Protein AF-0000000086675818 (afdb_homodimer)

Secondary structure (DSSP, 8-state):
-B-SSEEEEEEEEEE-SEEEEHHHHHHHTHHHHHHHT---HIIIIIIS--SEEEE--TT--HHHHHHHHHHHHHHHHT--GGGEEEEEE--SS-S-SBS-HHHHHHHHHT--TTSEEEEEEBTBTHHHHHHHHHHHHHHTTS-SEEEEEEEE--HHHHHHHHHHHHSTT--HHHHHHHGGGGGB--EEEEEEEEETTT-TTPEEEEEEEEE--GGGTTSEEE-SS-EEE-HHHHHHHHHHHHHHHHHHHHHHHT-SSTT--EEEE----HHHHHHHHHHHT--GGGB---HHHH-B-GGGHHHHHHHHHHHHT---TT-EEEEEEE-SSS-EEEEEEE-/-B-SSEEEEEEEEEE-SEEEEHHHHHHHTHHHHHHHT---HIIIIIIS--SEEEE--TT--HHHHHHHHHHHHHHHH---GGGEEEEEE--SS-S-SBS-HHHHHHHHHT--TTSEEEEEEBTBTHHHHHHHHHHHHHHTTS-SEEEEEEEE--HHHHHHHHHHHHSTT--HHHHHHHGGGGGB--EEEEEEEEETTT-TTPEEEEEEEEEE-GGGTTSEEE-SS-EEE-HHHHHHHHHHHHHHHHHHHHHHHT--STT--EEEE--S-HHHHHHHHHHHT--GGGB---HHHH-B-GGGHHHHHHHHHHHHT---TT-EEEEEEEETTTEEEEEEEE-

Radius of gyration: 24.34 Å; Cα contacts (8 Å, |Δi|>4): 1779; chains: 2; bounding box: 61×65×49 Å

InterPro domains:
  IPR013747 Beta-ketoacyl-[acyl-carrier-protein] synthase III, C-terminal [PF08541] (254-335)
  IPR013751 Beta-ketoacyl-[acyl-carrier-protein] synthase III, N-terminal [PF08545] (118-196)
  IPR016039 Thiolase-like [G3DSA:3.40.47.10] (1-199)
  IPR016039 Thiolase-like [G3DSA:3.40.47.10] (200-339)
  IPR016039 Thiolase-like [SSF53901] (40-339)

Foldseek 3Di:
DFFDWKFWLFKFKFFADDKAFLVNLQVLLVLLCVVAVNPSSCCLCPPQVAGIAHAHDPPQFWLNQQLVQQVVQCVRSVDDQQQAQEEEEEEPDHPDPPDASFVVSCVVVVYDPNRHYHYAYDKLARQVVVVQVQRVCQRVPVGFKHKYKGWFHLVQQSVLLSVVSSDPPHHPLNCVFQVLSNLEHTIMMMIMMGTCVVSVVGWDWTHKDKDADLVQLPAWDDDRHGITHPVVVCLVVLLVRLQVRLVVVCVVPVPVDPQAQAEQEQRAGPVSVVSNCVSNVHDVVRYDDDSRRHGGHRNRRRSVSVNVCVVVVSADQQHKYKGWYARNSGMIMITIIGD/DFFDWKFWLFKFKFFADDKAFLVNLQVLLVLLCVVAVNNSSCCLCPPQVAGIAHAHDPPQFWLNQQLVQQVVQCVRSVDDLQQAQEEEEEEPDHPDPPDASFVVSCVVVVYDPNRHYHYAYFKLARQVVVVQVQRVCQRVPVGFKHKYKGWFHLVQQSVLLSVVSSDPPHHPLNCVFQSLSNLEHTIMMMIMMGTCVVSVVGWDWTHKDKDADLVQLPAWDDDNHGITHPVVVCLVVLLVRLQVRLVVVCVVPVPVDPQAQAEQEQRAGPVSVVSNCVSNVHDVVRYDDDSRRHGGHRNRRRSVSVNVCVVVVSADQQHKYKGWYAGRSGMIMITIIGD

Organism: NCBI:txid175570

Sequence (678 aa):
MLYRHVSIGAVAHVDAPVRLTSAEIARRLRPARERLGIRPDVVLTDVAGIRARRVWDGSTQVSEAATIAARKALAGSGVPSERIGVLINTSVCRDFLEPSTASVVHGALGLAGTCENFDVSNACLAFLTGMDIAARMIEHGDVEYALVVDGETSNGIIDGTIERLNSPGATADQFSRELASLTLGSGAAAMVLGHRTLLRDGHRFRGGVSLAATAFSHLCRGSMDRMVTDSATLLDEGLTLAARTFQVARDAFGWAGPELDEFAVHQVSKVHTEGLVDVLGIDPTRVLAVYPEYGNIGPASVPMVLSKLAETGRLRRGSRVALMGIGSGLNCSMAEVVWMLYRHVSIGAVAHVDAPVRLTSAEIARRLRPARERLGIRPDVVLTDVAGIRARRVWDGSTQVSEAATIAARKALAGSGVPSERIGVLINTSVCRDFLEPSTASVVHGALGLAGTCENFDVSNACLAFLTGMDIAARMIEHGDVEYALVVDGETSNGIIDGTIERLNSPGATADQFSRELASLTLGSGAAAMVLGHRTLLRDGHRFRGGVSLAATAFSHLCRGSMDRMVTDSATLLDEGLTLAARTFQVARDAFGWAGPELDEFAVHQVSKVHTEGLVDVLGIDPTRVLAVYPEYGNIGPASVPMVLSKLAETGRLRRGSRVALMGIGSGLNCSMAEVVW

pLDDT: mean 95.47, std 6.13, range [55.38, 99.0]

Nearest PDB structures (foldseek):
  3s20-assembly1_A  TM=9.846E-01  e=5.501E-59  Xanthomonas campestris pv. campestris
  4kti-assembly1_A  TM=9.842E-01  e=1.602E-58  Xanthomonas campestris pv. campestris str. ATCC 33913
  5vxd-assembly1_B  TM=9.840E-01  e=1.073E-58  Xanthomonas campestris pv. campestris str. ATCC 33913
  6b2r-assembly1_B  TM=9.791E-01  e=6.287E-59  Xanthomonas campestris pv. campestris str. ATCC 33913
  6b2s-assembly1_B  TM=9.826E-01  e=6.092E-58  Xanthomonas campestris pv. campestris str. ATCC 33913

Solvent-accessible surface area (backbone atoms only — not comparable to full-atom values): 31192 Å² total; per-residue (Å²): 90,78,43,92,35,27,15,38,44,23,60,19,54,37,78,29,80,41,82,47,40,34,62,57,53,33,61,69,33,40,66,29,25,65,73,62,68,44,75,54,61,45,44,45,37,68,50,32,37,22,51,22,16,17,26,58,64,98,75,68,44,27,40,55,40,14,39,54,10,35,54,51,8,40,63,66,42,66,56,61,61,72,57,34,35,32,37,33,22,10,36,62,47,62,80,38,59,22,18,20,53,16,20,47,29,38,30,75,70,62,48,40,41,68,26,45,55,28,25,31,32,28,23,34,27,6,39,63,53,39,48,50,56,47,38,52,35,25,56,72,65,74,29,57,25,29,37,38,28,17,10,35,65,30,59,55,28,38,53,39,43,46,54,51,45,49,35,89,84,49,46,68,66,54,46,63,26,34,45,68,42,69,37,43,11,16,29,14,10,12,32,28,35,25,28,36,88,78,32,76,87,30,20,39,37,42,32,40,45,59,37,40,45,25,84,50,25,79,35,33,39,27,50,74,49,46,43,45,38,44,61,66,63,43,50,53,54,47,48,52,48,44,46,56,42,47,53,53,40,26,71,74,71,62,58,84,60,92,61,58,61,32,40,22,50,43,38,63,26,41,56,55,41,51,48,46,31,57,72,65,67,50,65,66,91,34,43,77,81,54,26,40,57,30,18,18,30,48,25,30,23,30,53,29,40,45,30,50,42,51,72,72,60,78,57,46,82,66,36,30,30,37,38,35,32,65,11,42,20,37,34,29,40,40,30,39,34,37,65,89,77,45,92,35,27,14,38,43,24,59,19,55,38,77,29,80,41,80,46,40,33,62,57,53,31,60,69,33,41,65,29,23,66,73,64,71,44,74,56,58,48,43,43,36,68,52,32,38,21,51,23,15,17,26,57,63,98,76,68,46,27,40,55,42,15,37,54,9,35,52,51,7,40,62,65,42,64,56,60,63,72,56,33,34,33,35,35,22,12,35,62,47,61,80,40,60,22,19,21,52,16,26,48,29,40,30,74,70,63,46,39,40,67,27,45,56,28,24,31,32,27,24,32,27,5,39,62,52,39,49,50,56,46,39,52,35,26,55,72,65,75,30,57,24,28,37,37,28,18,11,34,66,30,60,57,30,37,53,38,43,47,53,52,46,49,35,90,83,51,47,67,66,54,47,63,27,34,46,68,42,70,38,44,11,16,30,14,10,12,32,28,35,24,27,35,88,78,31,76,88,32,23,41,36,43,33,39,45,61,38,40,49,22,84,50,23,79,35,33,39,26,48,74,50,47,42,45,37,45,62,67,64,44,51,54,54,48,47,53,49,44,47,56,42,48,53,54,41,25,70,75,70,61,58,83,59,94,63,58,61,35,41,24,50,44,39,63,24,43,57,56,42,52,49,47,32,59,72,64,68,51,66,66,91,34,44,79,82,54,28,40,57,30,19,18,30,48,24,31,24,29,54,29,41,45,29,50,40,51,72,71,60,79,56,43,81,66,35,31,30,37,36,35,32,64,10,45,15,34,34,32,40,40,31,39,34,36,61

Structure (mmCIF, N/CA/C/O backbone):
data_AF-0000000086675818-model_v1
#
loop_
_entity.id
_entity.type
_entity.pdbx_description
1 polymer '3-oxoacyl-ACP synthase III'
#
loop_
_atom_site.group_PDB
_atom_site.id
_atom_site.type_symbol
_atom_site.label_atom_id
_atom_site.label_alt_id
_atom_site.label_comp_id
_atom_site.label_asym_id
_atom_site.label_entity_id
_atom_site.label_seq_id
_atom_site.pdbx_PDB_ins_code
_atom_site.Cartn_x
_atom_site.Cartn_y
_atom_site.Cartn_z
_atom_site.occupancy
_atom_site.B_iso_or_equiv
_atom_site.auth_seq_id
_atom_site.auth_comp_id
_atom_site.auth_asym_id
_atom_site.auth_atom_id
_atom_site.pdbx_PDB_model_num
ATOM 1 N N . MET A 1 1 ? -14.477 -13.539 2.869 1 89 1 MET A N 1
ATOM 2 C CA . MET A 1 1 ? -15.789 -13 2.518 1 89 1 MET A CA 1
ATOM 3 C C . MET A 1 1 ? -16.312 -13.625 1.229 1 89 1 MET A C 1
ATOM 5 O O . MET A 1 1 ? -15.547 -13.852 0.29 1 89 1 MET A O 1
ATOM 9 N N . LEU A 1 2 ? -17.609 -13.945 1.197 1 95.69 2 LEU A N 1
ATOM 10 C CA . LEU A 1 2 ? -18.266 -14.445 -0.003 1 95.69 2 LEU A CA 1
ATOM 11 C C . LEU A 1 2 ? -19.047 -13.336 -0.699 1 95.69 2 LEU A C 1
ATOM 13 O O . LEU A 1 2 ? -19.672 -12.5 -0.039 1 95.69 2 LEU A O 1
ATOM 17 N N . TYR A 1 3 ? -18.922 -13.305 -1.993 1 97.94 3 TYR A N 1
ATOM 18 C CA . TYR A 1 3 ? -19.578 -12.25 -2.771 1 97.94 3 TYR A CA 1
ATOM 19 C C . TYR A 1 3 ? -20.703 -12.828 -3.635 1 97.94 3 TYR A C 1
ATOM 21 O O . TYR A 1 3 ? -20.578 -13.938 -4.156 1 97.94 3 TYR A O 1
ATOM 29 N N . ARG A 1 4 ? -21.859 -12.094 -3.85 1 96.94 4 ARG A N 1
ATOM 30 C CA . ARG A 1 4 ? -23 -12.477 -4.68 1 96.94 4 ARG A CA 1
ATOM 31 C C . ARG A 1 4 ? -23.031 -11.664 -5.969 1 96.94 4 ARG A C 1
ATOM 33 O O . ARG A 1 4 ? -23.578 -12.109 -6.977 1 96.94 4 ARG A O 1
ATOM 40 N N . HIS A 1 5 ? -22.266 -10.508 -5.934 1 97.94 5 HIS A N 1
ATOM 41 C CA . HIS A 1 5 ? -22.578 -9.562 -6.996 1 97.94 5 HIS A CA 1
ATOM 42 C C . HIS A 1 5 ? -21.312 -9.172 -7.773 1 97.94 5 HIS A C 1
ATOM 44 O O . HIS A 1 5 ? -21.359 -8.258 -8.602 1 97.94 5 HIS A O 1
ATOM 50 N N . VAL A 1 6 ? -20.234 -9.836 -7.547 1 98.75 6 VAL A N 1
ATOM 51 C CA . VAL A 1 6 ? -18.969 -9.398 -8.109 1 98.75 6 VAL A CA 1
ATOM 52 C C . VAL A 1 6 ? -18.562 -10.32 -9.266 1 98.75 6 VAL A C 1
ATOM 54 O O . VAL A 1 6 ? -18.609 -11.547 -9.133 1 98.75 6 VAL A O 1
ATOM 57 N N . SER A 1 7 ? -18.203 -9.734 -10.359 1 98.75 7 SER A N 1
ATOM 58 C CA . SER A 1 7 ? -17.703 -10.469 -11.516 1 98.75 7 SER A CA 1
ATOM 59 C C . SER A 1 7 ? -16.391 -9.898 -12.016 1 98.75 7 SER A C 1
ATOM 61 O O . SER A 1 7 ? -16.078 -8.727 -11.773 1 98.75 7 SER A O 1
ATOM 63 N N . ILE A 1 8 ? -15.641 -10.758 -12.633 1 98.88 8 ILE A N 1
ATOM 64 C CA . ILE A 1 8 ? -14.445 -10.359 -13.375 1 98.88 8 ILE A CA 1
ATOM 65 C C . ILE A 1 8 ? -14.797 -10.117 -14.836 1 98.88 8 ILE A C 1
ATOM 67 O O . ILE A 1 8 ? -15.273 -11.023 -15.531 1 98.88 8 ILE A O 1
ATOM 71 N N . GLY A 1 9 ? -14.531 -8.891 -15.266 1 98.75 9 GLY A N 1
ATOM 72 C CA . GLY A 1 9 ? -14.836 -8.555 -16.641 1 98.75 9 GLY A CA 1
ATOM 73 C C . GLY A 1 9 ? -13.711 -8.906 -17.594 1 98.75 9 GLY A C 1
ATOM 74 O O . GLY A 1 9 ? -13.953 -9.219 -18.766 1 98.75 9 GLY A O 1
ATOM 75 N N . ALA A 1 10 ? -12.492 -8.781 -17.141 1 98.62 10 ALA A N 1
ATOM 76 C CA . ALA A 1 10 ? -11.305 -9.133 -17.922 1 98.62 10 ALA A CA 1
ATOM 77 C C . ALA A 1 10 ? -10.094 -9.312 -17.016 1 98.62 10 ALA A C 1
ATOM 79 O O . ALA A 1 10 ? -9.984 -8.664 -15.977 1 98.62 10 ALA A O 1
ATOM 80 N N . VAL A 1 11 ? -9.25 -10.195 -17.359 1 98.81 11 VAL A N 1
ATOM 81 C CA . VAL A 1 11 ? -7.906 -10.336 -16.797 1 98.81 11 VAL A CA 1
ATOM 82 C C . VAL A 1 11 ? -6.879 -10.359 -17.922 1 98.81 11 VAL A C 1
ATOM 84 O O . VAL A 1 11 ? -7.078 -11.031 -18.938 1 98.81 11 VAL A O 1
ATOM 87 N N . ALA A 1 12 ? -5.871 -9.547 -17.75 1 98.81 12 ALA A N 1
ATOM 88 C CA . ALA A 1 12 ? -4.824 -9.445 -18.766 1 98.81 12 ALA A CA 1
ATOM 89 C C . ALA A 1 12 ? -3.438 -9.57 -18.141 1 98.81 12 ALA A C 1
ATOM 91 O O . ALA A 1 12 ? -3.242 -9.227 -16.984 1 98.81 12 ALA A O 1
ATOM 92 N N . HIS A 1 13 ? -2.529 -10.141 -18.906 1 98.88 13 HIS A N 1
ATOM 93 C CA . HIS A 1 13 ? -1.122 -10.156 -18.531 1 98.88 13 HIS A CA 1
ATOM 94 C C . HIS A 1 13 ? -0.241 -9.617 -19.641 1 98.88 13 HIS A C 1
ATOM 96 O O . HIS A 1 13 ? -0.665 -9.57 -20.797 1 98.88 13 HIS A O 1
ATOM 102 N N . VAL A 1 14 ? 0.897 -9.117 -19.266 1 98.75 14 VAL A N 1
ATOM 103 C CA . VAL A 1 14 ? 1.947 -8.695 -20.188 1 98.75 14 VAL A CA 1
ATOM 104 C C . VAL A 1 14 ? 3.27 -9.352 -19.797 1 98.75 14 VAL A C 1
ATOM 106 O O . VAL A 1 14 ? 3.756 -9.164 -18.672 1 98.75 14 VAL A O 1
ATOM 109 N N . ASP A 1 15 ? 3.799 -10.117 -20.719 1 98.5 15 ASP A N 1
ATOM 110 C CA . ASP A 1 15 ? 5.125 -10.688 -20.5 1 98.5 15 ASP A CA 1
ATOM 111 C C . ASP A 1 15 ? 6.215 -9.641 -20.734 1 98.5 15 ASP A C 1
ATOM 113 O O . ASP A 1 15 ? 6.188 -8.922 -21.734 1 98.5 15 ASP A O 1
ATOM 117 N N . ALA A 1 16 ? 7.125 -9.555 -19.719 1 98.44 16 ALA A N 1
ATOM 118 C CA . ALA A 1 16 ? 8.312 -8.766 -20.031 1 98.44 16 ALA A CA 1
ATOM 119 C C . ALA A 1 16 ? 9.039 -9.32 -21.25 1 98.44 16 ALA A C 1
ATOM 121 O O . ALA A 1 16 ? 9.125 -10.539 -21.438 1 98.44 16 ALA A O 1
ATOM 122 N N . PRO A 1 17 ? 9.633 -8.492 -22.062 1 97.69 17 PRO A N 1
ATOM 123 C CA . PRO A 1 17 ? 10 -8.914 -23.406 1 97.69 17 PRO A CA 1
ATOM 124 C C . PRO A 1 17 ? 11.32 -9.68 -23.453 1 97.69 17 PRO A C 1
ATOM 126 O O . PRO A 1 17 ? 11.578 -10.414 -24.406 1 97.69 17 PRO A O 1
ATOM 129 N N . VAL A 1 18 ? 12.188 -9.578 -22.562 1 98.06 18 VAL A N 1
ATOM 130 C CA . VAL A 1 18 ? 13.523 -10.156 -22.625 1 98.06 18 VAL A CA 1
ATOM 131 C C . VAL A 1 18 ? 13.555 -11.477 -21.875 1 98.06 18 VAL A C 1
ATOM 133 O O . VAL A 1 18 ? 13.141 -11.547 -20.703 1 98.06 18 VAL A O 1
ATOM 136 N N . ARG A 1 19 ? 14.008 -12.539 -22.516 1 98.19 19 ARG A N 1
ATOM 137 C CA . ARG A 1 19 ? 14.18 -13.844 -21.891 1 98.19 19 ARG A CA 1
ATOM 138 C C . ARG A 1 19 ? 15.57 -13.977 -21.281 1 98.19 19 ARG A C 1
ATOM 140 O O . ARG A 1 19 ? 16.578 -13.906 -22 1 98.19 19 ARG A O 1
ATOM 147 N N . LEU A 1 20 ? 15.664 -14.055 -19.953 1 97.25 20 LEU A N 1
ATOM 148 C CA . LEU A 1 20 ? 16.906 -14.258 -19.219 1 97.25 20 LEU A CA 1
ATOM 149 C C . LEU A 1 20 ? 17 -15.688 -18.688 1 97.25 20 LEU A C 1
ATOM 151 O O . LEU A 1 20 ? 16.234 -16.062 -17.797 1 97.25 20 LEU A O 1
ATOM 155 N N . THR A 1 21 ? 17.953 -16.422 -19.156 1 96.94 21 THR A N 1
ATOM 156 C CA . THR A 1 21 ? 18.031 -17.844 -18.797 1 96.94 21 THR A CA 1
ATOM 157 C C . THR A 1 21 ? 18.797 -18.016 -17.484 1 96.94 21 THR A C 1
ATOM 159 O O . THR A 1 21 ? 19.641 -17.172 -17.125 1 96.94 21 THR A O 1
ATOM 162 N N . SER A 1 22 ? 18.469 -19.125 -16.797 1 96.12 22 SER A N 1
ATOM 163 C CA . SER A 1 22 ? 19.25 -19.484 -15.609 1 96.12 22 SER A CA 1
ATOM 164 C C . SER A 1 22 ? 20.703 -19.75 -15.961 1 96.12 22 SER A C 1
ATOM 166 O O . SER A 1 22 ? 21.609 -19.469 -15.164 1 96.12 22 SER A O 1
ATOM 168 N N . ALA A 1 23 ? 20.906 -20.219 -17.125 1 94.19 23 ALA A N 1
ATOM 169 C CA . ALA A 1 23 ? 22.266 -20.453 -17.594 1 94.19 23 ALA A CA 1
ATOM 170 C C . ALA A 1 23 ? 23.062 -19.156 -17.672 1 94.19 23 ALA A C 1
ATOM 172 O O . ALA A 1 23 ? 24.25 -19.109 -17.344 1 94.19 23 ALA A O 1
ATOM 173 N N . GLU A 1 24 ? 22.406 -18.141 -18.188 1 95.38 24 GLU A N 1
ATOM 174 C CA . GLU A 1 24 ? 23.062 -16.844 -18.266 1 95.38 24 GLU A CA 1
ATOM 175 C C . GLU A 1 24 ? 23.391 -16.312 -16.875 1 95.38 24 GLU A C 1
ATOM 177 O O . GLU A 1 24 ? 24.469 -15.758 -16.656 1 95.38 24 GLU A O 1
ATOM 182 N N . ILE A 1 25 ? 22.5 -16.422 -15.93 1 95.56 25 ILE A N 1
ATOM 183 C CA . ILE A 1 25 ? 22.75 -16 -14.555 1 95.56 25 ILE A CA 1
ATOM 184 C C . ILE A 1 25 ? 23.906 -16.797 -13.969 1 95.56 25 ILE A C 1
ATOM 186 O O . ILE A 1 25 ? 24.781 -16.234 -13.305 1 95.56 25 ILE A O 1
ATOM 190 N N . ALA A 1 26 ? 23.922 -18.078 -14.227 1 92.44 26 ALA A N 1
ATOM 191 C CA . ALA A 1 26 ? 25 -18.938 -13.75 1 92.44 26 ALA A CA 1
ATOM 192 C C . ALA A 1 26 ? 26.344 -18.484 -14.305 1 92.44 26 ALA A C 1
ATOM 194 O O . ALA A 1 26 ? 27.359 -18.5 -13.602 1 92.44 26 ALA A O 1
ATOM 195 N N . ARG A 1 27 ? 26.344 -18.156 -15.555 1 93.69 27 ARG A N 1
ATOM 196 C CA . ARG A 1 27 ? 27.578 -17.656 -16.172 1 93.69 27 ARG A CA 1
ATOM 197 C C . ARG A 1 27 ? 28.047 -16.375 -15.492 1 93.69 27 ARG A C 1
ATOM 199 O O . ARG A 1 27 ? 29.234 -16.203 -15.234 1 93.69 27 ARG A O 1
ATOM 206 N N . ARG A 1 28 ? 27.125 -15.562 -15.172 1 94.75 28 ARG A N 1
ATOM 207 C CA . ARG A 1 28 ? 27.453 -14.289 -14.539 1 94.75 28 ARG A CA 1
ATOM 208 C C . ARG A 1 28 ? 27.953 -14.5 -13.117 1 94.75 28 ARG A C 1
ATOM 210 O O . ARG A 1 28 ? 28.688 -13.664 -12.57 1 94.75 28 ARG A O 1
ATOM 217 N N . LEU A 1 29 ? 27.594 -15.594 -12.555 1 93.56 29 LEU A N 1
ATOM 218 C CA . LEU A 1 29 ? 27.938 -15.891 -11.172 1 93.56 29 LEU A CA 1
ATOM 219 C C . LEU A 1 29 ? 29.203 -16.766 -11.109 1 93.56 29 LEU A C 1
ATOM 221 O O . LEU A 1 29 ? 29.562 -17.25 -10.039 1 93.56 29 LEU A O 1
ATOM 225 N N . ARG A 1 30 ? 29.844 -16.984 -12.172 1 92.75 30 ARG A N 1
ATOM 226 C CA . ARG A 1 30 ? 30.984 -17.891 -12.258 1 92.75 30 ARG A CA 1
ATOM 227 C C . ARG A 1 30 ? 32.062 -17.531 -11.227 1 92.75 30 ARG A C 1
ATOM 229 O O . ARG A 1 30 ? 32.594 -18.406 -10.539 1 92.75 30 ARG A O 1
ATOM 236 N N . PRO A 1 31 ? 32.344 -16.234 -11.047 1 93.69 31 PRO A N 1
ATOM 237 C CA . PRO A 1 31 ? 33.375 -15.922 -10.047 1 93.69 31 PRO A CA 1
ATOM 238 C C . PRO A 1 31 ? 33 -16.375 -8.641 1 93.69 31 PRO A C 1
ATOM 240 O O . PRO A 1 31 ? 33.812 -16.953 -7.926 1 93.69 31 PRO A O 1
ATOM 243 N N . ALA A 1 32 ? 31.859 -16.141 -8.297 1 92.19 32 ALA A N 1
ATOM 244 C CA . ALA A 1 32 ? 31.391 -16.547 -6.977 1 92.19 32 ALA A CA 1
ATOM 245 C C . ALA A 1 32 ? 31.359 -18.078 -6.863 1 92.19 32 ALA A C 1
ATOM 247 O O . ALA A 1 32 ? 31.75 -18.641 -5.832 1 92.19 32 ALA A O 1
ATOM 248 N N . ARG A 1 33 ? 30.875 -18.703 -7.883 1 89.44 33 ARG A N 1
ATOM 249 C CA . ARG A 1 33 ? 30.734 -20.156 -7.887 1 89.44 33 ARG A CA 1
ATOM 250 C C . ARG A 1 33 ? 32.094 -20.828 -7.754 1 89.44 33 ARG A C 1
ATOM 252 O O . ARG A 1 33 ? 32.25 -21.812 -7.012 1 89.44 33 ARG A O 1
ATOM 259 N N . GLU A 1 34 ? 32.969 -20.375 -8.438 1 90.69 34 GLU A N 1
ATOM 260 C CA . GLU A 1 34 ? 34.312 -20.938 -8.391 1 90.69 34 GLU A CA 1
ATOM 261 C C . GLU A 1 34 ? 34.969 -20.688 -7.035 1 90.69 34 GLU A C 1
ATOM 263 O O . GLU A 1 34 ? 35.594 -21.578 -6.477 1 90.69 34 GLU A O 1
ATOM 268 N N . ARG A 1 35 ? 34.75 -19.5 -6.566 1 92.94 35 ARG A N 1
ATOM 269 C CA . ARG A 1 35 ? 35.344 -19.141 -5.285 1 92.94 35 ARG A CA 1
ATOM 270 C C . ARG A 1 35 ? 34.719 -19.938 -4.145 1 92.94 35 ARG A C 1
ATOM 272 O O . ARG A 1 35 ? 35.438 -20.391 -3.238 1 92.94 35 ARG A O 1
ATOM 279 N N . LEU A 1 36 ? 33.469 -20.141 -4.203 1 90.88 36 LEU A N 1
ATOM 280 C CA . LEU A 1 36 ? 32.75 -20.734 -3.082 1 90.88 36 LEU A CA 1
ATOM 281 C C . LEU A 1 36 ? 32.562 -22.234 -3.299 1 90.88 36 LEU A C 1
ATOM 283 O O . LEU A 1 36 ? 32.125 -22.953 -2.393 1 90.88 36 LEU A O 1
ATOM 287 N N . GLY A 1 37 ? 32.844 -22.672 -4.422 1 86.75 37 GLY A N 1
ATOM 288 C CA . GLY A 1 37 ? 32.688 -24.094 -4.734 1 86.75 37 GLY A CA 1
ATOM 289 C C . GLY A 1 37 ? 31.234 -24.5 -4.832 1 86.75 37 GLY A C 1
ATOM 290 O O . GLY A 1 37 ? 30.844 -25.578 -4.355 1 86.75 37 GLY A O 1
ATOM 291 N N . ILE A 1 38 ? 30.516 -23.547 -5.234 1 78.94 38 ILE A N 1
ATOM 292 C CA . ILE A 1 38 ? 29.078 -23.812 -5.355 1 78.94 38 ILE A CA 1
ATOM 293 C C . ILE A 1 38 ? 28.734 -24.141 -6.809 1 78.94 38 ILE A C 1
ATOM 295 O O . ILE A 1 38 ? 29.266 -23.516 -7.734 1 78.94 38 ILE A O 1
ATOM 299 N N . ARG A 1 39 ? 28.156 -25.188 -7.016 1 63.16 39 ARG A N 1
ATOM 300 C CA . ARG A 1 39 ? 27.703 -25.5 -8.367 1 63.16 39 ARG A CA 1
ATOM 301 C C . ARG A 1 39 ? 26.312 -24.906 -8.633 1 63.16 39 ARG A C 1
ATOM 303 O O . ARG A 1 39 ? 25.297 -25.547 -8.344 1 63.16 39 ARG A O 1
ATOM 310 N N . PRO A 1 40 ? 26.141 -23.422 -8.961 1 55.38 40 PRO A N 1
ATOM 311 C CA . PRO A 1 40 ? 24.906 -22.656 -9.062 1 55.38 40 PRO A CA 1
ATOM 312 C C . PRO A 1 40 ? 23.953 -23.203 -10.117 1 55.38 40 PRO A C 1
ATOM 314 O O . PRO A 1 40 ? 22.734 -23.156 -9.938 1 55.38 40 PRO A O 1
ATOM 317 N N . ASP A 1 41 ? 24.547 -23.531 -11.469 1 56.72 41 ASP A N 1
ATOM 318 C CA . ASP A 1 41 ? 23.625 -23.922 -12.547 1 56.72 41 ASP A CA 1
ATOM 319 C C . ASP A 1 41 ? 22.641 -24.984 -12.078 1 56.72 41 ASP A C 1
ATOM 321 O O . ASP A 1 41 ? 21.453 -24.938 -12.422 1 56.72 41 ASP A O 1
ATOM 325 N N . VAL A 1 42 ? 22.969 -25.484 -11.07 1 68.94 42 VAL A N 1
ATOM 326 C CA . VAL A 1 42 ? 22.219 -26.641 -10.594 1 68.94 42 VAL A CA 1
ATOM 327 C C . VAL A 1 42 ? 21.094 -26.188 -9.672 1 68.94 42 VAL A C 1
ATOM 329 O O . VAL A 1 42 ? 19.984 -26.719 -9.742 1 68.94 42 VAL A O 1
ATOM 332 N N . VAL A 1 43 ? 21.266 -25 -9.102 1 79.5 43 VAL A N 1
ATOM 333 C CA . VAL A 1 43 ? 20.281 -24.703 -8.07 1 79.5 43 VAL A CA 1
ATOM 334 C C . VAL A 1 43 ? 19.062 -24.031 -8.688 1 79.5 43 VAL A C 1
ATOM 336 O O . VAL A 1 43 ? 17.922 -24.391 -8.375 1 79.5 43 VAL A O 1
ATOM 339 N N . LEU A 1 44 ? 19.312 -23.109 -9.641 1 89.62 44 LEU A N 1
ATOM 340 C CA . LEU A 1 44 ? 18.188 -22.391 -10.242 1 89.62 44 LEU A CA 1
ATOM 341 C C . LEU A 1 44 ? 17.375 -23.297 -11.148 1 89.62 44 LEU A C 1
ATOM 343 O O . LEU A 1 44 ? 16.141 -23.266 -11.133 1 89.62 44 LEU A O 1
ATOM 347 N N . THR A 1 45 ? 18.047 -24.156 -11.891 1 90.12 45 THR A N 1
ATOM 348 C CA . THR A 1 45 ? 17.328 -25.016 -12.828 1 90.12 45 THR A CA 1
ATOM 349 C C . THR A 1 45 ? 16.891 -26.312 -12.148 1 90.12 45 THR A C 1
ATOM 351 O O . THR A 1 45 ? 15.727 -26.719 -12.281 1 90.12 45 THR A O 1
ATOM 354 N N . ASP A 1 46 ? 17.719 -26.891 -11.391 1 87.75 46 ASP A N 1
ATOM 355 C CA . ASP A 1 46 ? 17.422 -28.234 -10.891 1 87.75 46 ASP A CA 1
ATOM 356 C C . ASP A 1 46 ? 16.578 -28.172 -9.609 1 87.75 46 ASP A C 1
ATOM 358 O O . ASP A 1 46 ? 15.727 -29.031 -9.383 1 87.75 46 ASP A O 1
ATOM 362 N N . VAL A 1 47 ? 16.875 -27.234 -8.836 1 85.44 47 VAL A N 1
ATOM 363 C CA . VAL A 1 47 ? 16.172 -27.156 -7.559 1 85.44 47 VAL A CA 1
ATOM 364 C C . VAL A 1 47 ? 14.953 -26.234 -7.695 1 85.44 47 VAL A C 1
ATOM 366 O O . VAL A 1 47 ? 13.828 -26.641 -7.41 1 85.44 47 VAL A O 1
ATOM 369 N N . ALA A 1 48 ? 15.188 -25.031 -8.172 1 92.94 48 ALA A N 1
ATOM 370 C CA . ALA A 1 48 ? 14.094 -24.062 -8.312 1 92.94 48 ALA A CA 1
ATOM 371 C C . ALA A 1 48 ? 13.227 -24.406 -9.523 1 92.94 48 ALA A C 1
ATOM 373 O O . ALA A 1 48 ? 12.078 -23.969 -9.609 1 92.94 48 ALA A O 1
ATOM 374 N N . GLY A 1 49 ? 13.758 -25.188 -10.445 1 95.88 49 GLY A N 1
ATOM 375 C CA . GLY A 1 49 ? 13.008 -25.578 -11.633 1 95.88 49 GLY A CA 1
ATOM 376 C C . GLY A 1 49 ? 12.789 -24.438 -12.602 1 95.88 49 GLY A C 1
ATOM 377 O O . GLY A 1 49 ? 11.836 -24.438 -13.383 1 95.88 49 GLY A O 1
ATOM 378 N N . ILE A 1 50 ? 13.594 -23.375 -12.531 1 97.44 50 ILE A N 1
ATOM 379 C CA . ILE A 1 50 ? 13.438 -22.203 -13.375 1 97.44 50 ILE A CA 1
ATOM 380 C C . ILE A 1 50 ? 14.508 -22.203 -14.461 1 97.44 50 ILE A C 1
ATOM 382 O O . ILE A 1 50 ? 15.695 -22.016 -14.172 1 97.44 50 ILE A O 1
ATOM 386 N N . ARG A 1 51 ? 14.102 -22.406 -15.648 1 97.12 51 ARG A N 1
ATOM 387 C CA . ARG A 1 51 ? 15.016 -22.422 -16.781 1 97.12 51 ARG A CA 1
ATOM 388 C C . ARG A 1 51 ? 15.305 -21.016 -17.281 1 97.12 51 ARG A C 1
ATOM 390 O O . ARG A 1 51 ? 16.406 -20.734 -17.766 1 97.12 51 ARG A O 1
ATOM 397 N N . ALA A 1 52 ? 14.344 -20.25 -17.234 1 97.44 52 ALA A N 1
ATOM 398 C CA . ALA A 1 52 ? 14.445 -18.844 -17.641 1 97.44 52 ALA A CA 1
ATOM 399 C C . ALA A 1 52 ? 13.414 -17.984 -16.906 1 97.44 52 ALA A C 1
ATOM 401 O O . ALA A 1 52 ? 12.547 -18.516 -16.219 1 97.44 52 ALA A O 1
ATOM 402 N N . ARG A 1 53 ? 13.578 -16.75 -16.969 1 98.19 53 ARG A N 1
ATOM 403 C CA . ARG A 1 53 ? 12.578 -15.766 -16.578 1 98.19 53 ARG A CA 1
ATOM 404 C C . ARG A 1 53 ? 12.484 -14.633 -17.594 1 98.19 53 ARG A C 1
ATOM 406 O O . ARG A 1 53 ? 13.32 -14.539 -18.5 1 98.19 53 ARG A O 1
ATOM 413 N N . ARG A 1 54 ? 11.453 -13.852 -17.453 1 98.44 54 ARG A N 1
ATOM 414 C CA . ARG A 1 54 ? 11.32 -12.664 -18.297 1 98.44 54 ARG A CA 1
ATOM 415 C C . ARG A 1 54 ? 11.711 -11.406 -17.516 1 98.44 54 ARG A C 1
ATOM 417 O O . ARG A 1 54 ? 11.43 -11.297 -16.328 1 98.44 54 ARG A O 1
ATOM 424 N N . VAL A 1 55 ? 12.383 -10.508 -18.172 1 98.06 55 VAL A N 1
ATOM 425 C CA . VAL A 1 55 ? 12.742 -9.227 -17.578 1 98.06 55 VAL A CA 1
ATOM 426 C C . VAL A 1 55 ? 12.445 -8.094 -18.562 1 98.06 55 VAL A C 1
ATOM 428 O O . VAL A 1 55 ? 12.336 -8.328 -19.766 1 98.06 55 VAL A O 1
ATOM 431 N N . TRP A 1 56 ? 12.195 -6.941 -17.984 1 97.56 56 TRP A N 1
ATOM 432 C CA . TRP A 1 56 ? 11.938 -5.773 -18.828 1 97.56 56 TRP A CA 1
ATOM 433 C C . TRP A 1 56 ? 13.234 -5.223 -19.406 1 97.56 56 TRP A C 1
ATOM 435 O O . TRP A 1 56 ? 14.32 -5.547 -18.922 1 97.56 56 TRP A O 1
ATOM 445 N N . ASP A 1 57 ? 13.008 -4.336 -20.453 1 91.06 57 ASP A N 1
ATOM 446 C CA . ASP A 1 57 ? 14.156 -3.561 -20.922 1 91.06 57 ASP A CA 1
ATOM 447 C C . ASP A 1 57 ? 14.617 -2.572 -19.859 1 91.06 57 ASP A C 1
ATOM 449 O O . ASP A 1 57 ? 13.844 -2.207 -18.969 1 91.06 57 ASP A O 1
ATOM 453 N N . GLY A 1 58 ? 15.828 -2.439 -19.594 1 78.12 58 GLY A N 1
ATOM 454 C CA . GLY A 1 58 ? 16.406 -1.696 -18.484 1 78.12 58 GLY A CA 1
ATOM 455 C C . GLY A 1 58 ? 15.742 -0.355 -18.25 1 78.12 58 GLY A C 1
ATOM 456 O O . GLY A 1 58 ? 15.938 0.264 -17.203 1 78.12 58 GLY A O 1
ATOM 457 N N . SER A 1 59 ? 14.766 0.018 -18.859 1 82 59 SER A N 1
ATOM 458 C CA . SER A 1 59 ? 14.227 1.362 -18.688 1 82 59 SER A CA 1
ATOM 459 C C . SER A 1 59 ? 12.742 1.321 -18.328 1 82 59 SER A C 1
ATOM 461 O O . SER A 1 59 ? 12.156 2.35 -17.984 1 82 59 SER A O 1
ATOM 463 N N . THR A 1 60 ? 12.172 0.179 -18.281 1 93.12 60 THR A N 1
ATOM 464 C CA . THR A 1 60 ? 10.727 0.127 -18.062 1 93.12 60 THR A CA 1
ATOM 465 C C . THR A 1 60 ? 10.391 0.311 -16.594 1 93.12 60 THR A C 1
ATOM 467 O O . THR A 1 60 ? 10.883 -0.429 -15.742 1 93.12 60 THR A O 1
ATOM 470 N N . GLN A 1 61 ? 9.586 1.31 -16.297 1 95.19 61 GLN A N 1
ATOM 471 C CA . GLN A 1 61 ? 9.148 1.577 -14.93 1 95.19 61 GLN A CA 1
ATOM 472 C C . GLN A 1 61 ? 8 0.659 -14.531 1 95.19 61 GLN A C 1
ATOM 474 O O . GLN A 1 61 ? 7.262 0.168 -15.391 1 95.19 61 GLN A O 1
ATOM 479 N N . VAL A 1 62 ? 7.906 0.45 -13.266 1 96.56 62 VAL A N 1
ATOM 480 C CA . VAL A 1 62 ? 6.848 -0.382 -12.703 1 96.56 62 VAL A CA 1
ATOM 481 C C . VAL A 1 62 ? 5.484 0.16 -13.133 1 96.56 62 VAL A C 1
ATOM 483 O O . VAL A 1 62 ? 4.613 -0.601 -13.562 1 96.56 62 VAL A O 1
ATOM 486 N N . SER A 1 63 ? 5.262 1.468 -13.023 1 98.25 63 SER A N 1
ATOM 487 C CA . SER A 1 63 ? 3.998 2.102 -13.375 1 98.25 63 SER A CA 1
ATOM 488 C C . SER A 1 63 ? 3.701 1.944 -14.867 1 98.25 63 SER A C 1
ATOM 490 O O . SER A 1 63 ? 2.541 1.807 -15.258 1 98.25 63 SER A O 1
ATOM 492 N N . GLU A 1 64 ? 4.734 1.973 -15.688 1 98.06 64 GLU A N 1
ATOM 493 C CA . GLU A 1 64 ? 4.555 1.766 -17.125 1 98.06 64 GLU A CA 1
ATOM 494 C C . GLU A 1 64 ? 4.062 0.35 -17.422 1 98.06 64 GLU A C 1
ATOM 496 O O . GLU A 1 64 ? 3.139 0.161 -18.203 1 98.06 64 GLU A O 1
ATOM 501 N N . ALA A 1 65 ? 4.719 -0.631 -16.828 1 98.56 65 ALA A N 1
ATOM 502 C CA . ALA A 1 65 ? 4.32 -2.025 -17 1 98.56 65 ALA A CA 1
ATOM 503 C C . ALA A 1 65 ? 2.871 -2.242 -16.578 1 98.56 65 ALA A C 1
ATOM 505 O O . ALA A 1 65 ? 2.088 -2.854 -17.312 1 98.56 65 ALA A O 1
ATOM 506 N N . ALA A 1 66 ? 2.535 -1.729 -15.398 1 98.88 66 ALA A N 1
ATOM 507 C CA . ALA A 1 66 ? 1.17 -1.853 -14.891 1 98.88 66 ALA A CA 1
ATOM 508 C C . ALA A 1 66 ? 0.176 -1.172 -15.828 1 98.88 66 ALA A C 1
ATOM 510 O O . ALA A 1 66 ? -0.933 -1.671 -16.031 1 98.88 66 ALA A O 1
ATOM 511 N N . THR A 1 67 ? 0.554 -0.017 -16.406 1 98.88 67 THR A N 1
ATOM 512 C CA . THR A 1 67 ? -0.318 0.738 -17.297 1 98.88 67 THR A CA 1
ATOM 513 C C . THR A 1 67 ? -0.602 -0.053 -18.562 1 98.88 67 THR A C 1
ATOM 515 O O . THR A 1 67 ? -1.732 -0.06 -19.062 1 98.88 67 THR A O 1
ATOM 518 N N . ILE A 1 68 ? 0.412 -0.713 -19.094 1 98.75 68 ILE A N 1
ATOM 519 C CA . ILE A 1 68 ? 0.247 -1.517 -20.297 1 98.75 68 ILE A CA 1
ATOM 520 C C . ILE A 1 68 ? -0.769 -2.629 -20.047 1 98.75 68 ILE A C 1
ATOM 522 O O . ILE A 1 68 ? -1.683 -2.838 -20.844 1 98.75 68 ILE A O 1
ATOM 526 N N . ALA A 1 69 ? -0.624 -3.32 -18.938 1 98.88 69 ALA A N 1
ATOM 527 C CA . ALA A 1 69 ? -1.564 -4.383 -18.594 1 98.88 69 ALA A CA 1
ATOM 528 C C . ALA A 1 69 ? -2.967 -3.822 -18.375 1 98.88 69 ALA A C 1
ATOM 530 O O . ALA A 1 69 ? -3.957 -4.441 -18.766 1 98.88 69 ALA A O 1
ATOM 531 N N . ALA A 1 70 ? -3.039 -2.668 -17.734 1 98.94 70 ALA A N 1
ATOM 532 C CA . ALA A 1 70 ? -4.32 -2.025 -17.453 1 98.94 70 ALA A CA 1
ATOM 533 C C . ALA A 1 70 ? -5.062 -1.705 -18.75 1 98.94 70 ALA A C 1
ATOM 535 O O . ALA A 1 70 ? -6.27 -1.942 -18.859 1 98.94 70 ALA A O 1
ATOM 536 N N . ARG A 1 71 ? -4.363 -1.112 -19.703 1 98.88 71 ARG A N 1
ATOM 537 C CA . ARG A 1 71 ? -4.973 -0.788 -20.984 1 98.88 71 ARG A CA 1
ATOM 538 C C . ARG A 1 71 ? -5.512 -2.041 -21.672 1 98.88 71 ARG A C 1
ATOM 540 O O . ARG A 1 71 ? -6.602 -2.021 -22.25 1 98.88 71 ARG A O 1
ATOM 547 N N . LYS A 1 72 ? -4.723 -3.109 -21.594 1 98.88 72 LYS A N 1
ATOM 548 C CA . LYS A 1 72 ? -5.141 -4.379 -22.188 1 98.88 72 LYS A CA 1
ATOM 549 C C . LYS A 1 72 ? -6.398 -4.91 -21.516 1 98.88 72 LYS A C 1
ATOM 551 O O . LYS A 1 72 ? -7.324 -5.371 -22.188 1 98.88 72 LYS A O 1
ATOM 556 N N . ALA A 1 73 ? -6.461 -4.871 -20.188 1 98.88 73 ALA A N 1
ATOM 557 C CA . ALA A 1 73 ? -7.625 -5.352 -19.453 1 98.88 73 ALA A CA 1
ATOM 558 C C . ALA A 1 73 ? -8.852 -4.496 -19.75 1 98.88 73 ALA A C 1
ATOM 560 O O . ALA A 1 73 ? -9.961 -5.02 -19.906 1 98.88 73 ALA A O 1
ATOM 561 N N . LEU A 1 74 ? -8.641 -3.158 -19.75 1 98.81 74 LEU A N 1
ATOM 562 C CA . LEU A 1 74 ? -9.742 -2.256 -20.047 1 98.81 74 LEU A CA 1
ATOM 563 C C . LEU A 1 74 ? -10.305 -2.525 -21.438 1 98.81 74 LEU A C 1
ATOM 565 O O . LEU A 1 74 ? -11.516 -2.6 -21.625 1 98.81 74 LEU A O 1
ATOM 569 N N . ALA A 1 75 ? -9.43 -2.693 -22.406 1 98.56 75 ALA A N 1
ATOM 570 C CA . ALA A 1 75 ? -9.859 -3.006 -23.766 1 98.56 75 ALA A CA 1
ATOM 571 C C . ALA A 1 75 ? -10.633 -4.32 -23.812 1 98.56 75 ALA A C 1
ATOM 573 O O . ALA A 1 75 ? -11.664 -4.418 -24.484 1 98.56 75 ALA A O 1
ATOM 574 N N . GLY A 1 76 ? -10.188 -5.309 -23.109 1 97.88 76 GLY A N 1
ATOM 575 C CA . GLY A 1 76 ? -10.812 -6.625 -23.109 1 97.88 76 GLY A CA 1
ATOM 576 C C . GLY A 1 76 ? -12.164 -6.637 -22.422 1 97.88 76 GLY A C 1
ATOM 577 O O . GLY A 1 76 ? -13.039 -7.434 -22.781 1 97.88 76 GLY A O 1
ATOM 578 N N . SER A 1 77 ? -12.352 -5.805 -21.422 1 97.81 77 SER A N 1
ATOM 579 C CA . SER A 1 77 ? -13.586 -5.781 -20.656 1 97.81 77 SER A CA 1
ATOM 580 C C . SER A 1 77 ? -14.672 -4.984 -21.375 1 97.81 77 SER A C 1
ATOM 582 O O . SER A 1 77 ? -15.859 -5.191 -21.141 1 97.81 77 SER A O 1
ATOM 584 N N . GLY A 1 78 ? -14.211 -3.982 -22.156 1 97.56 78 GLY A N 1
ATOM 585 C CA . GLY A 1 78 ? -15.156 -3.074 -22.797 1 97.56 78 GLY A CA 1
ATOM 586 C C . GLY A 1 78 ? -15.719 -2.037 -21.844 1 97.56 78 GLY A C 1
ATOM 587 O O . GLY A 1 78 ? -16.594 -1.258 -22.203 1 97.56 78 GLY A O 1
ATOM 588 N N . VAL A 1 79 ? -15.289 -2.039 -20.641 1 98.06 79 VAL A N 1
ATOM 589 C CA . VAL A 1 79 ? -15.766 -1.085 -19.656 1 98.06 79 VAL A CA 1
ATOM 590 C C . VAL A 1 79 ? -15.195 0.299 -19.938 1 98.06 79 VAL A C 1
ATOM 592 O O . VAL A 1 79 ? -13.977 0.451 -20.109 1 98.06 79 VAL A O 1
ATOM 595 N N . PRO A 1 80 ? -16.047 1.306 -20.016 1 97.44 80 PRO A N 1
ATOM 596 C CA . PRO A 1 80 ? -15.508 2.66 -20.188 1 97.44 80 PRO A CA 1
ATOM 597 C C . PRO A 1 80 ? -14.641 3.098 -19 1 97.44 80 PRO A C 1
ATOM 599 O O . PRO A 1 80 ? -15.047 2.941 -17.844 1 97.44 80 PRO A O 1
ATOM 602 N N . SER A 1 81 ? -13.508 3.654 -19.312 1 97.81 81 SER A N 1
ATOM 603 C CA . SER A 1 81 ? -12.555 4.016 -18.281 1 97.81 81 SER A CA 1
ATOM 604 C C . SER A 1 81 ? -13.156 5.02 -17.297 1 97.81 81 SER A C 1
ATOM 606 O O . SER A 1 81 ? -12.812 5.023 -16.109 1 97.81 81 SER A O 1
ATOM 608 N N . GLU A 1 82 ? -14.07 5.891 -17.719 1 97.69 82 GLU A N 1
ATOM 609 C CA . GLU A 1 82 ? -14.656 6.934 -16.875 1 97.69 82 GLU A CA 1
ATOM 610 C C . GLU A 1 82 ? -15.555 6.34 -15.797 1 97.69 82 GLU A C 1
ATOM 612 O O . GLU A 1 82 ? -15.922 7.027 -14.844 1 97.69 82 GLU A O 1
ATOM 617 N N . ARG A 1 83 ? -15.898 5.074 -15.953 1 98.44 83 ARG A N 1
ATOM 618 C CA . ARG A 1 83 ? -16.812 4.441 -15.008 1 98.44 83 ARG A CA 1
ATOM 619 C C . ARG A 1 83 ? -16.047 3.662 -13.945 1 98.44 83 ARG A C 1
ATOM 621 O O . ARG A 1 83 ? -16.625 3.145 -13 1 98.44 83 ARG A O 1
ATOM 628 N N . ILE A 1 84 ? -14.727 3.602 -14.094 1 98.88 84 ILE A N 1
ATOM 629 C CA . ILE A 1 84 ? -13.922 2.979 -13.047 1 98.88 84 ILE A CA 1
ATOM 630 C C . ILE A 1 84 ? -13.977 3.824 -11.781 1 98.88 84 ILE A C 1
ATOM 632 O O . ILE A 1 84 ? -13.633 5.008 -11.797 1 98.88 84 ILE A O 1
ATOM 636 N N . GLY A 1 85 ? -14.375 3.199 -10.703 1 98.81 85 GLY A N 1
ATOM 637 C CA . GLY A 1 85 ? -14.555 3.938 -9.461 1 98.81 85 GLY A CA 1
ATOM 638 C C . GLY A 1 85 ? -13.352 3.861 -8.539 1 98.81 85 GLY A C 1
ATOM 639 O O . GLY A 1 85 ? -13.195 4.688 -7.641 1 98.81 85 GLY A O 1
ATOM 640 N N . VAL A 1 86 ? -12.508 2.818 -8.766 1 98.94 86 VAL A N 1
ATOM 641 C CA . VAL A 1 86 ? -11.32 2.682 -7.934 1 98.94 86 VAL A CA 1
ATOM 642 C C . VAL A 1 86 ? -10.227 1.949 -8.711 1 98.94 86 VAL A C 1
ATOM 644 O O . VAL A 1 86 ? -10.508 1.007 -9.453 1 98.94 86 VAL A O 1
ATOM 647 N N . LEU A 1 87 ? -9.055 2.445 -8.664 1 98.94 87 LEU A N 1
ATOM 648 C CA . LEU A 1 87 ? -7.852 1.801 -9.172 1 98.94 87 LEU A CA 1
ATOM 649 C C . LEU A 1 87 ? -6.926 1.407 -8.023 1 98.94 87 LEU A C 1
ATOM 651 O O . LEU A 1 87 ? -6.52 2.256 -7.23 1 98.94 87 LEU A O 1
ATOM 655 N N . ILE A 1 88 ? -6.594 0.122 -7.934 1 99 88 ILE A N 1
ATOM 656 C CA . ILE A 1 88 ? -5.723 -0.381 -6.879 1 99 88 ILE A CA 1
ATOM 657 C C . ILE A 1 88 ? -4.469 -1.002 -7.488 1 99 88 ILE A C 1
ATOM 659 O O . ILE A 1 88 ? -4.555 -1.978 -8.242 1 99 88 ILE A O 1
ATOM 663 N N . ASN A 1 89 ? -3.375 -0.416 -7.23 1 98.94 89 ASN A N 1
ATOM 664 C CA . ASN A 1 89 ? -2.111 -1.044 -7.602 1 98.94 89 ASN A CA 1
ATOM 665 C C . ASN A 1 89 ? -1.622 -2.004 -6.52 1 98.94 89 ASN A C 1
ATOM 667 O O . ASN A 1 89 ? -1.723 -1.705 -5.328 1 98.94 89 ASN A O 1
ATOM 671 N N . THR A 1 90 ? -1.021 -3.09 -6.922 1 98.88 90 THR A N 1
ATOM 672 C CA . THR A 1 90 ? -0.692 -4.141 -5.965 1 98.88 90 THR A CA 1
ATOM 673 C C . THR A 1 90 ? 0.774 -4.547 -6.09 1 98.88 90 THR A C 1
ATOM 675 O O . THR A 1 90 ? 1.197 -5.551 -5.516 1 98.88 90 THR A O 1
ATOM 678 N N . SER A 1 91 ? 1.574 -3.811 -6.758 1 98.31 91 SER A N 1
ATOM 679 C CA . SER A 1 91 ? 2.965 -4.148 -7.043 1 98.31 91 SER A CA 1
ATOM 680 C C . SER A 1 91 ? 3.818 -4.09 -5.781 1 98.31 91 SER A C 1
ATOM 682 O O . SER A 1 91 ? 3.621 -3.223 -4.93 1 98.31 91 SER A O 1
ATOM 684 N N . VAL A 1 92 ? 4.727 -5.055 -5.688 1 96.88 92 VAL A N 1
ATOM 685 C CA . VAL A 1 92 ? 5.773 -4.938 -4.676 1 96.88 92 VAL A CA 1
ATOM 686 C C . VAL A 1 92 ? 6.801 -3.896 -5.117 1 96.88 92 VAL A C 1
ATOM 688 O O . VAL A 1 92 ? 7.188 -3.025 -4.336 1 96.88 92 VAL A O 1
ATOM 691 N N . CYS A 1 93 ? 7.199 -4.031 -6.379 1 94.81 93 CYS A N 1
ATOM 692 C CA . CYS A 1 93 ? 8.141 -3.064 -6.934 1 94.81 93 CYS A CA 1
ATOM 693 C C . CYS A 1 93 ? 7.484 -1.695 -7.09 1 94.81 93 CYS A C 1
ATOM 695 O O . CYS A 1 93 ? 6.262 -1.595 -7.188 1 94.81 93 CYS A O 1
ATOM 697 N N . ARG A 1 94 ? 8.258 -0.708 -7 1 93.81 94 ARG A N 1
ATOM 698 C CA . ARG A 1 94 ? 7.758 0.659 -7.113 1 93.81 94 ARG A CA 1
ATOM 699 C C . ARG A 1 94 ? 8.773 1.56 -7.809 1 93.81 94 ARG A C 1
ATOM 701 O O . ARG A 1 94 ? 9.984 1.347 -7.691 1 93.81 94 ARG A O 1
ATOM 708 N N . ASP A 1 95 ? 8.203 2.566 -8.523 1 93.31 95 ASP A N 1
ATOM 709 C CA . ASP A 1 95 ? 9.086 3.594 -9.07 1 93.31 95 ASP A CA 1
ATOM 710 C C . ASP A 1 95 ? 9.688 4.445 -7.957 1 93.31 95 ASP A C 1
ATOM 712 O O . ASP A 1 95 ? 10.867 4.809 -8.016 1 93.31 95 ASP A O 1
ATOM 716 N N . PHE A 1 96 ? 8.812 4.785 -7.027 1 91.88 96 PHE A N 1
ATOM 717 C CA . PHE A 1 96 ? 9.094 5.629 -5.871 1 91.88 96 PHE A CA 1
ATOM 718 C C . PHE A 1 96 ? 8.312 5.16 -4.652 1 91.88 96 PHE A C 1
ATOM 720 O O . PHE A 1 96 ? 7.312 4.449 -4.789 1 91.88 96 PHE A O 1
ATOM 727 N N . LEU A 1 97 ? 8.82 5.547 -3.469 1 91.12 97 LEU A N 1
ATOM 728 C CA . LEU A 1 97 ? 7.988 5.352 -2.285 1 91.12 97 LEU A CA 1
ATOM 729 C C . LEU A 1 97 ? 6.723 6.195 -2.365 1 91.12 97 LEU A C 1
ATOM 731 O O . LEU A 1 97 ? 5.652 5.766 -1.925 1 91.12 97 LEU A O 1
ATOM 735 N N . GLU A 1 98 ? 6.891 7.41 -2.799 1 93.94 98 GLU A N 1
ATOM 736 C CA . GLU A 1 98 ? 5.766 8.281 -3.123 1 93.94 98 GLU A CA 1
ATOM 737 C C . GLU A 1 98 ? 6.031 9.078 -4.398 1 93.94 98 GLU A C 1
ATOM 739 O O . GLU A 1 98 ? 7.18 9.422 -4.695 1 93.94 98 GLU A O 1
ATOM 744 N N . PRO A 1 99 ? 5 9.398 -5.262 1 97.31 99 PRO A N 1
ATOM 745 C CA . PRO A 1 99 ? 3.592 9.039 -5.059 1 97.31 99 PRO A CA 1
ATOM 746 C C . PRO A 1 99 ? 3.322 7.551 -5.262 1 97.31 99 PRO A C 1
ATOM 748 O O . PRO A 1 99 ? 4.223 6.805 -5.656 1 97.31 99 PRO A O 1
ATOM 751 N N . SER A 1 100 ? 2.084 7.145 -4.914 1 97.62 100 SER A N 1
ATOM 752 C CA . SER A 1 100 ? 1.693 5.762 -5.176 1 97.62 100 SER A CA 1
ATOM 753 C C . SER A 1 100 ? 1.796 5.43 -6.66 1 97.62 100 SER A C 1
ATOM 755 O O . SER A 1 100 ? 1.591 6.297 -7.512 1 97.62 100 SER A O 1
ATOM 757 N N . THR A 1 101 ? 2.178 4.156 -6.977 1 98.25 101 THR A N 1
ATOM 758 C CA . THR A 1 101 ? 2.141 3.684 -8.359 1 98.25 101 THR A CA 1
ATOM 759 C C . THR A 1 101 ? 0.75 3.865 -8.953 1 98.25 101 THR A C 1
ATOM 761 O O . THR A 1 101 ? 0.614 4.188 -10.141 1 98.25 101 THR A O 1
ATOM 764 N N . ALA A 1 102 ? -0.245 3.686 -8.125 1 98.88 102 ALA A N 1
ATOM 765 C CA . ALA A 1 102 ? -1.635 3.838 -8.547 1 98.88 102 ALA A CA 1
ATOM 766 C C . ALA A 1 102 ? -1.888 5.234 -9.102 1 98.88 102 ALA A C 1
ATOM 768 O O . ALA A 1 102 ? -2.621 5.395 -10.086 1 98.88 102 ALA A O 1
ATOM 769 N N . SER A 1 103 ? -1.33 6.285 -8.453 1 98.69 103 SER A N 1
ATOM 770 C CA . SER A 1 103 ? -1.529 7.652 -8.93 1 98.69 103 SER A CA 1
ATOM 771 C C . SER A 1 103 ? -0.936 7.848 -10.32 1 98.69 103 SER A C 1
ATOM 773 O O . SER A 1 103 ? -1.531 8.516 -11.164 1 98.69 103 SER A O 1
ATOM 775 N N . VAL A 1 104 ? 0.237 7.266 -10.531 1 98.56 104 VAL A N 1
ATOM 776 C CA . VAL A 1 104 ? 0.903 7.387 -11.828 1 98.56 104 VAL A CA 1
ATOM 777 C C . VAL A 1 104 ? 0.092 6.66 -12.898 1 98.56 104 VAL A C 1
ATOM 779 O O . VAL A 1 104 ? -0.141 7.199 -13.984 1 98.56 104 VAL A O 1
ATOM 782 N N . VAL A 1 105 ? -0.366 5.438 -12.594 1 98.88 105 VAL A N 1
ATOM 783 C CA . VAL A 1 105 ? -1.158 4.652 -13.531 1 98.88 105 VAL A CA 1
ATOM 784 C C . VAL A 1 105 ? -2.482 5.359 -13.812 1 98.88 105 VAL A C 1
ATOM 786 O O . VAL A 1 105 ? -2.928 5.422 -14.961 1 98.88 105 VAL A O 1
ATOM 789 N N . HIS A 1 106 ? -3.141 5.848 -12.773 1 98.88 106 HIS A N 1
ATOM 790 C CA . HIS A 1 106 ? -4.379 6.609 -12.898 1 98.88 106 HIS A CA 1
ATOM 791 C C . HIS A 1 106 ? -4.223 7.766 -13.875 1 98.88 106 HIS A C 1
ATOM 793 O O . HIS A 1 106 ? -5.047 7.941 -14.773 1 98.88 106 HIS A O 1
ATOM 799 N N . GLY A 1 107 ? -3.195 8.539 -13.695 1 98.62 107 GLY A N 1
ATOM 800 C CA . GLY A 1 107 ? -2.922 9.656 -14.594 1 98.62 107 GLY A CA 1
ATOM 801 C C . GLY A 1 107 ? -2.646 9.219 -16.016 1 98.62 107 GLY A C 1
ATOM 802 O O . GLY A 1 107 ? -3.131 9.836 -16.969 1 98.62 107 GLY A O 1
ATOM 803 N N . ALA A 1 108 ? -1.834 8.18 -16.172 1 98.44 108 ALA A N 1
ATOM 804 C CA . ALA A 1 108 ? -1.462 7.672 -17.5 1 98.44 108 ALA A CA 1
ATOM 805 C C . ALA A 1 108 ? -2.689 7.191 -18.266 1 98.44 108 ALA A C 1
ATOM 807 O O . ALA A 1 108 ? -2.748 7.309 -19.484 1 98.44 108 ALA A O 1
ATOM 808 N N . LEU A 1 109 ? -3.654 6.637 -17.531 1 98.69 109 LEU A N 1
ATOM 809 C CA . LEU A 1 109 ? -4.859 6.098 -18.156 1 98.69 109 LEU A CA 1
ATOM 810 C C . LEU A 1 109 ? -5.891 7.199 -18.375 1 98.69 109 LEU A C 1
ATOM 812 O O . LEU A 1 109 ? -6.855 7.008 -19.125 1 98.69 109 LEU A O 1
ATOM 816 N N . GLY A 1 110 ? -5.688 8.375 -17.734 1 98.19 110 GLY A N 1
ATOM 817 C CA . GLY A 1 110 ? -6.656 9.453 -17.844 1 98.19 110 GLY A CA 1
ATOM 818 C C . GLY A 1 110 ? -7.973 9.141 -17.156 1 98.19 110 GLY A C 1
ATOM 819 O O . GLY A 1 110 ? -9.039 9.453 -17.688 1 98.19 110 GLY A O 1
ATOM 820 N N . LEU A 1 111 ? -7.949 8.469 -16.047 1 98.69 111 LEU A N 1
ATOM 821 C CA . LEU A 1 111 ? -9.18 8.125 -15.344 1 98.69 111 LEU A CA 1
ATOM 822 C C . LEU A 1 111 ? -9.82 9.359 -14.727 1 98.69 111 LEU A C 1
ATOM 824 O O . LEU A 1 111 ? -9.156 10.391 -14.555 1 98.69 111 LEU A O 1
ATOM 828 N N . ALA A 1 112 ? -11.094 9.242 -14.398 1 98.44 112 ALA A N 1
ATOM 829 C CA . ALA A 1 112 ? -11.859 10.359 -13.852 1 98.44 112 ALA A CA 1
ATOM 830 C C . ALA A 1 112 ? -11.32 10.781 -12.492 1 98.44 112 ALA A C 1
ATOM 832 O O . ALA A 1 112 ? -10.836 9.953 -11.719 1 98.44 112 ALA A O 1
ATOM 833 N N . GLY A 1 113 ? -11.453 12.062 -12.211 1 98.44 113 GLY A N 1
ATOM 834 C CA . GLY A 1 113 ? -11.023 12.594 -10.93 1 98.44 113 GLY A CA 1
ATOM 835 C C . GLY A 1 113 ? -11.75 11.977 -9.75 1 98.44 113 GLY A C 1
ATOM 836 O O . GLY A 1 113 ? -11.273 12.031 -8.617 1 98.44 113 GLY A O 1
ATOM 837 N N . THR A 1 114 ? -12.859 11.391 -9.992 1 98.25 114 THR A N 1
ATOM 838 C CA . THR A 1 114 ? -13.656 10.773 -8.93 1 98.25 114 THR A CA 1
ATOM 839 C C . THR A 1 114 ? -13.219 9.328 -8.703 1 98.25 114 THR A C 1
ATOM 841 O O . THR A 1 114 ? -13.672 8.688 -7.746 1 98.25 114 THR A O 1
ATOM 844 N N . CYS A 1 115 ? -12.336 8.812 -9.57 1 98.69 115 CYS A N 1
ATOM 845 C CA . CYS A 1 115 ? -11.812 7.461 -9.383 1 98.69 115 CYS A CA 1
ATOM 846 C C . CYS A 1 115 ? -10.773 7.43 -8.273 1 98.69 115 CYS A C 1
ATOM 848 O O . CYS A 1 115 ? -9.688 7.996 -8.414 1 98.69 115 CYS A O 1
ATOM 850 N N . GLU A 1 116 ? -11.109 6.801 -7.18 1 98.56 116 GLU A N 1
ATOM 851 C CA . GLU A 1 116 ? -10.133 6.637 -6.105 1 98.56 116 GLU A CA 1
ATOM 852 C C . G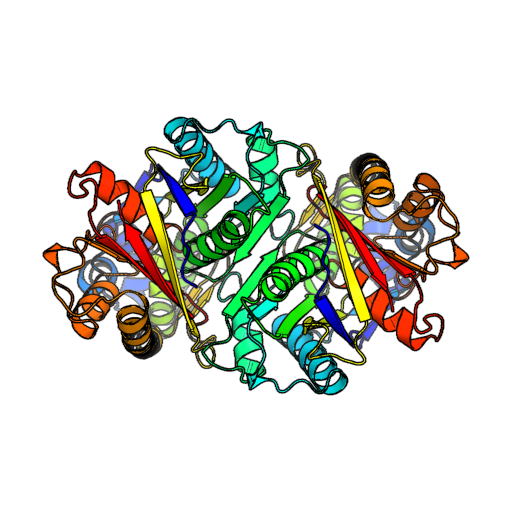LU A 1 116 ? -8.938 5.812 -6.57 1 98.56 116 GLU A C 1
ATOM 854 O O . GLU A 1 116 ? -9.07 4.945 -7.438 1 98.56 116 GLU A O 1
ATOM 859 N N . ASN A 1 117 ? -7.762 6.094 -6.047 1 98.88 117 ASN A N 1
ATOM 860 C CA . ASN A 1 117 ? -6.578 5.324 -6.418 1 98.88 117 ASN A CA 1
ATOM 861 C C . ASN A 1 117 ? -5.578 5.246 -5.27 1 98.88 117 ASN A C 1
ATOM 863 O O . ASN A 1 117 ? -5.328 6.242 -4.59 1 98.88 117 ASN A O 1
ATOM 867 N N . PHE A 1 118 ? -5.055 4.086 -4.98 1 98.88 118 PHE A N 1
ATOM 868 C CA . PHE A 1 118 ? -4.066 3.852 -3.932 1 98.88 118 PHE A CA 1
ATOM 869 C C . PHE A 1 118 ? -3.342 2.531 -4.156 1 98.88 118 PHE A C 1
ATOM 871 O O . PHE A 1 118 ? -3.748 1.728 -4.996 1 98.88 118 PHE A O 1
ATOM 878 N N . ASP A 1 119 ? -2.25 2.328 -3.5 1 98.75 119 ASP A N 1
ATOM 879 C CA . ASP A 1 119 ? -1.512 1.068 -3.539 1 98.75 119 ASP A CA 1
ATOM 880 C C . ASP A 1 119 ? -1.888 0.175 -2.359 1 98.75 119 ASP A C 1
ATOM 882 O O . ASP A 1 119 ? -2.146 0.667 -1.26 1 98.75 119 ASP A O 1
ATOM 886 N N . VAL A 1 120 ? -1.893 -1.118 -2.629 1 98.75 120 VAL A N 1
ATOM 887 C CA . VAL A 1 120 ? -2.025 -2.143 -1.598 1 98.75 120 VAL A CA 1
ATOM 888 C C . VAL A 1 120 ? -0.814 -3.072 -1.634 1 98.75 120 VAL A C 1
ATOM 890 O O . VAL A 1 120 ? -0.405 -3.525 -2.705 1 98.75 120 VAL A O 1
ATOM 893 N N . SER A 1 121 ? -0.238 -3.254 -0.464 1 97.81 121 SER A N 1
ATOM 894 C CA . SER A 1 121 ? 0.916 -4.145 -0.386 1 97.81 121 SER A CA 1
ATOM 895 C C . SER A 1 121 ? 0.677 -5.273 0.608 1 97.81 121 SER A C 1
ATOM 897 O O . SER A 1 121 ? 0.255 -5.031 1.741 1 97.81 121 SER A O 1
ATOM 899 N N . ASN A 1 122 ? 0.932 -6.426 0.235 1 98.31 122 ASN A N 1
ATOM 900 C CA . ASN A 1 122 ? 0.894 -7.672 0.99 1 98.31 122 ASN A CA 1
ATOM 901 C C . ASN A 1 122 ? 1.795 -8.734 0.364 1 98.31 122 ASN A C 1
ATOM 903 O O . ASN A 1 122 ? 1.356 -9.859 0.115 1 98.31 122 ASN A O 1
ATOM 907 N N . ALA A 1 123 ? 2.99 -8.273 0.045 1 97.19 123 ALA A N 1
ATOM 908 C CA . ALA A 1 123 ? 3.975 -9.102 -0.648 1 97.19 123 ALA A CA 1
ATOM 909 C C . ALA A 1 123 ? 3.357 -9.781 -1.866 1 97.19 123 ALA A C 1
ATOM 911 O O . ALA A 1 123 ? 2.689 -9.141 -2.676 1 97.19 123 ALA A O 1
ATOM 912 N N . CYS A 1 124 ? 3.611 -11.062 -2.09 1 97.56 124 CYS A N 1
ATOM 913 C CA . CYS A 1 124 ? 3.174 -11.773 -3.285 1 97.56 124 CYS A CA 1
ATOM 914 C C . CYS A 1 124 ? 1.663 -11.969 -3.279 1 97.56 124 CYS A C 1
ATOM 916 O O . CYS A 1 124 ? 1.082 -12.375 -4.289 1 97.56 124 CYS A O 1
ATOM 918 N N . LEU A 1 125 ? 1.013 -11.57 -2.232 1 98.19 125 LEU A N 1
ATOM 919 C CA . LEU A 1 125 ? -0.421 -11.797 -2.078 1 98.19 125 LEU A CA 1
ATOM 920 C C . LEU A 1 125 ? -1.209 -10.547 -2.453 1 98.19 125 LEU A C 1
ATOM 922 O O . LEU A 1 125 ? -2.441 -10.555 -2.428 1 98.19 125 LEU A O 1
ATOM 926 N N . ALA A 1 126 ? -0.551 -9.562 -2.828 1 98.75 126 ALA A N 1
ATOM 927 C CA . ALA A 1 126 ? -1.158 -8.234 -2.879 1 98.75 126 ALA A CA 1
ATOM 928 C C . ALA A 1 126 ? -2.27 -8.18 -3.924 1 98.75 126 ALA A C 1
ATOM 930 O O . ALA A 1 126 ? -3.264 -7.477 -3.744 1 98.75 126 ALA A O 1
ATOM 931 N N . PHE A 1 127 ? -2.115 -8.906 -5.047 1 98.94 127 PHE A N 1
ATOM 932 C CA . PHE A 1 127 ? -3.154 -8.844 -6.066 1 98.94 127 PHE A CA 1
ATOM 933 C C . PHE A 1 127 ? -4.469 -9.406 -5.535 1 98.94 127 PHE A C 1
ATOM 935 O O . PHE A 1 127 ? -5.531 -8.812 -5.746 1 98.94 127 PHE A O 1
ATOM 942 N N . LEU A 1 128 ? -4.441 -10.516 -4.801 1 98.88 128 LEU A N 1
ATOM 943 C CA . LEU A 1 128 ? -5.637 -11.094 -4.195 1 98.88 128 LEU A CA 1
ATOM 944 C C . LEU A 1 128 ? -6.227 -10.148 -3.152 1 98.88 128 LEU A C 1
ATOM 946 O O . LEU A 1 128 ? -7.449 -10.039 -3.027 1 98.88 128 LEU A O 1
ATOM 950 N N . THR A 1 129 ? -5.328 -9.516 -2.4 1 98.75 129 THR A N 1
ATOM 951 C CA . THR A 1 129 ? -5.789 -8.523 -1.433 1 98.75 129 THR A CA 1
ATOM 952 C C . THR A 1 129 ? -6.512 -7.375 -2.137 1 98.75 129 THR A C 1
ATOM 954 O O . THR A 1 129 ? -7.566 -6.93 -1.686 1 98.75 129 THR A O 1
ATOM 957 N N . GLY A 1 130 ? -5.891 -6.898 -3.242 1 98.88 130 GLY A N 1
ATOM 958 C CA . GLY A 1 130 ? -6.523 -5.855 -4.035 1 98.88 130 GLY A CA 1
ATOM 959 C C . GLY A 1 130 ? -7.871 -6.27 -4.598 1 98.88 130 GLY A C 1
ATOM 960 O O . GLY A 1 130 ? -8.82 -5.484 -4.59 1 98.88 130 GLY A O 1
ATOM 961 N N . MET A 1 131 ? -7.992 -7.52 -5.074 1 98.88 131 MET A N 1
ATOM 962 C CA . MET A 1 131 ? -9.266 -8.055 -5.547 1 98.88 131 MET A CA 1
ATOM 963 C C . MET A 1 131 ? -10.312 -8.008 -4.441 1 98.88 131 MET A C 1
ATOM 965 O O . MET A 1 131 ? -11.461 -7.625 -4.684 1 98.88 131 MET A O 1
ATOM 969 N N . ASP A 1 132 ? -9.938 -8.422 -3.285 1 98.75 132 ASP A N 1
ATOM 970 C CA . ASP A 1 132 ? -10.859 -8.484 -2.16 1 98.75 132 ASP A CA 1
ATOM 971 C C . ASP A 1 132 ? -11.375 -7.094 -1.79 1 98.75 132 ASP A C 1
ATOM 973 O O . ASP A 1 132 ? -12.578 -6.91 -1.566 1 98.75 132 ASP A O 1
ATOM 977 N N . ILE A 1 133 ? -10.445 -6.117 -1.699 1 98.81 133 ILE A N 1
ATOM 978 C CA . ILE A 1 133 ? -10.836 -4.75 -1.37 1 98.81 133 ILE A CA 1
ATOM 979 C C . ILE A 1 133 ? -11.805 -4.219 -2.426 1 98.81 133 ILE A C 1
ATOM 981 O O . ILE A 1 133 ? -12.859 -3.688 -2.092 1 98.81 133 ILE A O 1
ATOM 985 N N . ALA A 1 134 ? -11.453 -4.395 -3.693 1 98.88 134 ALA A N 1
ATOM 986 C CA . ALA A 1 134 ? -12.297 -3.947 -4.801 1 98.88 134 ALA A CA 1
ATOM 987 C C . ALA A 1 134 ? -13.648 -4.648 -4.773 1 98.88 134 ALA A C 1
ATOM 989 O O . ALA A 1 134 ? -14.688 -4.016 -4.973 1 98.88 134 ALA A O 1
ATOM 990 N N . ALA A 1 135 ? -13.633 -5.93 -4.527 1 98.81 135 ALA A N 1
ATOM 991 C CA . ALA A 1 135 ? -14.852 -6.734 -4.531 1 98.81 135 ALA A CA 1
ATOM 992 C C . ALA A 1 135 ? -15.812 -6.289 -3.432 1 98.81 135 ALA A C 1
ATOM 994 O O . ALA A 1 135 ? -17.031 -6.25 -3.635 1 98.81 135 ALA A O 1
ATOM 995 N N . ARG A 1 136 ? -15.281 -5.992 -2.264 1 98.38 136 ARG A N 1
ATOM 996 C CA . ARG A 1 136 ? -16.125 -5.492 -1.186 1 98.38 136 ARG A CA 1
ATOM 997 C C . ARG A 1 136 ? -16.828 -4.199 -1.594 1 98.38 136 ARG A C 1
ATOM 999 O O . ARG A 1 136 ? -18.016 -4.02 -1.32 1 98.38 136 ARG A O 1
ATOM 1006 N N . MET A 1 137 ? -16.094 -3.291 -2.219 1 98.31 137 MET A N 1
ATOM 1007 C CA . MET A 1 137 ? -16.672 -2.02 -2.65 1 98.31 137 MET A CA 1
ATOM 1008 C C . MET A 1 137 ? -17.781 -2.244 -3.672 1 98.31 137 MET A C 1
ATOM 1010 O O . MET A 1 137 ? -18.797 -1.556 -3.645 1 98.31 137 MET A O 1
ATOM 1014 N N . ILE A 1 138 ? -17.562 -3.195 -4.57 1 98.69 138 ILE A N 1
ATOM 1015 C CA . ILE A 1 138 ? -18.547 -3.51 -5.598 1 98.69 138 ILE A CA 1
ATOM 1016 C C . ILE A 1 138 ? -19.75 -4.199 -4.965 1 98.69 138 ILE A C 1
ATOM 1018 O O . ILE A 1 138 ? -20.891 -3.828 -5.23 1 98.69 138 ILE A O 1
ATOM 1022 N N . GLU A 1 139 ? -19.5 -5.199 -4.125 1 98.5 139 GLU A N 1
ATOM 1023 C CA . GLU A 1 139 ? -20.547 -5.984 -3.477 1 98.5 139 GLU A CA 1
ATOM 1024 C C . GLU A 1 139 ? -21.531 -5.082 -2.73 1 98.5 139 GLU A C 1
ATOM 1026 O O . GLU A 1 139 ? -22.734 -5.332 -2.734 1 98.5 139 GLU A O 1
ATOM 1031 N N . HIS A 1 140 ? -21.016 -4.012 -2.174 1 96.94 140 HIS A N 1
ATOM 1032 C CA . HIS A 1 140 ? -21.844 -3.168 -1.306 1 96.94 140 HIS A CA 1
ATOM 1033 C C . HIS A 1 140 ? -22.312 -1.921 -2.041 1 96.94 140 HIS A C 1
ATOM 1035 O O . HIS A 1 140 ? -22.922 -1.03 -1.435 1 96.94 140 HIS A O 1
ATOM 1041 N N . GLY A 1 141 ? -22.016 -1.792 -3.295 1 96.56 141 GLY A N 1
ATOM 1042 C CA . GLY A 1 141 ? -22.547 -0.746 -4.152 1 96.56 141 GLY A CA 1
ATOM 1043 C C . GLY A 1 141 ? -21.766 0.556 -4.055 1 96.56 141 GLY A C 1
ATOM 1044 O O . GLY A 1 141 ? -22.266 1.608 -4.469 1 96.56 141 GLY A O 1
ATOM 1045 N N . ASP A 1 142 ? -20.578 0.517 -3.471 1 96.69 142 ASP A N 1
ATOM 1046 C CA . ASP A 1 142 ? -19.766 1.724 -3.346 1 96.69 142 ASP A CA 1
ATOM 1047 C C . ASP A 1 142 ? -19.188 2.143 -4.695 1 96.69 142 ASP A C 1
ATOM 1049 O O . ASP A 1 142 ? -18.938 3.328 -4.93 1 96.69 142 ASP A O 1
ATOM 1053 N N . VAL A 1 143 ? -18.844 1.173 -5.57 1 97.88 143 VAL A N 1
ATOM 1054 C CA . VAL A 1 143 ? -18.391 1.429 -6.93 1 97.88 143 VAL A CA 1
ATOM 1055 C C . VAL A 1 143 ? -19.016 0.425 -7.891 1 97.88 143 VAL A C 1
ATOM 1057 O O . VAL A 1 143 ? -19.406 -0.671 -7.484 1 97.88 143 VAL A O 1
ATOM 1060 N N . GLU A 1 144 ? -19.094 0.818 -9.172 1 98.5 144 GLU A N 1
ATOM 1061 C CA . GLU A 1 144 ? -19.625 -0.071 -10.203 1 98.5 144 GLU A CA 1
ATOM 1062 C C . GLU A 1 144 ? -18.531 -0.994 -10.742 1 98.5 144 GLU A C 1
ATOM 1064 O O . GLU A 1 144 ? -18.75 -2.195 -10.906 1 98.5 144 GLU A O 1
ATOM 1069 N N . TYR A 1 145 ? -17.391 -0.368 -11.078 1 98.88 145 TYR A N 1
ATOM 1070 C CA . TYR A 1 145 ? -16.234 -1.078 -11.633 1 98.88 145 TYR A CA 1
ATOM 1071 C C . TYR A 1 145 ? -14.961 -0.742 -10.875 1 98.88 145 TYR A C 1
ATOM 1073 O O . TYR A 1 145 ? -14.852 0.333 -10.281 1 98.88 145 TYR A O 1
ATOM 1081 N N . ALA A 1 146 ? -14.086 -1.68 -10.844 1 98.94 146 ALA A N 1
ATOM 1082 C CA . ALA A 1 146 ? -12.766 -1.507 -10.25 1 98.94 146 ALA A CA 1
ATOM 1083 C C . ALA A 1 146 ? -11.672 -2.029 -11.172 1 98.94 146 ALA A C 1
ATOM 1085 O O . ALA A 1 146 ? -11.914 -2.92 -11.992 1 98.94 146 ALA A O 1
ATOM 1086 N N . LEU A 1 147 ? -10.57 -1.414 -11.117 1 99 147 LEU A N 1
ATOM 1087 C CA . LEU A 1 147 ? -9.375 -1.822 -11.844 1 99 147 LEU A CA 1
ATOM 1088 C C . LEU A 1 147 ? -8.242 -2.156 -10.883 1 99 147 LEU A C 1
ATOM 1090 O O . LEU A 1 147 ? -7.812 -1.305 -10.094 1 99 147 LEU A O 1
ATOM 1094 N N . VAL A 1 148 ? -7.805 -3.422 -10.836 1 99 148 VAL A N 1
ATOM 1095 C CA . VAL A 1 148 ? -6.656 -3.867 -10.062 1 99 148 VAL A CA 1
ATOM 1096 C C . VAL A 1 148 ? -5.461 -4.094 -10.984 1 99 148 VAL A C 1
ATOM 1098 O O . VAL A 1 148 ? -5.582 -4.766 -12.008 1 99 148 VAL A O 1
ATOM 1101 N N . VAL A 1 149 ? -4.277 -3.525 -10.617 1 99 149 VAL A N 1
ATOM 1102 C CA . VAL A 1 149 ? -3.146 -3.586 -11.539 1 99 149 VAL A CA 1
ATOM 1103 C C . VAL A 1 149 ? -1.889 -4.004 -10.781 1 99 149 VAL A C 1
ATOM 1105 O O . VAL A 1 149 ? -1.826 -3.885 -9.555 1 99 149 VAL A O 1
ATOM 1108 N N . ASP A 1 150 ? -0.917 -4.477 -11.523 1 98.94 150 ASP A N 1
ATOM 1109 C CA . ASP A 1 150 ? 0.378 -4.887 -10.984 1 98.94 150 ASP A CA 1
ATOM 1110 C C . ASP A 1 150 ? 1.454 -4.848 -12.07 1 98.94 150 ASP A C 1
ATOM 1112 O O . ASP A 1 150 ? 1.227 -5.293 -13.195 1 98.94 150 ASP A O 1
ATOM 1116 N N . GLY A 1 151 ? 2.553 -4.25 -11.781 1 98.69 151 GLY A N 1
ATOM 1117 C CA . GLY A 1 151 ? 3.777 -4.324 -12.57 1 98.69 151 GLY A CA 1
ATOM 1118 C C . GLY A 1 151 ? 4.996 -4.688 -11.734 1 98.69 151 GLY A C 1
ATOM 1119 O O . GLY A 1 151 ? 5.258 -4.066 -10.703 1 98.69 151 GLY A O 1
ATOM 1120 N N . GLU A 1 152 ? 5.746 -5.742 -12.18 1 98.06 152 GLU A N 1
ATOM 1121 C CA . GLU A 1 152 ? 6.914 -6.191 -11.43 1 98.06 152 GLU A CA 1
ATOM 1122 C C . GLU A 1 152 ? 8.172 -6.16 -12.297 1 98.06 152 GLU A C 1
ATOM 1124 O O . GLU A 1 152 ? 8.141 -6.566 -13.461 1 98.06 152 GLU A O 1
ATOM 1129 N N . THR A 1 153 ? 9.188 -5.676 -11.742 1 96.38 153 THR A N 1
ATOM 1130 C CA . THR A 1 153 ? 10.508 -5.68 -12.367 1 96.38 153 THR A CA 1
ATOM 1131 C C . THR A 1 153 ? 11.539 -6.332 -11.453 1 96.38 153 THR A C 1
ATOM 1133 O O . THR A 1 153 ? 11.578 -6.055 -10.258 1 96.38 153 THR A O 1
ATOM 1136 N N . SER A 1 154 ? 12.32 -7.199 -11.953 1 95.06 154 SER A N 1
ATOM 1137 C CA . SER A 1 154 ? 13.312 -7.91 -11.156 1 95.06 154 SER A CA 1
ATOM 1138 C C . SER A 1 154 ? 14.727 -7.539 -11.586 1 95.06 154 SER A C 1
ATOM 1140 O O . SER A 1 154 ? 15.703 -8.031 -11.016 1 95.06 154 SER A O 1
ATOM 1142 N N . ASN A 1 155 ? 14.852 -6.637 -12.562 1 93.88 155 ASN A N 1
ATOM 1143 C CA . ASN A 1 155 ? 16.156 -6.293 -13.117 1 93.88 155 ASN A CA 1
ATOM 1144 C C . ASN A 1 155 ? 17.141 -5.879 -12.031 1 93.88 155 ASN A C 1
ATOM 1146 O O . ASN A 1 155 ? 18.234 -6.441 -11.922 1 93.88 155 ASN A O 1
ATOM 1150 N N . GLY A 1 156 ? 16.75 -4.926 -11.281 1 91.81 156 GLY A N 1
ATOM 1151 C CA . GLY A 1 156 ? 17.641 -4.383 -10.266 1 91.81 156 GLY A CA 1
ATOM 1152 C C . GLY A 1 156 ? 18.031 -5.398 -9.203 1 91.81 156 GLY A C 1
ATOM 1153 O O . GLY A 1 156 ? 19.172 -5.438 -8.766 1 91.81 156 GLY A O 1
ATOM 1154 N N . ILE A 1 157 ? 17.156 -6.195 -8.742 1 94.06 157 ILE A N 1
ATOM 1155 C CA . ILE A 1 157 ? 17.406 -7.188 -7.703 1 94.06 157 ILE A CA 1
ATOM 1156 C C . ILE A 1 157 ? 18.359 -8.258 -8.219 1 94.06 157 ILE A C 1
ATOM 1158 O O . ILE A 1 157 ? 19.297 -8.648 -7.523 1 94.06 157 ILE A O 1
ATOM 1162 N N . ILE A 1 158 ? 18.094 -8.727 -9.438 1 95.25 158 ILE A N 1
ATOM 1163 C CA . ILE A 1 158 ? 18.938 -9.773 -10.016 1 95.25 158 ILE A CA 1
ATOM 1164 C C . ILE A 1 158 ? 20.359 -9.25 -10.203 1 95.25 158 ILE A C 1
ATOM 1166 O O . ILE A 1 158 ? 21.312 -9.875 -9.75 1 95.25 158 ILE A O 1
ATOM 1170 N N . ASP A 1 159 ? 20.484 -8.086 -10.805 1 95 159 ASP A N 1
ATOM 1171 C CA . ASP A 1 159 ? 21.797 -7.508 -11.055 1 95 159 ASP A CA 1
ATOM 1172 C C . ASP A 1 159 ? 22.531 -7.203 -9.742 1 95 159 ASP A C 1
ATOM 1174 O O . ASP A 1 159 ? 23.719 -7.492 -9.602 1 95 159 ASP A O 1
ATOM 1178 N N . GLY A 1 160 ? 21.766 -6.645 -8.844 1 94.75 160 GLY A N 1
ATOM 1179 C CA . GLY A 1 160 ? 22.359 -6.352 -7.551 1 94.75 160 GLY A CA 1
ATOM 1180 C C . GLY A 1 160 ? 22.828 -7.594 -6.812 1 94.75 160 GLY A C 1
ATOM 1181 O O . GLY A 1 160 ? 23.875 -7.582 -6.168 1 94.75 160 GLY A O 1
ATOM 1182 N N . THR A 1 161 ? 22.078 -8.602 -6.844 1 95.56 161 THR A N 1
ATOM 1183 C CA . THR A 1 161 ? 22.438 -9.859 -6.191 1 95.56 161 THR A CA 1
ATOM 1184 C C . THR A 1 161 ? 23.688 -10.453 -6.809 1 95.56 161 THR A C 1
ATOM 1186 O O . THR A 1 161 ? 24.594 -10.891 -6.094 1 95.56 161 THR A O 1
ATOM 1189 N N . ILE A 1 162 ? 23.734 -10.461 -8.102 1 95.69 162 ILE A N 1
ATOM 1190 C CA . ILE A 1 162 ? 24.891 -11.016 -8.797 1 95.69 162 ILE A CA 1
ATOM 1191 C C . ILE A 1 162 ? 26.156 -10.227 -8.422 1 95.69 162 ILE A C 1
ATOM 1193 O O . ILE A 1 162 ? 27.188 -10.82 -8.125 1 95.69 162 ILE A O 1
ATOM 1197 N N . GLU A 1 163 ? 25.984 -8.945 -8.422 1 96.5 163 GLU A N 1
ATOM 1198 C CA . GLU A 1 163 ? 27.125 -8.094 -8.047 1 96.5 163 GLU A CA 1
ATOM 1199 C C . GLU A 1 163 ? 27.578 -8.391 -6.621 1 96.5 163 GLU A C 1
ATOM 1201 O O . GLU A 1 163 ? 28.781 -8.555 -6.375 1 96.5 163 GLU A O 1
ATOM 1206 N N . ARG A 1 164 ? 26.703 -8.492 -5.699 1 95.56 164 ARG A N 1
ATOM 1207 C CA . ARG A 1 164 ? 27.031 -8.719 -4.297 1 95.56 164 ARG A CA 1
ATOM 1208 C C . ARG A 1 164 ? 27.656 -10.094 -4.098 1 95.56 164 ARG A C 1
ATOM 1210 O O . ARG A 1 164 ? 28.641 -10.242 -3.361 1 95.56 164 ARG A O 1
ATOM 1217 N N . LEU A 1 165 ? 27.109 -11.102 -4.727 1 94.25 165 LEU A N 1
ATOM 1218 C CA . LEU A 1 165 ? 27.594 -12.461 -4.547 1 94.25 165 LEU A CA 1
ATOM 1219 C C . LEU A 1 165 ? 28.969 -12.641 -5.18 1 94.25 165 LEU A C 1
ATOM 1221 O O . LEU A 1 165 ? 29.75 -13.477 -4.73 1 94.25 165 LEU A O 1
ATOM 1225 N N . ASN A 1 166 ? 29.281 -11.828 -6.184 1 96 166 ASN A N 1
ATOM 1226 C CA . ASN A 1 166 ? 30.578 -11.906 -6.84 1 96 166 ASN A CA 1
ATOM 1227 C C . ASN A 1 166 ? 31.641 -11.133 -6.059 1 96 166 ASN A C 1
ATOM 1229 O O . ASN A 1 166 ? 32.844 -11.242 -6.359 1 96 166 ASN A O 1
ATOM 1233 N N . SER A 1 167 ? 31.188 -10.398 -5.156 1 95.94 167 SER A N 1
ATOM 1234 C CA . SER A 1 167 ? 32.156 -9.656 -4.348 1 95.94 167 SER A CA 1
ATOM 1235 C C . SER A 1 167 ? 33.062 -10.602 -3.568 1 95.94 167 SER A C 1
ATOM 1237 O O . SER A 1 167 ? 32.594 -11.656 -3.098 1 95.94 167 SER A O 1
ATOM 1239 N N . PRO A 1 168 ? 34.375 -10.219 -3.318 1 93.69 168 PRO A N 1
ATOM 1240 C CA . PRO A 1 168 ? 35.344 -11.109 -2.678 1 93.69 168 PRO A CA 1
ATOM 1241 C C . PRO A 1 168 ? 34.906 -11.516 -1.264 1 93.69 168 PRO A C 1
ATOM 1243 O O . PRO A 1 168 ? 35.281 -12.594 -0.793 1 93.69 168 PRO A O 1
ATOM 1246 N N . GLY A 1 169 ? 34.219 -10.797 -0.62 1 93.94 169 GLY A N 1
ATOM 1247 C CA . GLY A 1 169 ? 33.875 -11.062 0.766 1 93.94 169 GLY A CA 1
ATOM 1248 C C . GLY A 1 169 ? 32.594 -11.852 0.912 1 93.94 169 GLY A C 1
ATOM 1249 O O . GLY A 1 169 ? 32.188 -12.227 2.023 1 93.94 169 GLY A O 1
ATOM 1250 N N . ALA A 1 170 ? 31.984 -12.25 -0.229 1 94.56 170 ALA A N 1
ATOM 1251 C CA . ALA A 1 170 ? 30.719 -12.984 -0.162 1 94.56 170 ALA A CA 1
ATOM 1252 C C . ALA A 1 170 ? 30.953 -14.414 0.317 1 94.56 170 ALA A C 1
ATOM 1254 O O . ALA A 1 170 ? 31.906 -15.07 -0.092 1 94.56 170 ALA A O 1
ATOM 1255 N N . THR A 1 171 ? 30.031 -14.945 1.222 1 95.12 171 THR A N 1
ATOM 1256 C CA . THR A 1 171 ? 30.156 -16.266 1.815 1 95.12 171 THR A CA 1
ATOM 1257 C C . THR A 1 171 ? 29.141 -17.234 1.206 1 95.12 171 THR A C 1
ATOM 1259 O O . THR A 1 171 ? 28.203 -16.812 0.514 1 95.12 171 THR A O 1
ATOM 1262 N N . ALA A 1 172 ? 29.328 -18.453 1.546 1 91.56 172 ALA A N 1
ATOM 1263 C CA . ALA A 1 172 ? 28.391 -19.484 1.118 1 91.56 172 ALA A CA 1
ATOM 1264 C C . ALA A 1 172 ? 27.016 -19.281 1.771 1 91.56 172 ALA A C 1
ATOM 1266 O O . ALA A 1 172 ? 25.984 -19.547 1.157 1 91.56 172 ALA A O 1
ATOM 1267 N N . ASP A 1 173 ? 27.125 -18.859 2.967 1 93.06 173 ASP A N 1
ATOM 1268 C CA . ASP A 1 173 ? 25.891 -18.562 3.68 1 93.06 173 ASP A CA 1
ATOM 1269 C C . ASP A 1 173 ? 25.109 -17.438 3.004 1 93.06 173 ASP A C 1
ATOM 1271 O O . ASP A 1 173 ? 23.891 -17.516 2.846 1 93.06 173 ASP A O 1
ATOM 1275 N N . GLN A 1 174 ? 25.828 -16.406 2.662 1 92.44 174 GLN A N 1
ATOM 1276 C CA . GLN A 1 174 ? 25.203 -15.305 1.939 1 92.44 174 GLN A CA 1
ATOM 1277 C C . GLN A 1 174 ? 24.609 -15.781 0.617 1 92.44 174 GLN A C 1
ATOM 1279 O O . GLN A 1 174 ? 23.5 -15.367 0.242 1 92.44 174 GLN A O 1
ATOM 1284 N N . PHE A 1 175 ? 25.344 -16.578 -0.064 1 90.25 175 PHE A N 1
ATOM 1285 C CA . PHE A 1 175 ? 24.875 -17.141 -1.325 1 90.25 175 PHE A CA 1
ATOM 1286 C C . PHE A 1 175 ? 23.562 -17.875 -1.132 1 90.25 175 PHE A C 1
ATOM 1288 O O . PHE A 1 175 ? 22.594 -17.656 -1.879 1 90.25 175 PHE A O 1
ATOM 1295 N N . SER A 1 176 ? 23.5 -18.672 -0.158 1 89.31 176 SER A N 1
ATOM 1296 C CA . SER A 1 176 ? 22.297 -19.453 0.126 1 89.31 176 SER A CA 1
ATOM 1297 C C . SER A 1 176 ? 21.125 -18.547 0.486 1 89.31 176 SER A C 1
ATOM 1299 O O . SER A 1 176 ? 19.984 -18.781 0.062 1 89.31 176 SER A O 1
ATOM 1301 N N . ARG A 1 177 ? 21.375 -17.5 1.22 1 92.06 177 ARG A N 1
ATOM 1302 C CA . ARG A 1 177 ? 20.328 -16.609 1.722 1 92.06 177 ARG A CA 1
ATOM 1303 C C . ARG A 1 177 ? 19.812 -15.695 0.62 1 92.06 177 ARG A C 1
ATOM 1305 O O . ARG A 1 177 ? 18.688 -15.188 0.704 1 92.06 177 ARG A O 1
ATOM 1312 N N . GLU A 1 178 ? 20.594 -15.547 -0.399 1 92.88 178 GLU A N 1
ATOM 1313 C CA . GLU A 1 178 ? 20.188 -14.602 -1.432 1 92.88 178 GLU A CA 1
ATOM 1314 C C . GLU A 1 178 ? 19.797 -15.32 -2.721 1 92.88 178 GLU A C 1
ATOM 1316 O O . GLU A 1 178 ? 19.438 -14.688 -3.709 1 92.88 178 GLU A O 1
ATOM 1321 N N . LEU A 1 179 ? 19.766 -16.562 -2.719 1 88.94 179 LEU A N 1
ATOM 1322 C CA . LEU A 1 179 ? 19.453 -17.375 -3.895 1 88.94 179 LEU A CA 1
ATOM 1323 C C . LEU A 1 179 ? 18.047 -17.094 -4.387 1 88.94 179 LEU A C 1
ATOM 1325 O O . LEU A 1 179 ? 17.797 -17.094 -5.594 1 88.94 179 LEU A O 1
ATOM 1329 N N . ALA A 1 180 ? 17.141 -16.875 -3.482 1 91.38 180 ALA A N 1
ATOM 1330 C CA . ALA A 1 180 ? 15.742 -16.641 -3.83 1 91.38 180 ALA A CA 1
ATOM 1331 C C . ALA A 1 180 ? 15.602 -15.453 -4.77 1 91.38 180 ALA A C 1
ATOM 1333 O O . ALA A 1 180 ? 14.727 -15.438 -5.641 1 91.38 180 ALA A O 1
ATOM 1334 N N . SER A 1 181 ? 16.484 -14.469 -4.629 1 94.25 181 SER A N 1
ATOM 1335 C CA . SER A 1 181 ? 16.453 -13.273 -5.469 1 94.25 181 SER A CA 1
ATOM 1336 C C . SER A 1 181 ? 16.688 -13.625 -6.934 1 94.25 181 SER A C 1
ATOM 1338 O O . SER A 1 181 ? 16.219 -12.922 -7.832 1 94.25 181 SER A O 1
ATOM 1340 N N . LEU A 1 182 ? 17.359 -14.695 -7.164 1 94.81 182 LEU A N 1
ATOM 1341 C CA . LEU A 1 182 ? 17.734 -15.078 -8.523 1 94.81 182 LEU A CA 1
ATOM 1342 C C . LEU A 1 182 ? 16.656 -15.938 -9.172 1 94.81 182 LEU 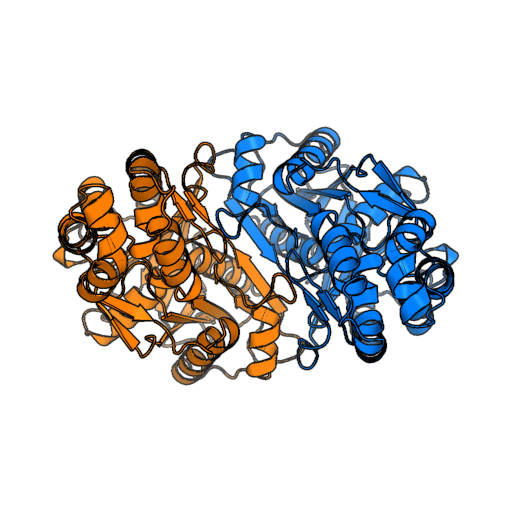A C 1
ATOM 1344 O O . LEU A 1 182 ? 16.781 -16.312 -10.344 1 94.81 182 LEU A O 1
ATOM 1348 N N . THR A 1 183 ? 15.586 -16.203 -8.438 1 95.56 183 THR A N 1
ATOM 1349 C CA . THR A 1 183 ? 14.438 -16.922 -8.977 1 95.56 183 THR A CA 1
ATOM 1350 C C . THR A 1 183 ? 13.398 -15.945 -9.523 1 95.56 183 THR A C 1
ATOM 1352 O O . THR A 1 183 ? 12.445 -16.359 -10.195 1 95.56 183 THR A O 1
ATOM 1355 N N . LEU A 1 184 ? 13.594 -14.672 -9.328 1 97.06 184 LEU A N 1
ATOM 1356 C CA . LEU A 1 184 ? 12.578 -13.672 -9.625 1 97.06 184 LEU A CA 1
ATOM 1357 C C . LEU A 1 184 ? 12.477 -13.422 -11.125 1 97.06 184 LEU A C 1
ATOM 1359 O O . LEU A 1 184 ? 13.484 -13.469 -11.836 1 97.06 184 LEU A O 1
ATOM 1363 N N . GLY A 1 185 ? 11.289 -13.203 -11.594 1 97.94 185 GLY A N 1
ATOM 1364 C CA . GLY A 1 185 ? 10.992 -12.703 -12.93 1 97.94 185 GLY A CA 1
ATOM 1365 C C . GLY A 1 185 ? 10.195 -11.414 -12.922 1 97.94 185 GLY A C 1
ATOM 1366 O O . GLY A 1 185 ? 10 -10.805 -11.867 1 97.94 185 GLY A O 1
ATOM 1367 N N . SER A 1 186 ? 9.844 -10.977 -14.156 1 98.31 186 SER A N 1
ATOM 1368 C CA . SER A 1 186 ? 9.102 -9.734 -14.32 1 98.31 186 SER A CA 1
ATOM 1369 C C . SER A 1 186 ? 7.852 -9.945 -15.172 1 98.31 186 SER A C 1
ATOM 1371 O O . SER A 1 186 ? 7.777 -10.906 -15.938 1 98.31 186 SER A O 1
ATOM 1373 N N . GLY A 1 187 ? 6.941 -9.047 -15.047 1 98.62 187 GLY A N 1
ATOM 1374 C CA . GLY A 1 187 ? 5.688 -9.047 -15.781 1 98.62 187 GLY A CA 1
ATOM 1375 C C . GLY A 1 187 ? 4.668 -8.07 -15.219 1 98.62 187 GLY A C 1
ATOM 1376 O O . GLY A 1 187 ? 4.977 -7.301 -14.312 1 98.62 187 GLY A O 1
ATOM 1377 N N . ALA A 1 188 ? 3.543 -8.031 -15.844 1 98.88 188 ALA A N 1
ATOM 1378 C CA . ALA A 1 188 ? 2.457 -7.168 -15.391 1 98.88 188 ALA A CA 1
ATOM 1379 C C . ALA A 1 188 ? 1.103 -7.844 -15.57 1 98.88 188 ALA A C 1
ATOM 1381 O O . ALA A 1 188 ? 0.954 -8.727 -16.422 1 98.88 188 ALA A O 1
ATOM 1382 N N . ALA A 1 189 ? 0.175 -7.543 -14.789 1 98.94 189 ALA A N 1
ATOM 1383 C CA . ALA A 1 189 ? -1.19 -8.055 -14.867 1 98.94 189 ALA A CA 1
ATOM 1384 C C . ALA A 1 189 ? -2.201 -6.988 -14.453 1 98.94 189 ALA A C 1
ATOM 1386 O O . ALA A 1 189 ? -1.854 -6.027 -13.758 1 98.94 189 ALA A O 1
ATOM 1387 N N . ALA A 1 190 ? -3.379 -7.09 -14.93 1 98.94 190 ALA A N 1
ATOM 1388 C CA . ALA A 1 190 ? -4.484 -6.211 -14.555 1 98.94 190 ALA A CA 1
ATOM 1389 C C . ALA A 1 190 ? -5.82 -6.938 -14.656 1 98.94 190 ALA A C 1
ATOM 1391 O O . ALA A 1 190 ? -5.953 -7.906 -15.406 1 98.94 190 ALA A O 1
ATOM 1392 N N . MET A 1 191 ? -6.742 -6.523 -13.906 1 98.94 191 MET A N 1
ATOM 1393 C CA . MET A 1 191 ? -8.078 -7.121 -13.867 1 98.94 191 MET A CA 1
ATOM 1394 C C . MET A 1 191 ? -9.148 -6.047 -13.711 1 98.94 191 MET A C 1
ATOM 1396 O O . MET A 1 191 ? -8.984 -5.113 -12.922 1 98.94 191 MET A O 1
ATOM 1400 N N . VAL A 1 192 ? -10.148 -6.102 -14.508 1 98.94 192 VAL A N 1
ATOM 1401 C CA . VAL A 1 192 ? -11.344 -5.281 -14.328 1 98.94 192 VAL A CA 1
ATOM 1402 C C . VAL A 1 192 ? -12.43 -6.098 -13.625 1 98.94 192 VAL A C 1
ATOM 1404 O O . VAL A 1 192 ? -12.789 -7.188 -14.078 1 98.94 192 VAL A O 1
ATOM 1407 N N . LEU A 1 193 ? -12.906 -5.629 -12.5 1 98.94 193 LEU A N 1
ATOM 1408 C CA . LEU A 1 193 ? -14.031 -6.207 -11.781 1 98.94 193 LEU A CA 1
ATOM 1409 C C . LEU A 1 193 ? -15.25 -5.285 -11.844 1 98.94 193 LEU A C 1
ATOM 1411 O O . LEU A 1 193 ? -15.109 -4.082 -12.078 1 98.94 193 LEU A O 1
ATOM 1415 N N . GLY A 1 194 ? -16.375 -5.82 -11.648 1 98.88 194 GLY A N 1
ATOM 1416 C CA . GLY A 1 194 ? -17.594 -5.023 -11.625 1 98.88 194 GLY A CA 1
ATOM 1417 C C . GLY A 1 194 ? -18.797 -5.793 -11.133 1 98.88 194 GLY A C 1
ATOM 1418 O O . GLY A 1 194 ? -18.688 -6.977 -10.797 1 98.88 194 GLY A O 1
ATOM 1419 N N . HIS A 1 195 ? -19.859 -5.102 -11.016 1 98.44 195 HIS A N 1
ATOM 1420 C CA . HIS A 1 195 ? -21.109 -5.738 -10.633 1 98.44 195 HIS A CA 1
ATOM 1421 C C . HIS A 1 195 ? -21.594 -6.711 -11.703 1 98.44 195 HIS A C 1
ATOM 1423 O O . HIS A 1 195 ? -21.5 -6.414 -12.898 1 98.44 195 HIS A O 1
ATOM 1429 N N . ARG A 1 196 ? -22.094 -7.77 -11.289 1 97.25 196 ARG A N 1
ATOM 1430 C CA . ARG A 1 196 ? -22.438 -8.859 -12.203 1 97.25 196 ARG A CA 1
ATOM 1431 C C . ARG A 1 196 ? -23.516 -8.43 -13.188 1 97.25 196 ARG A C 1
ATOM 1433 O O . ARG A 1 196 ? -23.547 -8.906 -14.328 1 97.25 196 ARG A O 1
ATOM 1440 N N . THR A 1 197 ? -24.391 -7.469 -12.789 1 97.75 197 THR A N 1
ATOM 1441 C CA . THR A 1 197 ? -25.453 -7.027 -13.68 1 97.75 197 THR A CA 1
ATOM 1442 C C . THR A 1 197 ? -24.906 -6.121 -14.781 1 97.75 197 THR A C 1
ATOM 1444 O O . THR A 1 197 ? -25.531 -5.949 -15.828 1 97.75 197 THR A O 1
ATOM 1447 N N . LEU A 1 198 ? -23.766 -5.551 -14.531 1 97.88 198 LEU A N 1
ATOM 1448 C CA . LEU A 1 198 ? -23.141 -4.668 -15.508 1 97.88 198 LEU A CA 1
ATOM 1449 C C . LEU A 1 198 ? -22.188 -5.445 -16.406 1 97.88 198 LEU A C 1
ATOM 1451 O O . LEU A 1 198 ? -21.938 -5.055 -17.547 1 97.88 198 LEU A O 1
ATOM 1455 N N . LEU A 1 199 ? -21.625 -6.496 -15.828 1 97.62 199 LEU A N 1
ATOM 1456 C CA . LEU A 1 199 ? -20.734 -7.383 -16.562 1 97.62 199 LEU A CA 1
ATOM 1457 C C . LEU A 1 199 ? -21.422 -8.703 -16.891 1 97.62 199 LEU A C 1
ATOM 1459 O O . LEU A 1 199 ? -21.062 -9.75 -16.328 1 97.62 199 LEU A O 1
ATOM 1463 N N . ARG A 1 200 ? -22.312 -8.703 -17.828 1 93.25 200 ARG A N 1
ATOM 1464 C CA . ARG A 1 200 ? -23.188 -9.836 -18.109 1 93.25 200 ARG A CA 1
ATOM 1465 C C . ARG A 1 200 ? -22.391 -11.047 -18.578 1 93.25 200 ARG A C 1
ATOM 1467 O O . ARG A 1 200 ? -22.75 -12.188 -18.312 1 93.25 200 ARG A O 1
ATOM 1474 N N . ASP A 1 201 ? -21.297 -10.812 -19.234 1 94.94 201 ASP A N 1
ATOM 1475 C CA . ASP A 1 201 ? -20.484 -11.914 -19.734 1 94.94 201 ASP A CA 1
ATOM 1476 C C . ASP A 1 201 ? -19.281 -12.164 -18.828 1 94.94 201 ASP A C 1
ATOM 1478 O O . ASP A 1 201 ? -18.359 -12.891 -19.203 1 94.94 201 ASP A O 1
ATOM 1482 N N . GLY A 1 202 ? -19.266 -11.5 -17.641 1 97.75 202 GLY A N 1
ATOM 1483 C CA . GLY A 1 202 ? -18.141 -11.633 -16.719 1 97.75 202 GLY A CA 1
ATOM 1484 C C . GLY A 1 202 ? -18.109 -12.969 -16.016 1 97.75 202 GLY A C 1
ATOM 1485 O O . GLY A 1 202 ? -19.016 -13.789 -16.188 1 97.75 202 GLY A O 1
ATOM 1486 N N . HIS A 1 203 ? -17.062 -13.266 -15.32 1 98.62 203 HIS A N 1
ATOM 1487 C CA . HIS A 1 203 ? -16.875 -14.469 -14.516 1 98.62 203 HIS A CA 1
ATOM 1488 C C . HIS A 1 203 ? -17.062 -14.172 -13.031 1 98.62 203 HIS A C 1
ATOM 1490 O O . HIS A 1 203 ? -16.531 -13.195 -12.508 1 98.62 203 HIS A O 1
ATOM 1496 N N . ARG A 1 204 ? -17.766 -15.023 -12.344 1 98.38 204 ARG A N 1
ATOM 1497 C CA . ARG A 1 204 ? -18.141 -14.75 -10.961 1 98.38 204 ARG A CA 1
ATOM 1498 C C . ARG A 1 204 ? -16.938 -14.844 -10.031 1 98.38 204 ARG A C 1
ATOM 1500 O O . ARG A 1 204 ? -16.219 -15.844 -10.039 1 98.38 204 ARG A O 1
ATOM 1507 N N . PHE A 1 205 ? -16.672 -13.82 -9.336 1 98.75 205 PHE A N 1
ATOM 1508 C CA . PHE A 1 205 ? -15.75 -13.867 -8.219 1 98.75 205 PHE A CA 1
ATOM 1509 C C . PHE A 1 205 ? -16.484 -14.188 -6.922 1 98.75 205 PHE A C 1
ATOM 1511 O O . PHE A 1 205 ? -17.156 -13.32 -6.352 1 98.75 205 PHE A O 1
ATOM 1518 N N . ARG A 1 206 ? -16.328 -15.352 -6.371 1 98.25 206 ARG A N 1
ATOM 1519 C CA . ARG A 1 206 ? -17.172 -15.867 -5.305 1 98.25 206 ARG A CA 1
ATOM 1520 C C . ARG A 1 206 ? -16.703 -15.367 -3.941 1 98.25 206 ARG A C 1
ATOM 1522 O O . ARG A 1 206 ? -17.484 -15.344 -2.984 1 98.25 206 ARG A O 1
ATOM 1529 N N . GLY A 1 207 ? -15.453 -15.078 -3.865 1 97.94 207 GLY A N 1
ATOM 1530 C CA . GLY A 1 207 ? -14.961 -14.602 -2.582 1 97.94 207 GLY A CA 1
ATOM 1531 C C . GLY A 1 207 ? -13.594 -15.156 -2.229 1 97.94 207 GLY A C 1
ATOM 1532 O O . GLY A 1 207 ? -12.922 -15.742 -3.078 1 97.94 207 GLY A O 1
ATOM 1533 N N . GLY A 1 208 ? -13.125 -14.836 -1.022 1 97.81 208 GLY A N 1
ATOM 1534 C CA . GLY A 1 208 ? -11.828 -15.297 -0.554 1 97.81 208 GLY A CA 1
ATOM 1535 C C . GLY A 1 208 ? -11.766 -15.477 0.952 1 97.81 208 GLY A C 1
ATOM 1536 O O . GLY A 1 208 ? -12.633 -14.977 1.676 1 97.81 208 GLY A O 1
ATOM 1537 N N . VAL A 1 209 ? -10.836 -16.297 1.343 1 98.25 209 VAL A N 1
ATOM 1538 C CA . VAL A 1 209 ? -10.469 -16.469 2.746 1 98.25 209 VAL A CA 1
ATOM 1539 C C . VAL A 1 209 ? -8.984 -16.188 2.936 1 98.25 209 VAL A C 1
ATOM 1541 O O . VAL A 1 209 ? -8.195 -16.328 1.998 1 98.25 209 VAL A O 1
ATOM 1544 N N . SER A 1 210 ? -8.633 -15.711 4.113 1 98.31 210 SER A N 1
ATOM 1545 C CA . SER A 1 210 ? -7.234 -15.406 4.41 1 98.31 210 SER A CA 1
ATOM 1546 C C . SER A 1 210 ? -6.883 -15.766 5.848 1 98.31 210 SER A C 1
ATOM 1548 O O . SER A 1 210 ? -7.707 -15.609 6.75 1 98.31 210 SER A O 1
ATOM 1550 N N . LEU A 1 211 ? -5.723 -16.266 6.043 1 98.75 211 LEU A N 1
ATOM 1551 C CA . LEU A 1 211 ? -5.141 -16.484 7.359 1 98.75 211 LEU A CA 1
ATOM 1552 C C . LEU A 1 211 ? -3.734 -15.891 7.434 1 98.75 211 LEU A C 1
ATOM 1554 O O . LEU A 1 211 ? -3.008 -15.875 6.438 1 98.75 211 LEU A O 1
ATOM 1558 N N . ALA A 1 212 ? -3.395 -15.461 8.641 1 98.62 212 ALA A N 1
ATOM 1559 C CA . ALA A 1 212 ? -2.084 -14.852 8.875 1 98.62 212 ALA A CA 1
ATOM 1560 C C . ALA A 1 212 ? -1.238 -15.727 9.797 1 98.62 212 ALA A C 1
ATOM 1562 O O . ALA A 1 212 ? -1.756 -16.328 10.75 1 98.62 212 ALA A O 1
ATOM 1563 N N . ALA A 1 213 ? -0.012 -15.867 9.5 1 98.5 213 ALA A N 1
ATOM 1564 C CA . ALA A 1 213 ? 1.028 -16.422 10.367 1 98.5 213 ALA A CA 1
ATOM 1565 C C . ALA A 1 213 ? 2.219 -15.469 10.461 1 98.5 213 ALA A C 1
ATOM 1567 O O . ALA A 1 213 ? 3.355 -15.852 10.18 1 98.5 213 ALA A O 1
ATOM 1568 N N . THR A 1 214 ? 1.998 -14.305 11.008 1 98.19 214 THR A N 1
ATOM 1569 C CA . THR A 1 214 ? 2.926 -13.188 10.906 1 98.19 214 THR A CA 1
ATOM 1570 C C . THR A 1 214 ? 4.035 -13.305 11.945 1 98.19 214 THR A C 1
ATOM 1572 O O . THR A 1 214 ? 4.965 -12.492 11.961 1 98.19 214 THR A O 1
ATOM 1575 N N . ALA A 1 215 ? 3.951 -14.305 12.836 1 97.06 215 ALA A N 1
ATOM 1576 C CA . ALA A 1 215 ? 5.102 -14.609 13.688 1 97.06 215 ALA A CA 1
ATOM 1577 C C . ALA A 1 215 ? 6.336 -14.914 12.844 1 97.06 215 ALA A C 1
ATOM 1579 O O . ALA A 1 215 ? 7.465 -14.781 13.32 1 97.06 215 ALA A O 1
ATOM 1580 N N . PHE A 1 216 ? 6.117 -15.227 11.57 1 97.06 216 PHE A N 1
ATOM 1581 C CA . PHE A 1 216 ? 7.199 -15.617 10.672 1 97.06 216 PHE A CA 1
ATOM 1582 C C . PHE A 1 216 ? 7.504 -14.516 9.672 1 97.06 216 PHE A C 1
ATOM 1584 O O . PHE A 1 216 ? 8.07 -14.773 8.609 1 97.06 216 PHE A O 1
ATOM 1591 N N . SER A 1 217 ? 7.141 -13.273 9.992 1 96.88 217 SER A N 1
ATOM 1592 C CA . SER A 1 217 ? 7.293 -12.156 9.062 1 96.88 217 SER A CA 1
ATOM 1593 C C . SER A 1 217 ? 8.766 -11.82 8.852 1 96.88 217 SER A C 1
ATOM 1595 O O . SER A 1 217 ? 9.102 -11.047 7.945 1 96.88 217 SER A O 1
ATOM 1597 N N . HIS A 1 218 ? 9.688 -12.406 9.562 1 95.81 218 HIS A N 1
ATOM 1598 C CA . HIS A 1 218 ? 11.109 -12.086 9.484 1 95.81 218 HIS A CA 1
ATOM 1599 C C . HIS A 1 218 ? 11.828 -12.992 8.484 1 95.81 218 HIS A C 1
ATOM 1601 O O . HIS A 1 218 ? 13 -12.773 8.172 1 95.81 218 HIS A O 1
ATOM 1607 N N . LEU A 1 219 ? 11.203 -13.977 7.918 1 95.5 219 LEU A N 1
ATOM 1608 C CA . LEU A 1 219 ? 11.867 -15.055 7.199 1 95.5 219 LEU A CA 1
ATOM 1609 C C . LEU A 1 219 ? 12.219 -14.633 5.781 1 95.5 219 LEU A C 1
ATOM 1611 O O . LEU A 1 219 ? 13.094 -15.234 5.145 1 95.5 219 LEU A O 1
ATOM 1615 N N . CYS A 1 220 ? 11.547 -13.734 5.234 1 94.06 220 CYS A N 1
ATOM 1616 C CA . CYS A 1 220 ? 11.797 -13.234 3.887 1 94.06 220 CYS A CA 1
ATOM 1617 C C . CYS A 1 220 ? 11.641 -11.719 3.832 1 94.06 220 CYS A C 1
ATOM 1619 O O . CYS A 1 220 ? 10.523 -11.203 3.896 1 94.06 220 CYS A O 1
ATOM 1621 N N . ARG A 1 221 ? 12.742 -11.055 3.65 1 93.69 221 ARG A N 1
ATOM 1622 C CA . ARG A 1 221 ? 12.773 -9.602 3.635 1 93.69 221 ARG A CA 1
ATOM 1623 C C . ARG A 1 221 ? 13.477 -9.078 2.389 1 93.69 221 ARG A C 1
ATOM 1625 O O . ARG A 1 221 ? 14.57 -9.539 2.047 1 93.69 221 ARG A O 1
ATOM 1632 N N . GLY A 1 222 ? 12.703 -8.18 1.731 1 92 222 GLY A N 1
ATOM 1633 C CA . GLY A 1 222 ? 13.25 -7.699 0.472 1 92 222 GLY A CA 1
ATOM 1634 C C . GLY A 1 222 ? 13.094 -6.203 0.291 1 92 222 GLY A C 1
ATOM 1635 O O . GLY A 1 222 ? 12.117 -5.613 0.763 1 92 222 GLY A O 1
ATOM 1636 N N . SER A 1 223 ? 14.117 -5.613 -0.344 1 88.31 223 SER A N 1
ATOM 1637 C CA . SER A 1 223 ? 14.102 -4.25 -0.867 1 88.31 223 SER A CA 1
ATOM 1638 C C . SER A 1 223 ? 14.406 -4.23 -2.361 1 88.31 223 SER A C 1
ATOM 1640 O O . SER A 1 223 ? 14.336 -5.262 -3.029 1 88.31 223 SER A O 1
ATOM 1642 N N . MET A 1 224 ? 14.609 -3.059 -2.951 1 76.12 224 MET A N 1
ATOM 1643 C CA . MET A 1 224 ? 14.766 -2.947 -4.398 1 76.12 224 MET A CA 1
ATOM 1644 C C . MET A 1 224 ? 16.078 -3.557 -4.859 1 76.12 224 MET A C 1
ATOM 1646 O O . MET A 1 224 ? 16.219 -3.93 -6.023 1 76.12 224 MET A O 1
ATOM 1650 N N . ASP A 1 225 ? 16.969 -3.705 -3.93 1 77.62 225 ASP A N 1
ATOM 1651 C CA . ASP A 1 225 ? 18.281 -4.133 -4.402 1 77.62 225 ASP A CA 1
ATOM 1652 C C . ASP A 1 225 ? 18.719 -5.414 -3.701 1 77.62 225 ASP A C 1
ATOM 1654 O O . ASP A 1 225 ? 19.75 -6.004 -4.062 1 77.62 225 ASP A O 1
ATOM 1658 N N . ARG A 1 226 ? 17.984 -5.875 -2.73 1 85.69 226 ARG A N 1
ATOM 1659 C CA . ARG A 1 226 ? 18.422 -7.023 -1.953 1 85.69 226 ARG A CA 1
ATOM 1660 C C . ARG A 1 226 ? 17.25 -7.758 -1.326 1 85.69 226 ARG A C 1
ATOM 1662 O O . ARG A 1 226 ? 16.297 -7.129 -0.851 1 85.69 226 ARG A O 1
ATOM 1669 N N . MET A 1 227 ? 17.281 -9.07 -1.386 1 89.25 227 MET A N 1
ATOM 1670 C CA . MET A 1 227 ? 16.328 -9.93 -0.681 1 89.25 227 MET A CA 1
ATOM 1671 C C . MET A 1 227 ? 17.062 -11.016 0.097 1 89.25 227 MET A C 1
ATOM 1673 O O . MET A 1 227 ? 18.016 -11.625 -0.415 1 89.25 227 MET A O 1
ATOM 1677 N N . VAL A 1 228 ? 16.75 -11.211 1.345 1 92.44 228 VAL A N 1
ATOM 1678 C CA . VAL A 1 228 ? 17.328 -12.219 2.221 1 92.44 228 VAL A CA 1
ATOM 1679 C C . VAL A 1 228 ? 16.234 -13.141 2.744 1 92.44 228 VAL A C 1
ATOM 1681 O O . VAL A 1 228 ? 15.234 -12.672 3.289 1 92.44 228 VAL A O 1
ATOM 1684 N N . THR A 1 229 ? 16.453 -14.438 2.609 1 94 229 THR A N 1
ATOM 1685 C CA . THR A 1 229 ? 15.391 -15.398 2.893 1 94 229 THR A CA 1
ATOM 1686 C C . THR A 1 229 ? 15.93 -16.594 3.682 1 94 229 THR A C 1
ATOM 1688 O O . THR A 1 229 ? 17.031 -17.078 3.406 1 94 229 THR A O 1
ATOM 1691 N N . ASP A 1 230 ? 15.258 -16.953 4.738 1 95.19 230 ASP A N 1
ATOM 1692 C CA . ASP A 1 230 ? 15.359 -18.328 5.254 1 95.19 230 ASP A CA 1
ATOM 1693 C C . ASP A 1 230 ? 14.414 -19.266 4.508 1 95.19 230 ASP A C 1
ATOM 1695 O O . ASP A 1 230 ? 13.336 -19.594 5.008 1 95.19 230 ASP A O 1
ATOM 1699 N N . SER A 1 231 ? 14.906 -19.797 3.463 1 92.31 231 SER A N 1
ATOM 1700 C CA . SER A 1 231 ? 14.078 -20.469 2.475 1 92.31 231 SER A CA 1
ATOM 1701 C C . SER A 1 231 ? 13.461 -21.75 3.047 1 92.31 231 SER A C 1
ATOM 1703 O O . SER A 1 231 ? 12.289 -22.031 2.803 1 92.31 231 SER A O 1
ATOM 1705 N N . ALA A 1 232 ? 14.188 -22.484 3.787 1 94.25 232 ALA A N 1
ATOM 1706 C CA . ALA A 1 232 ? 13.703 -23.766 4.312 1 94.25 232 ALA A CA 1
ATOM 1707 C C . ALA A 1 232 ? 12.562 -23.547 5.301 1 94.25 232 ALA A C 1
ATOM 1709 O O . ALA A 1 232 ? 11.5 -24.156 5.172 1 94.25 232 ALA A O 1
ATOM 1710 N N . THR A 1 233 ? 12.789 -22.688 6.301 1 96.56 233 THR A N 1
ATOM 1711 C CA . THR A 1 233 ? 11.758 -22.406 7.297 1 96.56 233 THR A CA 1
ATOM 1712 C C . THR A 1 233 ? 10.539 -21.75 6.656 1 96.56 233 THR A C 1
ATOM 1714 O O . THR A 1 233 ? 9.398 -22.031 7.035 1 96.56 233 THR A O 1
ATOM 1717 N N . LEU A 1 234 ? 10.828 -20.906 5.691 1 95.75 234 LEU A N 1
ATOM 1718 C CA . LEU A 1 234 ? 9.75 -20.234 4.969 1 95.75 234 LEU A CA 1
ATOM 1719 C C . LEU A 1 234 ? 8.867 -21.25 4.254 1 95.75 234 LEU A C 1
ATOM 1721 O O . LEU A 1 234 ? 7.637 -21.141 4.281 1 95.75 234 LEU A O 1
ATOM 1725 N N . LEU A 1 235 ? 9.5 -22.188 3.596 1 95 235 LEU A N 1
ATOM 1726 C CA . LEU A 1 235 ? 8.75 -23.234 2.896 1 95 235 LEU A CA 1
ATOM 1727 C C . LEU A 1 235 ? 7.891 -24.031 3.871 1 95 235 LEU A C 1
ATOM 1729 O O . LEU A 1 235 ? 6.691 -24.219 3.646 1 95 235 LEU A O 1
ATOM 1733 N N . ASP A 1 236 ? 8.438 -24.422 4.941 1 97.62 236 ASP A N 1
ATOM 1734 C CA . ASP A 1 236 ? 7.746 -25.25 5.918 1 97.62 236 ASP A CA 1
ATOM 1735 C C . ASP A 1 236 ? 6.551 -24.516 6.52 1 97.62 236 ASP A C 1
ATOM 1737 O O . ASP A 1 236 ? 5.434 -25.031 6.523 1 97.62 236 ASP A O 1
ATOM 1741 N N . GLU A 1 237 ? 6.77 -23.344 6.988 1 98.06 237 GLU A N 1
ATOM 1742 C CA . GLU A 1 237 ? 5.707 -22.578 7.637 1 98.06 237 GLU A CA 1
ATOM 1743 C C . GLU A 1 237 ? 4.656 -22.125 6.629 1 98.06 237 GLU A C 1
ATOM 1745 O O . GLU A 1 237 ? 3.475 -22.031 6.957 1 98.06 237 GLU A O 1
ATOM 1750 N N . GLY A 1 238 ? 5.156 -21.797 5.422 1 97.69 238 GLY A N 1
ATOM 1751 C CA . GLY A 1 238 ? 4.227 -21.453 4.359 1 97.69 238 GLY A CA 1
ATOM 1752 C C . GLY A 1 238 ? 3.275 -22.594 4.012 1 97.69 238 GLY A C 1
ATOM 1753 O O . GLY A 1 238 ? 2.072 -22.375 3.85 1 97.69 238 GLY A O 1
ATOM 1754 N N . LEU A 1 239 ? 3.775 -23.797 3.9 1 97.94 239 LEU A N 1
ATOM 1755 C CA . LEU A 1 239 ? 2.951 -24.953 3.568 1 97.94 239 LEU A CA 1
ATOM 1756 C C . LEU A 1 239 ? 1.99 -25.281 4.707 1 97.94 239 LEU A C 1
ATOM 1758 O O . LEU A 1 239 ? 0.848 -25.688 4.465 1 97.94 239 LEU A O 1
ATOM 1762 N N . THR A 1 240 ? 2.441 -25.109 5.891 1 98.5 240 THR A N 1
ATOM 1763 C CA . THR A 1 240 ? 1.579 -25.297 7.051 1 98.5 240 THR A CA 1
ATOM 1764 C C . THR A 1 240 ? 0.411 -24.312 7.023 1 98.5 240 THR A C 1
ATOM 1766 O O . THR A 1 240 ? -0.739 -24.703 7.238 1 98.5 240 THR A O 1
ATOM 1769 N N . LEU A 1 241 ? 0.693 -23.109 6.809 1 98.62 241 LEU A N 1
ATOM 1770 C CA . LEU A 1 241 ? -0.337 -22.094 6.719 1 98.62 241 LEU A CA 1
ATOM 1771 C C . LEU A 1 241 ? -1.291 -22.375 5.562 1 98.62 241 LEU A C 1
ATOM 1773 O O . LEU A 1 241 ? -2.502 -22.188 5.691 1 98.62 241 LEU A O 1
ATOM 1777 N N . ALA A 1 242 ? -0.736 -22.812 4.461 1 98.06 242 ALA A N 1
ATOM 1778 C CA . ALA A 1 242 ? -1.556 -23.125 3.291 1 98.06 242 ALA A CA 1
ATOM 1779 C C . ALA A 1 242 ? -2.551 -24.234 3.602 1 98.06 242 ALA A C 1
ATOM 1781 O O . ALA A 1 242 ? -3.715 -24.172 3.203 1 98.06 242 ALA A O 1
ATOM 1782 N N . ALA A 1 243 ? -2.117 -25.234 4.258 1 97.94 243 ALA A N 1
ATOM 1783 C CA . ALA A 1 243 ? -2.996 -26.344 4.605 1 97.94 243 ALA A CA 1
ATOM 1784 C C . ALA A 1 243 ? -4.145 -25.875 5.496 1 97.94 243 ALA A C 1
ATOM 1786 O O . ALA A 1 243 ? -5.297 -26.266 5.293 1 97.94 243 ALA A O 1
ATOM 1787 N N . ARG A 1 244 ? -3.846 -25.031 6.453 1 98.31 244 ARG A N 1
ATOM 1788 C CA . ARG A 1 244 ? -4.875 -24.484 7.332 1 98.31 244 ARG A CA 1
ATOM 1789 C C . ARG A 1 244 ? -5.859 -23.625 6.551 1 98.31 244 ARG A C 1
ATOM 1791 O O . ARG A 1 244 ? -7.074 -23.719 6.75 1 98.31 244 ARG A O 1
ATOM 1798 N N . THR A 1 245 ? -5.309 -22.797 5.719 1 98.25 245 THR A N 1
ATOM 1799 C CA . THR A 1 245 ? -6.152 -21.906 4.926 1 98.25 245 THR A CA 1
ATOM 1800 C C . THR A 1 245 ? -7.047 -22.703 3.984 1 98.25 245 THR A C 1
ATOM 1802 O O . THR A 1 245 ? -8.195 -22.328 3.74 1 98.25 245 THR A O 1
ATOM 1805 N N . PHE A 1 246 ? -6.5 -23.828 3.441 1 97.38 246 PHE A N 1
ATOM 1806 C CA . PHE A 1 246 ? -7.262 -24.672 2.527 1 97.38 246 PHE A CA 1
ATOM 1807 C C . PHE A 1 246 ? -8.469 -25.281 3.23 1 97.38 246 PHE A C 1
ATOM 1809 O O . PHE A 1 246 ? -9.539 -25.406 2.641 1 97.38 246 PHE A O 1
ATOM 18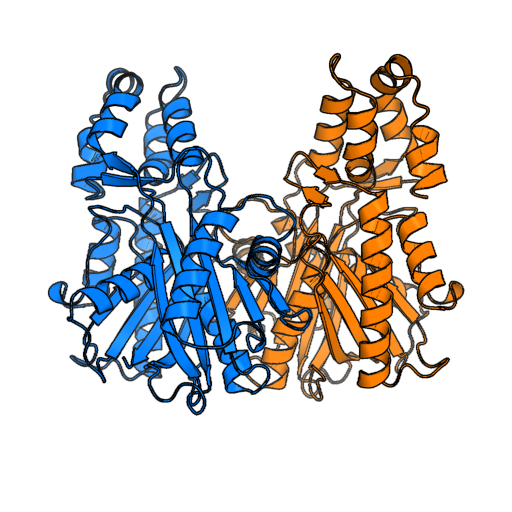16 N N . GLN A 1 247 ? -8.312 -25.625 4.438 1 96.75 247 GLN A N 1
ATOM 1817 C CA . GLN A 1 247 ? -9.438 -26.141 5.215 1 96.75 247 GLN A CA 1
ATOM 1818 C C . GLN A 1 247 ? -10.516 -25.078 5.395 1 96.75 247 GLN A C 1
ATOM 1820 O O . GLN A 1 247 ? -11.711 -25.375 5.27 1 96.75 247 GLN A O 1
ATOM 1825 N N . VAL A 1 248 ? -10.094 -23.875 5.648 1 97.25 248 VAL A N 1
ATOM 1826 C CA . VAL A 1 248 ? -11.047 -22.781 5.77 1 97.25 248 VAL A CA 1
ATOM 1827 C C . VAL A 1 248 ? -11.766 -22.562 4.438 1 97.25 248 VAL A C 1
ATOM 1829 O O . VAL A 1 248 ? -12.977 -22.359 4.406 1 97.25 248 VAL A O 1
ATOM 1832 N N . ALA A 1 249 ? -11 -22.578 3.361 1 96.81 249 ALA A N 1
ATOM 1833 C CA . ALA A 1 249 ? -11.57 -22.406 2.029 1 96.81 249 ALA A CA 1
ATOM 1834 C C . ALA A 1 249 ? -12.547 -23.516 1.692 1 96.81 249 ALA A C 1
ATOM 1836 O O . ALA A 1 249 ? -13.602 -23.281 1.097 1 96.81 249 ALA A O 1
ATOM 1837 N N . ARG A 1 250 ? -12.188 -24.734 1.996 1 95.56 250 ARG A N 1
ATOM 1838 C CA . ARG A 1 250 ? -13.07 -25.875 1.77 1 95.56 250 ARG A CA 1
ATOM 1839 C C . ARG A 1 250 ? -14.422 -25.672 2.447 1 95.56 250 ARG A C 1
ATOM 1841 O O . ARG A 1 250 ? -15.469 -25.922 1.849 1 95.56 250 ARG A O 1
ATOM 1848 N N . ASP A 1 251 ? -14.367 -25.203 3.643 1 95.06 251 ASP A N 1
ATOM 1849 C CA . ASP A 1 251 ? -15.594 -24.969 4.395 1 95.06 251 ASP A CA 1
ATOM 1850 C C . ASP A 1 251 ? -16.406 -23.812 3.779 1 95.06 251 ASP A C 1
ATOM 1852 O O . ASP A 1 251 ? -17.625 -23.891 3.707 1 95.06 251 ASP A O 1
ATOM 1856 N N . ALA A 1 252 ? -15.711 -22.828 3.316 1 95.44 252 ALA A N 1
ATOM 1857 C CA . ALA A 1 252 ? -16.375 -21.625 2.818 1 95.44 252 ALA A CA 1
ATOM 1858 C C . ALA A 1 252 ? -16.953 -21.859 1.426 1 95.44 252 ALA A C 1
ATOM 1860 O O . ALA A 1 252 ? -18.031 -21.359 1.109 1 95.44 252 ALA A O 1
ATOM 1861 N N . PHE A 1 253 ? -16.203 -22.609 0.582 1 95.56 253 PHE A N 1
ATOM 1862 C CA . PHE A 1 253 ? -16.547 -22.672 -0.833 1 95.56 253 PHE A CA 1
ATOM 1863 C C . PHE A 1 253 ? -17.047 -24.047 -1.212 1 95.56 253 PHE A C 1
ATOM 1865 O O . PHE A 1 253 ? -17.516 -24.266 -2.336 1 95.56 253 PHE A O 1
ATOM 1872 N N . GLY A 1 254 ? -16.969 -25.016 -0.322 1 93.5 254 GLY A N 1
ATOM 1873 C CA . GLY A 1 254 ? -17.375 -26.375 -0.622 1 93.5 254 GLY A CA 1
ATOM 1874 C C . GLY A 1 254 ? -16.391 -27.109 -1.519 1 93.5 254 GLY A C 1
ATOM 1875 O O . GLY A 1 254 ? -16.797 -27.828 -2.432 1 93.5 254 GLY A O 1
ATOM 1876 N N . TRP A 1 255 ? -15.117 -26.906 -1.244 1 90.62 255 TRP A N 1
ATOM 1877 C CA . TRP A 1 255 ? -14.086 -27.562 -2.039 1 90.62 255 TRP A CA 1
ATOM 1878 C C . TRP A 1 255 ? -13.969 -29.031 -1.668 1 90.62 255 TRP A C 1
ATOM 1880 O O . TRP A 1 255 ? -13.172 -29.406 -0.8 1 90.62 255 TRP A O 1
ATOM 1890 N N . ALA A 1 256 ? -15.047 -29.922 -1.221 1 72.81 256 ALA A N 1
ATOM 1891 C CA . ALA A 1 256 ? -15.055 -31.281 -0.691 1 72.81 256 ALA A CA 1
ATOM 1892 C C . ALA A 1 256 ? -14.641 -32.281 -1.76 1 72.81 256 ALA A C 1
ATOM 1894 O O . ALA A 1 256 ? -14.391 -33.438 -1.457 1 72.81 256 ALA A O 1
ATOM 1895 N N . GLY A 1 257 ? -14.203 -31.984 -2.918 1 58.88 257 GLY A N 1
ATOM 1896 C CA . GLY A 1 257 ? -13.867 -33.031 -3.875 1 58.88 257 GLY A CA 1
ATOM 1897 C C . GLY A 1 257 ? -13.32 -32.469 -5.184 1 58.88 257 GLY A C 1
ATOM 1898 O O . GLY A 1 257 ? -12.695 -31.422 -5.211 1 58.88 257 GLY A O 1
ATOM 1899 N N . PRO A 1 258 ? -13.523 -33.344 -6.312 1 62.53 258 PRO A N 1
ATOM 1900 C CA . PRO A 1 258 ? -13.086 -33.062 -7.68 1 62.53 258 PRO A CA 1
ATOM 1901 C C . PRO A 1 258 ? -13.719 -31.781 -8.242 1 62.53 258 PRO A C 1
ATOM 1903 O O . PRO A 1 258 ? -13.789 -31.609 -9.461 1 62.53 258 PRO A O 1
ATOM 1906 N N . GLU A 1 259 ? -13.922 -30.859 -7.32 1 75.62 259 GLU A N 1
ATOM 1907 C CA . GLU A 1 259 ? -14.828 -29.844 -7.824 1 75.62 259 GLU A CA 1
ATOM 1908 C C . GLU A 1 259 ? -14.07 -28.672 -8.445 1 75.62 259 GLU A C 1
ATOM 1910 O O . GLU A 1 259 ? -14.602 -27.953 -9.289 1 75.62 259 GLU A O 1
ATOM 1915 N N . LEU A 1 260 ? -12.852 -28.531 -8.109 1 93.38 260 LEU A N 1
ATOM 1916 C CA . LEU A 1 260 ? -12.141 -27.438 -8.766 1 93.38 260 LEU A CA 1
ATOM 1917 C C . LEU A 1 260 ? -11.531 -27.906 -10.086 1 93.38 260 LEU A C 1
ATOM 1919 O O . LEU A 1 260 ? -10.914 -28.969 -10.148 1 93.38 260 LEU A O 1
ATOM 1923 N N . ASP A 1 261 ? -11.773 -27.203 -11.062 1 96.12 261 ASP A N 1
ATOM 1924 C CA . ASP A 1 261 ? -11.305 -27.562 -12.406 1 96.12 261 ASP A CA 1
ATOM 1925 C C . ASP A 1 261 ? -9.852 -27.141 -12.602 1 96.12 261 ASP A C 1
ATOM 1927 O O . ASP A 1 261 ? -9.094 -27.812 -13.305 1 96.12 261 ASP A O 1
ATOM 1931 N N . GLU A 1 262 ? -9.508 -26.047 -12.07 1 97.44 262 GLU A N 1
ATOM 1932 C CA . GLU A 1 262 ? -8.164 -25.5 -12.219 1 97.44 262 GLU A CA 1
ATOM 1933 C C . GLU A 1 262 ? -7.723 -24.766 -10.961 1 97.44 262 GLU A C 1
ATOM 1935 O O . GLU A 1 262 ? -8.555 -24.344 -10.156 1 97.44 262 GLU A O 1
ATOM 1940 N N . PHE A 1 263 ? -6.395 -24.656 -10.805 1 97.12 263 PHE A N 1
ATOM 1941 C CA . PHE A 1 263 ? -5.77 -23.906 -9.719 1 97.12 263 PHE A CA 1
ATOM 1942 C C . PHE A 1 263 ? -4.785 -22.875 -10.273 1 97.12 263 PHE A C 1
ATOM 1944 O O . PHE A 1 263 ? -3.832 -23.234 -10.969 1 97.12 263 PHE A O 1
ATOM 1951 N N . ALA A 1 264 ? -5.062 -21.625 -10.078 1 98.25 264 ALA A N 1
ATOM 1952 C CA . ALA A 1 264 ? -4.078 -20.578 -10.312 1 98.25 264 ALA A CA 1
ATOM 1953 C C . ALA A 1 264 ? -3.334 -20.234 -9.023 1 98.25 264 ALA A C 1
ATOM 1955 O O . ALA A 1 264 ? -3.844 -19.484 -8.188 1 98.25 264 ALA A O 1
ATOM 1956 N N . VAL A 1 265 ? -2.129 -20.688 -8.906 1 97.81 265 VAL A N 1
ATOM 1957 C CA . VAL A 1 265 ? -1.367 -20.562 -7.668 1 97.81 265 VAL A CA 1
ATOM 1958 C C . VAL A 1 265 ? -0.191 -19.609 -7.879 1 97.81 265 VAL A C 1
ATOM 1960 O O . VAL A 1 265 ? 0.363 -19.531 -8.977 1 97.81 265 VAL A O 1
ATOM 1963 N N . HIS A 1 266 ? 0.057 -18.828 -6.84 1 98.06 266 HIS A N 1
ATOM 1964 C CA . HIS A 1 266 ? 1.324 -18.094 -6.824 1 98.06 266 HIS A CA 1
ATOM 1965 C C . HIS A 1 266 ? 2.506 -19.062 -6.922 1 98.06 266 HIS A C 1
ATOM 1967 O O . HIS A 1 266 ? 2.582 -20.031 -6.172 1 98.06 266 HIS A O 1
ATOM 1973 N N . GLN A 1 267 ? 3.434 -18.812 -7.785 1 97.12 267 GLN A N 1
ATOM 1974 C CA . GLN A 1 267 ? 4.52 -19.75 -8.047 1 97.12 267 GLN A CA 1
ATOM 1975 C C . GLN A 1 267 ? 5.875 -19.109 -7.77 1 97.12 267 GLN A C 1
ATOM 1977 O O . GLN A 1 267 ? 6.262 -18.141 -8.43 1 97.12 267 GLN A O 1
ATOM 1982 N N . VAL A 1 268 ? 6.574 -19.688 -6.789 1 95.5 268 VAL A N 1
ATOM 1983 C CA . VAL A 1 268 ? 7.906 -19.234 -6.402 1 95.5 268 VAL A CA 1
ATOM 1984 C C . VAL A 1 268 ? 8.969 -20.062 -7.117 1 95.5 268 VAL A C 1
ATOM 1986 O O . VAL A 1 268 ? 9.984 -19.531 -7.562 1 95.5 268 VAL A O 1
ATOM 1989 N N . SER A 1 269 ? 8.812 -21.344 -7.094 1 95.25 269 SER A N 1
ATOM 1990 C CA . SER A 1 269 ? 9.727 -22.344 -7.645 1 95.25 269 SER A CA 1
ATOM 1991 C C . SER A 1 269 ? 9.07 -23.703 -7.738 1 95.25 269 SER A C 1
ATOM 1993 O O . SER A 1 269 ? 7.922 -23.875 -7.316 1 95.25 269 SER A O 1
ATOM 1995 N N . LYS A 1 270 ? 9.836 -24.578 -8.328 1 96 270 LYS A N 1
ATOM 1996 C CA . LYS A 1 270 ? 9.375 -25.953 -8.422 1 96 270 LYS A CA 1
ATOM 1997 C C . LYS A 1 270 ? 9.109 -26.547 -7.039 1 96 270 LYS A C 1
ATOM 1999 O O . LYS A 1 270 ? 8.055 -27.125 -6.801 1 96 270 LYS A O 1
ATOM 2004 N N . VAL A 1 271 ? 9.984 -26.359 -6.137 1 94.5 271 VAL A N 1
ATOM 2005 C CA . VAL A 1 271 ? 9.898 -26.953 -4.801 1 94.5 271 VAL A CA 1
ATOM 2006 C C . VAL A 1 271 ? 8.672 -26.406 -4.074 1 94.5 271 VAL A C 1
ATOM 2008 O O . VAL A 1 271 ? 7.934 -27.156 -3.438 1 94.5 271 VAL A O 1
ATOM 2011 N N . HIS A 1 272 ? 8.477 -25.156 -4.188 1 94.81 272 HIS A N 1
ATOM 2012 C CA . HIS A 1 272 ? 7.344 -24.531 -3.521 1 94.81 272 HIS A CA 1
ATOM 2013 C C . HIS A 1 272 ? 6.023 -24.953 -4.148 1 94.81 272 HIS A C 1
ATOM 2015 O O . HIS A 1 272 ? 5.07 -25.281 -3.439 1 94.81 272 HIS A O 1
ATOM 2021 N N . THR A 1 273 ? 5.957 -24.922 -5.449 1 96.44 273 THR A N 1
ATOM 2022 C CA . THR A 1 273 ? 4.727 -25.266 -6.16 1 96.44 273 THR A CA 1
ATOM 2023 C C . THR A 1 273 ? 4.355 -26.719 -5.938 1 96.44 273 THR A C 1
ATOM 2025 O O . THR A 1 273 ? 3.203 -27.031 -5.629 1 96.44 273 THR A O 1
ATOM 2028 N N . GLU A 1 274 ? 5.312 -27.594 -6.074 1 96.25 274 GLU A N 1
ATOM 2029 C CA . GLU A 1 274 ? 5.062 -29.016 -5.867 1 96.25 274 GLU A CA 1
ATOM 2030 C C . GLU A 1 274 ? 4.742 -29.312 -4.406 1 96.25 274 GLU A C 1
ATOM 2032 O O . GLU A 1 274 ? 3.91 -30.172 -4.109 1 96.25 274 GLU A O 1
ATOM 2037 N N . GLY A 1 275 ? 5.453 -28.641 -3.504 1 96.69 275 GLY A N 1
ATOM 2038 C CA . GLY A 1 275 ? 5.121 -28.781 -2.096 1 96.69 275 GLY A CA 1
ATOM 2039 C C . GLY A 1 275 ? 3.684 -28.406 -1.782 1 96.69 275 GLY A C 1
ATOM 2040 O O . GLY A 1 275 ? 3.012 -29.109 -1.022 1 96.69 275 GLY A O 1
ATOM 2041 N N . LEU A 1 276 ? 3.221 -27.328 -2.342 1 96.88 276 LEU A N 1
ATOM 2042 C CA . LEU A 1 276 ? 1.847 -26.875 -2.145 1 96.88 276 LEU A CA 1
ATOM 2043 C C . LEU A 1 276 ? 0.858 -27.891 -2.701 1 96.88 276 LEU A C 1
ATOM 2045 O O . LEU A 1 276 ? -0.13 -28.234 -2.045 1 96.88 276 LEU A O 1
ATOM 2049 N N . VAL A 1 277 ? 1.08 -28.344 -3.932 1 95.88 277 VAL A N 1
ATOM 2050 C CA . VAL A 1 277 ? 0.231 -29.328 -4.598 1 95.88 277 VAL A CA 1
ATOM 2051 C C . VAL A 1 277 ? 0.139 -30.594 -3.744 1 95.88 277 VAL A C 1
ATOM 2053 O O . VAL A 1 277 ? -0.95 -31.141 -3.543 1 95.88 277 VAL A O 1
ATOM 2056 N N . ASP A 1 278 ? 1.237 -30.953 -3.246 1 96.81 278 ASP A N 1
ATOM 2057 C CA . ASP A 1 278 ? 1.314 -32.188 -2.453 1 96.81 278 ASP A CA 1
ATOM 2058 C C . ASP A 1 278 ? 0.558 -32.031 -1.136 1 96.81 278 ASP A C 1
ATOM 2060 O O . ASP A 1 278 ? -0.294 -32.844 -0.804 1 96.81 278 ASP A O 1
ATOM 2064 N N . VAL A 1 279 ? 0.834 -30.984 -0.434 1 96.56 279 VAL A N 1
ATOM 2065 C CA . VAL A 1 279 ? 0.277 -30.812 0.904 1 96.56 279 VAL A CA 1
ATOM 2066 C C . VAL A 1 279 ? -1.235 -30.625 0.813 1 96.56 279 VAL A C 1
ATOM 2068 O O . VAL A 1 279 ? -1.976 -31.047 1.703 1 96.56 279 VAL A O 1
ATOM 2071 N N . LEU A 1 280 ? -1.697 -30.062 -0.269 1 95.38 280 LEU A N 1
ATOM 2072 C CA . LEU A 1 280 ? -3.123 -29.781 -0.401 1 95.38 280 LEU A CA 1
ATOM 2073 C C . LEU A 1 280 ? -3.84 -30.938 -1.099 1 95.38 280 LEU A C 1
ATOM 2075 O O . LEU A 1 280 ? -5.07 -30.953 -1.179 1 95.38 280 LEU A O 1
ATOM 2079 N N . GLY A 1 281 ? -3.119 -31.844 -1.613 1 93.81 281 GLY A N 1
ATOM 2080 C CA . GLY A 1 281 ? -3.701 -32.969 -2.314 1 93.81 281 GLY A CA 1
ATOM 2081 C C . GLY A 1 281 ? -4.344 -32.594 -3.635 1 93.81 281 GLY A C 1
ATOM 2082 O O . GLY A 1 281 ? -5.391 -33.125 -4 1 93.81 281 GLY A O 1
ATOM 2083 N N . ILE A 1 282 ? -3.758 -31.688 -4.348 1 93.81 282 ILE A N 1
ATOM 2084 C CA . ILE A 1 282 ? -4.262 -31.203 -5.629 1 93.81 282 ILE A CA 1
ATOM 2085 C C . ILE A 1 282 ? -3.705 -32.062 -6.762 1 93.81 282 ILE A C 1
ATOM 2087 O O . ILE A 1 282 ? -2.559 -32.5 -6.699 1 93.81 282 ILE A O 1
ATOM 2091 N N . ASP A 1 283 ? -4.531 -32.312 -7.754 1 94.56 283 ASP A N 1
ATOM 2092 C CA . ASP A 1 283 ? -4.059 -32.938 -8.992 1 94.56 283 ASP A CA 1
ATOM 2093 C C . ASP A 1 283 ? -3.107 -32.031 -9.742 1 94.56 283 ASP A C 1
ATOM 2095 O O . ASP A 1 283 ? -3.508 -30.938 -10.195 1 94.56 283 ASP A O 1
ATOM 2099 N N . PRO A 1 284 ? -1.877 -32.406 -9.914 1 95.56 284 PRO A N 1
ATOM 2100 C CA . PRO A 1 284 ? -0.894 -31.516 -10.539 1 95.56 284 PRO A CA 1
ATOM 2101 C C . PRO A 1 284 ? -1.271 -31.125 -11.961 1 95.56 284 PRO A C 1
ATOM 2103 O O . PRO A 1 284 ? -0.848 -30.078 -12.453 1 95.56 284 PRO A O 1
ATOM 2106 N N . THR A 1 285 ? -2.068 -31.953 -12.672 1 95.69 285 THR A N 1
ATOM 2107 C CA . THR A 1 285 ? -2.443 -31.641 -14.047 1 95.69 285 THR A CA 1
ATOM 2108 C C . THR A 1 285 ? -3.4 -30.453 -14.102 1 95.69 285 THR A C 1
ATOM 2110 O O . THR A 1 285 ? -3.633 -29.891 -15.172 1 95.69 285 THR A O 1
ATOM 2113 N N . ARG A 1 286 ? -3.916 -30.016 -12.969 1 95.81 286 ARG A N 1
ATOM 2114 C CA . ARG A 1 286 ? -4.848 -28.891 -12.891 1 95.81 286 ARG A CA 1
ATOM 2115 C C . ARG A 1 286 ? -4.129 -27.609 -12.492 1 95.81 286 ARG A C 1
ATOM 2117 O O . ARG A 1 286 ? -4.766 -26.578 -12.266 1 95.81 286 ARG A O 1
ATOM 2124 N N . VAL A 1 287 ? -2.85 -27.688 -12.383 1 97.12 287 VAL A N 1
ATOM 2125 C CA . VAL A 1 287 ? -2.016 -26.531 -12.062 1 97.12 287 VAL A CA 1
ATOM 2126 C C . VAL A 1 287 ? -1.153 -26.172 -13.266 1 97.12 287 VAL A C 1
ATOM 2128 O O . VAL A 1 287 ? -0.289 -26.953 -13.68 1 97.12 287 VAL A O 1
ATOM 2131 N N . LEU A 1 288 ? -1.431 -25.047 -13.859 1 97.5 288 LEU A N 1
ATOM 2132 C CA . LEU A 1 288 ? -0.575 -24.562 -14.945 1 97.5 288 LEU A CA 1
ATOM 2133 C C . LEU A 1 288 ? 0.738 -24.016 -14.391 1 97.5 288 LEU A C 1
ATOM 2135 O O . LEU A 1 288 ? 0.756 -22.969 -13.742 1 97.5 288 LEU A O 1
ATOM 2139 N N . ALA A 1 289 ? 1.786 -24.656 -14.633 1 97.56 289 ALA A N 1
ATOM 2140 C CA . ALA A 1 289 ? 3.105 -24.203 -14.203 1 97.56 289 ALA A CA 1
ATOM 2141 C C . ALA A 1 289 ? 3.684 -23.188 -15.18 1 97.56 289 ALA A C 1
ATOM 2143 O O . ALA A 1 289 ? 3.893 -23.5 -16.359 1 97.56 289 ALA A O 1
ATOM 2144 N N . VAL A 1 290 ? 3.967 -22 -14.68 1 97.81 290 VAL A N 1
ATOM 2145 C CA . VAL A 1 290 ? 4.566 -21 -15.555 1 97.81 290 VAL A CA 1
ATOM 2146 C C . VAL A 1 290 ? 5.977 -20.672 -15.07 1 97.81 290 VAL A C 1
ATOM 2148 O O . VAL A 1 290 ? 6.805 -20.172 -15.836 1 97.81 290 VAL A O 1
ATOM 2151 N N . TYR A 1 291 ? 6.355 -21.047 -13.852 1 97.88 291 TYR A N 1
ATOM 2152 C CA . TYR A 1 291 ? 7.609 -20.656 -13.219 1 97.88 291 TYR A CA 1
ATOM 2153 C C . TYR A 1 291 ? 8.805 -21.141 -14.031 1 97.88 291 TYR A C 1
ATOM 2155 O O . TYR A 1 291 ? 9.867 -20.5 -14.023 1 97.88 291 TYR A O 1
ATOM 2163 N N . PRO A 1 292 ? 8.727 -22.25 -14.773 1 98.06 292 PRO A N 1
ATOM 2164 C CA . PRO A 1 292 ? 9.922 -22.688 -15.492 1 98.06 292 PRO A CA 1
ATOM 2165 C C . PRO A 1 292 ? 10.422 -21.656 -16.5 1 98.06 292 PRO A C 1
ATOM 2167 O O . PRO A 1 292 ? 11.617 -21.594 -16.781 1 98.06 292 PRO A O 1
ATOM 2170 N N . GLU A 1 293 ? 9.461 -20.812 -16.984 1 98.31 293 GLU A N 1
ATOM 2171 C CA . GLU A 1 293 ? 9.852 -19.875 -18.047 1 98.31 293 GLU A CA 1
ATOM 2172 C C . GLU A 1 293 ? 9.688 -18.438 -17.578 1 98.31 293 GLU A C 1
ATOM 2174 O O . GLU A 1 293 ? 10.148 -17.516 -18.25 1 98.31 293 GLU A O 1
ATOM 2179 N N . TYR A 1 294 ? 9.07 -18.234 -16.422 1 98.5 294 TYR A N 1
ATOM 2180 C CA . TYR A 1 294 ? 8.75 -16.875 -16.031 1 98.5 294 TYR A CA 1
ATOM 2181 C C . TYR A 1 294 ? 9.297 -16.547 -14.656 1 98.5 294 TYR A C 1
ATOM 2183 O O . TYR A 1 294 ? 9.375 -15.383 -14.273 1 98.5 294 TYR A O 1
ATOM 2191 N N . GLY A 1 295 ? 9.75 -17.578 -13.906 1 98.06 295 GLY A N 1
ATOM 2192 C CA . GLY A 1 295 ? 10.227 -17.359 -12.555 1 98.06 295 GLY A CA 1
ATOM 2193 C C . GLY A 1 295 ? 9.125 -16.922 -11.602 1 98.06 295 GLY A C 1
ATOM 2194 O O . GLY A 1 295 ? 7.953 -17.25 -11.812 1 98.06 295 GLY A O 1
ATOM 2195 N N . ASN A 1 296 ? 9.547 -16.391 -10.469 1 97.62 296 ASN A N 1
ATOM 2196 C CA . ASN A 1 296 ? 8.648 -15.812 -9.477 1 97.62 296 ASN A CA 1
ATOM 2197 C C . ASN A 1 296 ? 8.305 -14.359 -9.805 1 97.62 296 ASN A C 1
ATOM 2199 O O . ASN A 1 296 ? 9.125 -13.469 -9.625 1 97.62 296 ASN A O 1
ATOM 2203 N N . ILE A 1 297 ? 7.074 -14.148 -10.164 1 98.25 297 ILE A N 1
ATOM 2204 C CA . ILE A 1 297 ? 6.738 -12.797 -10.609 1 98.25 297 ILE A CA 1
ATOM 2205 C C . ILE A 1 297 ? 5.988 -12.062 -9.5 1 98.25 297 ILE A C 1
ATOM 2207 O O . ILE A 1 297 ? 5.164 -11.188 -9.773 1 98.25 297 ILE A O 1
ATOM 2211 N N . GLY A 1 298 ? 6.109 -12.531 -8.258 1 97.31 298 GLY A N 1
ATOM 2212 C CA . GLY A 1 298 ? 5.523 -11.859 -7.109 1 97.31 298 GLY A CA 1
ATOM 2213 C C . GLY A 1 298 ? 4.012 -11.773 -7.176 1 97.31 298 GLY A C 1
ATOM 2214 O O . GLY A 1 298 ? 3.338 -12.766 -7.449 1 97.31 298 GLY A O 1
ATOM 2215 N N . PRO A 1 299 ? 3.457 -10.609 -6.895 1 98.38 299 PRO A N 1
ATOM 2216 C CA . PRO A 1 299 ? 1.999 -10.477 -6.832 1 98.38 299 PRO A CA 1
ATOM 2217 C C . PRO A 1 299 ? 1.338 -10.602 -8.203 1 98.38 299 PRO A C 1
ATOM 2219 O O . PRO A 1 299 ? 0.124 -10.805 -8.289 1 98.38 299 PRO A O 1
ATOM 2222 N N . ALA A 1 300 ? 2.068 -10.492 -9.242 1 98.69 300 ALA A N 1
ATOM 2223 C CA . ALA A 1 300 ? 1.484 -10.625 -10.57 1 98.69 300 ALA A CA 1
ATOM 2224 C C . ALA A 1 300 ? 1.27 -12.086 -10.938 1 98.69 300 ALA A C 1
ATOM 2226 O O . ALA A 1 300 ? 0.574 -12.398 -11.906 1 98.69 300 ALA A O 1
ATOM 2227 N N . SER A 1 301 ? 1.773 -12.992 -10.172 1 98.56 301 SER A N 1
ATOM 2228 C CA . SER A 1 301 ? 1.802 -14.406 -10.523 1 98.56 301 SER A CA 1
ATOM 2229 C C . SER A 1 301 ? 0.392 -14.969 -10.68 1 98.56 301 SER A C 1
ATOM 2231 O O . SER A 1 301 ? 0.044 -15.492 -11.742 1 98.56 301 SER A O 1
ATOM 2233 N N . VAL A 1 302 ? -0.454 -14.797 -9.711 1 98.81 302 VAL A N 1
ATOM 2234 C CA . VAL A 1 302 ? -1.768 -15.43 -9.703 1 98.81 302 VAL A CA 1
ATOM 2235 C C . VAL A 1 302 ? -2.602 -14.906 -10.875 1 98.81 302 VAL A C 1
ATOM 2237 O O . VAL A 1 302 ? -3.135 -15.688 -11.664 1 98.81 302 VAL A O 1
ATOM 2240 N N . PRO A 1 303 ? -2.709 -13.578 -11.031 1 98.88 303 PRO A N 1
ATOM 2241 C CA . PRO A 1 303 ? -3.514 -13.117 -12.164 1 98.88 303 PRO A CA 1
ATOM 2242 C C . PRO A 1 303 ? -2.896 -13.477 -13.508 1 98.88 303 PRO A C 1
ATOM 2244 O O . PRO A 1 303 ? -3.621 -13.703 -14.484 1 98.88 303 PRO A O 1
ATOM 2247 N N . MET A 1 304 ? -1.593 -13.508 -13.609 1 98.75 304 MET A N 1
ATOM 2248 C CA . MET A 1 304 ? -0.96 -13.906 -14.867 1 98.75 304 MET A CA 1
ATOM 2249 C C . MET A 1 304 ? -1.255 -15.367 -15.18 1 98.75 304 MET A C 1
ATOM 2251 O O . MET A 1 304 ? -1.545 -15.711 -16.328 1 98.75 304 MET A O 1
ATOM 2255 N N . VAL A 1 305 ? -1.161 -16.25 -14.18 1 98.69 305 VAL A N 1
ATOM 2256 C CA . VAL A 1 305 ? -1.476 -17.656 -14.375 1 98.69 305 VAL A CA 1
ATOM 2257 C C . VAL A 1 305 ? -2.928 -17.812 -14.828 1 98.69 305 VAL A C 1
ATOM 2259 O O . VAL A 1 305 ? -3.225 -18.578 -15.742 1 98.69 305 VAL A O 1
ATOM 2262 N N . LEU A 1 306 ? -3.838 -17.094 -14.164 1 98.81 306 LEU A N 1
ATOM 2263 C CA . LEU A 1 306 ? -5.246 -17.156 -14.539 1 98.81 306 LEU A CA 1
ATOM 2264 C C . LEU A 1 306 ? -5.441 -16.703 -15.992 1 98.81 306 LEU A C 1
ATOM 2266 O O . LEU A 1 306 ? -6.176 -17.344 -16.75 1 98.81 306 LEU A O 1
ATOM 2270 N N . SER A 1 307 ? -4.828 -15.586 -16.344 1 98.69 307 SER A N 1
ATOM 2271 C CA . SER A 1 307 ? -4.914 -15.062 -17.703 1 98.69 307 SER A CA 1
ATOM 2272 C C . SER A 1 307 ? -4.367 -16.062 -18.719 1 98.69 307 SER A C 1
ATOM 2274 O O . SER A 1 307 ? -4.98 -16.297 -19.766 1 98.69 307 SER A O 1
ATOM 2276 N N . LYS A 1 308 ? -3.236 -16.641 -18.438 1 98.25 308 LYS A N 1
ATOM 2277 C CA . LYS A 1 308 ? -2.627 -17.625 -19.344 1 98.25 308 LYS A CA 1
ATOM 2278 C C . LYS A 1 308 ? -3.477 -18.891 -19.438 1 98.25 308 LYS A C 1
ATOM 2280 O O . LYS A 1 308 ? -3.568 -19.5 -20.5 1 98.25 308 LYS A O 1
ATOM 2285 N N . LEU A 1 309 ? -4 -19.297 -18.281 1 97.81 309 LEU A N 1
ATOM 2286 C CA . LEU A 1 309 ? -4.922 -20.438 -18.281 1 97.81 309 LEU A CA 1
ATOM 2287 C C . LEU A 1 309 ? -6.078 -20.188 -19.25 1 97.81 309 LEU A C 1
ATOM 2289 O O . LEU A 1 309 ? -6.461 -21.094 -20 1 97.81 309 LEU A O 1
ATOM 2293 N N . ALA A 1 310 ? -6.602 -19.031 -19.203 1 97 310 ALA A N 1
ATOM 2294 C CA . ALA A 1 310 ? -7.707 -18.672 -20.094 1 97 310 ALA A CA 1
ATOM 2295 C C . ALA A 1 310 ? -7.285 -18.766 -21.562 1 97 310 ALA A C 1
ATOM 2297 O O . ALA A 1 310 ? -8.078 -19.172 -22.406 1 97 310 ALA A O 1
ATOM 2298 N N . GLU A 1 311 ? -6.09 -18.422 -21.828 1 96.19 311 GLU A N 1
ATOM 2299 C CA . GLU A 1 311 ? -5.586 -18.406 -23.203 1 96.19 311 GLU A CA 1
ATOM 2300 C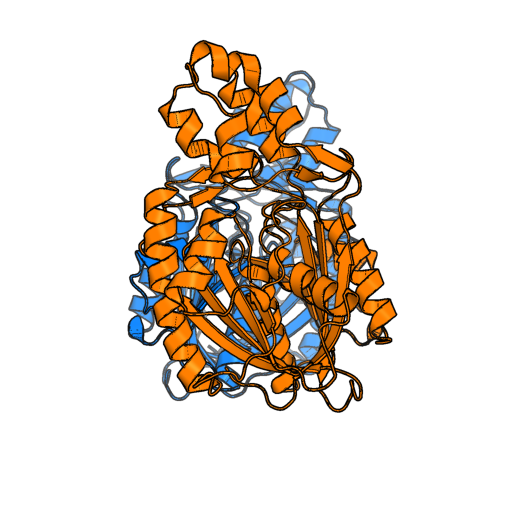 C . GLU A 1 311 ? -5.336 -19.828 -23.719 1 96.19 311 GLU A C 1
ATOM 2302 O O . GLU A 1 311 ? -5.32 -20.062 -24.938 1 96.19 311 GLU A O 1
ATOM 2307 N N . THR A 1 312 ? -5.062 -20.75 -22.812 1 95.38 312 THR A N 1
ATOM 2308 C CA . THR A 1 312 ? -4.777 -22.125 -23.219 1 95.38 312 THR A CA 1
ATOM 2309 C C . THR A 1 312 ? -6.047 -22.812 -23.703 1 95.38 312 THR A C 1
ATOM 2311 O O . THR A 1 312 ? -5.98 -23.844 -24.375 1 95.38 312 THR A O 1
ATOM 2314 N N . GLY A 1 313 ? -7.254 -22.344 -23.266 1 93 313 GLY A N 1
ATOM 2315 C CA . GLY A 1 313 ? -8.516 -23 -23.578 1 93 313 GLY A CA 1
ATOM 2316 C C . GLY A 1 313 ? -8.938 -24 -22.516 1 93 313 GLY A C 1
ATOM 2317 O O . GLY A 1 313 ? -9.984 -24.641 -22.641 1 93 313 GLY A O 1
ATOM 2318 N N . ARG A 1 314 ? -8.18 -24.109 -21.484 1 94.44 314 ARG A N 1
ATOM 2319 C CA . ARG A 1 314 ? -8.5 -25.047 -20.391 1 94.44 314 ARG A CA 1
ATOM 2320 C C . ARG A 1 314 ? -9.703 -24.562 -19.594 1 94.44 314 ARG A C 1
ATOM 2322 O O . ARG A 1 314 ? -10.367 -25.359 -18.922 1 94.44 314 ARG A O 1
ATOM 2329 N N . LEU A 1 315 ? -9.984 -23.266 -19.656 1 96 315 LEU A N 1
ATOM 2330 C CA . LEU A 1 315 ? -11.109 -22.719 -18.906 1 96 315 LEU A CA 1
ATOM 2331 C C . LEU A 1 315 ? -12.352 -22.609 -19.781 1 96 315 LEU A C 1
ATOM 2333 O O . LEU A 1 315 ? -12.312 -22.016 -20.859 1 96 315 LEU A O 1
ATOM 2337 N N . ARG A 1 316 ? -13.422 -23.25 -19.391 1 94.31 316 ARG A N 1
ATOM 2338 C CA . ARG A 1 316 ? -14.742 -23.125 -20 1 94.31 316 ARG A CA 1
ATOM 2339 C C . ARG A 1 316 ? -15.695 -22.359 -19.094 1 94.31 316 ARG A C 1
ATOM 2341 O O . ARG A 1 316 ? -15.469 -22.266 -17.875 1 94.31 316 ARG A O 1
ATOM 2348 N N . ARG A 1 317 ? -16.719 -21.828 -19.734 1 94.88 317 ARG A N 1
ATOM 2349 C CA . ARG A 1 317 ? -17.734 -21.188 -18.906 1 94.88 317 ARG A CA 1
ATOM 2350 C C . ARG A 1 317 ? -18.234 -22.141 -17.812 1 94.88 317 ARG A C 1
ATOM 2352 O O . ARG A 1 317 ? -18.562 -23.297 -18.078 1 94.88 317 ARG A O 1
ATOM 2359 N N . GLY A 1 318 ? -18.125 -21.641 -16.578 1 95.25 318 GLY A N 1
ATOM 2360 C CA . GLY A 1 318 ? -18.562 -22.453 -15.461 1 95.25 318 GLY A CA 1
ATOM 2361 C C . GLY A 1 318 ? -17.438 -23.156 -14.742 1 95.25 318 GLY A C 1
ATOM 2362 O O . GLY A 1 318 ? -17.609 -23.656 -13.625 1 95.25 318 GLY A O 1
ATOM 2363 N N . SER A 1 319 ? -16.25 -23.234 -15.336 1 96.5 319 SER A N 1
ATOM 2364 C CA . SER A 1 319 ? -15.102 -23.828 -14.656 1 96.5 319 SER A CA 1
ATOM 2365 C C . SER A 1 319 ? -14.867 -23.172 -13.297 1 96.5 319 SER A C 1
ATOM 2367 O O . SER A 1 319 ? -14.914 -21.953 -13.18 1 96.5 319 SER A O 1
ATOM 2369 N N . ARG A 1 320 ? -14.703 -23.984 -12.32 1 97.06 320 ARG A N 1
ATOM 2370 C CA . ARG A 1 320 ? -14.367 -23.5 -10.984 1 97.06 320 ARG A CA 1
ATOM 2371 C C . ARG A 1 320 ? -12.859 -23.438 -10.797 1 97.06 320 ARG A C 1
ATOM 2373 O O . ARG A 1 320 ? -12.164 -24.438 -10.906 1 97.06 320 ARG A O 1
ATOM 2380 N N . VAL A 1 321 ? -12.328 -22.25 -10.555 1 98.12 321 VAL A N 1
ATOM 2381 C CA . VAL A 1 321 ? -10.891 -22.016 -10.445 1 98.12 321 VAL A CA 1
ATOM 2382 C C . VAL A 1 321 ? -10.555 -21.5 -9.047 1 98.12 321 VAL A C 1
ATOM 2384 O O . VAL A 1 321 ? -11.141 -20.531 -8.578 1 98.12 321 VAL A O 1
ATOM 2387 N N . ALA A 1 322 ? -9.633 -22.188 -8.383 1 98.19 322 ALA A N 1
ATOM 2388 C CA . ALA A 1 322 ? -9.094 -21.672 -7.129 1 98.19 322 ALA A CA 1
ATOM 2389 C C . ALA A 1 322 ? -7.918 -20.734 -7.383 1 98.19 322 ALA A C 1
ATOM 2391 O O . ALA A 1 322 ? -7.035 -21.031 -8.188 1 98.19 322 ALA A O 1
ATOM 2392 N N . LEU A 1 323 ? -7.973 -19.578 -6.82 1 98.69 323 LEU A N 1
ATOM 2393 C CA . LEU A 1 323 ? -6.828 -18.672 -6.738 1 98.69 323 LEU A CA 1
ATOM 2394 C C . LEU A 1 323 ? -6.152 -18.781 -5.375 1 98.69 323 LEU A C 1
ATOM 2396 O O . LEU A 1 323 ? -6.816 -18.734 -4.34 1 98.69 323 LEU A O 1
ATOM 2400 N N . MET A 1 324 ? -4.832 -18.938 -5.375 1 98.06 324 MET A N 1
ATOM 2401 C CA . MET A 1 324 ? -4.164 -19.141 -4.09 1 98.06 324 MET A CA 1
ATOM 2402 C C . MET A 1 324 ? -2.775 -18.516 -4.09 1 98.06 324 MET A C 1
ATOM 2404 O O . MET A 1 324 ? -2.09 -18.516 -5.113 1 98.06 324 MET A O 1
ATOM 2408 N N . GLY A 1 325 ? -2.434 -18 -2.914 1 97.44 325 GLY A N 1
ATOM 2409 C CA . GLY A 1 325 ? -1.097 -17.453 -2.768 1 97.44 325 GLY A CA 1
ATOM 2410 C C . GLY A 1 325 ? -0.672 -17.297 -1.32 1 97.44 325 GLY A C 1
ATOM 2411 O O . GLY A 1 325 ? -1.515 -17.25 -0.421 1 97.44 325 GLY A O 1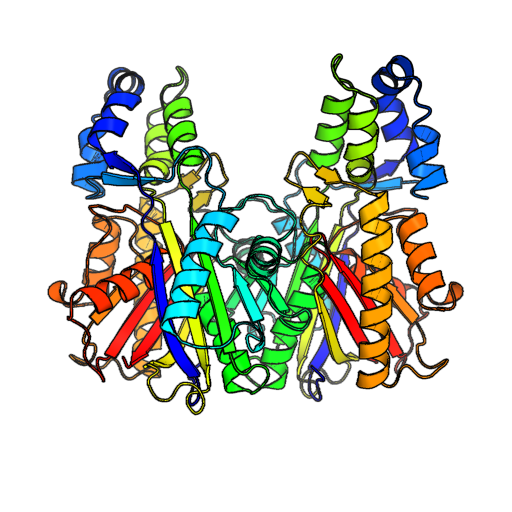
ATOM 2412 N N . ILE A 1 326 ? 0.642 -17.344 -1.145 1 97.06 326 ILE A N 1
ATOM 2413 C CA . ILE A 1 326 ? 1.303 -17.031 0.119 1 97.06 326 ILE A CA 1
ATOM 2414 C C . ILE A 1 326 ? 2.252 -15.852 -0.071 1 97.06 326 ILE A C 1
ATOM 2416 O O . ILE A 1 326 ? 2.961 -15.766 -1.077 1 97.06 326 ILE A O 1
ATOM 2420 N N . GLY A 1 327 ? 2.186 -14.906 0.839 1 95.19 327 GLY A N 1
ATOM 2421 C CA . GLY A 1 327 ? 3.066 -13.75 0.768 1 95.19 327 GLY A CA 1
ATOM 2422 C C . GLY A 1 327 ? 4.086 -13.711 1.89 1 95.19 327 GLY A C 1
ATOM 2423 O O . GLY A 1 327 ? 3.83 -14.211 2.988 1 95.19 327 GLY A O 1
ATOM 2424 N N . SER A 1 328 ? 5.383 -12.922 1.439 1 91.19 328 SER A N 1
ATOM 2425 C CA . SER A 1 328 ? 6.355 -12.641 2.494 1 91.19 328 SER A CA 1
ATOM 2426 C C . SER A 1 328 ? 5.707 -11.891 3.656 1 91.19 328 SER A C 1
ATOM 2428 O O . SER A 1 328 ? 4.895 -10.992 3.447 1 91.19 328 SER A O 1
ATOM 2430 N N . GLY A 1 329 ? 5.711 -12.539 4.762 1 68.94 329 GLY A N 1
ATOM 2431 C CA . GLY A 1 329 ? 5.238 -12.344 6.125 1 68.94 329 GLY A CA 1
ATOM 2432 C C . GLY A 1 329 ? 3.814 -12.82 6.34 1 68.94 329 GLY A C 1
ATOM 2433 O O . GLY A 1 329 ? 2.941 -12.578 5.5 1 68.94 329 GLY A O 1
ATOM 2434 N N . LEU A 1 330 ? 3.699 -14.148 6.07 1 93.5 330 LEU A N 1
ATOM 2435 C CA . LEU A 1 330 ? 3.051 -15.438 5.902 1 93.5 330 LEU A CA 1
ATOM 2436 C C . LEU A 1 330 ? 1.533 -15.297 5.93 1 93.5 330 LEU A C 1
ATOM 2438 O O . LEU A 1 330 ? 0.815 -16.281 6.141 1 93.5 330 LEU A O 1
ATOM 2442 N N . ASN A 1 331 ? 1.141 -14.305 5.195 1 98.38 331 ASN A N 1
ATOM 2443 C CA . ASN A 1 331 ? -0.284 -14.273 4.883 1 98.38 331 ASN A CA 1
ATOM 2444 C C . ASN A 1 331 ? -0.629 -15.234 3.748 1 98.38 331 ASN A C 1
ATOM 2446 O O . ASN A 1 331 ? 0.154 -15.406 2.812 1 98.38 331 ASN A O 1
ATOM 2450 N N . CYS A 1 332 ? -1.702 -15.953 3.885 1 98.81 332 CYS A N 1
ATOM 2451 C CA . CYS A 1 332 ? -2.211 -16.844 2.842 1 98.81 332 CYS A CA 1
ATOM 2452 C C . CYS A 1 332 ? -3.658 -16.5 2.502 1 98.81 332 CYS A C 1
ATOM 2454 O O . CYS A 1 332 ? -4.469 -16.25 3.395 1 98.81 332 CYS A O 1
ATOM 2456 N N . SER A 1 333 ? -3.93 -16.406 1.269 1 98.69 333 SER A N 1
ATOM 2457 C CA . SER A 1 333 ? -5.301 -16.188 0.812 1 98.69 333 SER A CA 1
ATOM 2458 C C . SER A 1 333 ? -5.684 -17.188 -0.279 1 98.69 333 SER A C 1
ATOM 2460 O O . SER A 1 333 ? -4.836 -17.609 -1.067 1 98.69 333 SER A O 1
ATOM 2462 N N . MET A 1 334 ? -6.898 -17.594 -0.268 1 98.5 334 MET A N 1
ATOM 2463 C CA . MET A 1 334 ? -7.5 -18.438 -1.289 1 98.5 334 MET A CA 1
ATOM 2464 C C . MET A 1 334 ? -8.875 -17.922 -1.701 1 98.5 334 MET A C 1
ATOM 2466 O O . MET A 1 334 ? -9.625 -17.422 -0.864 1 98.5 334 MET A O 1
ATOM 2470 N N . ALA A 1 335 ? -9.102 -17.906 -2.943 1 98.69 335 ALA A N 1
ATOM 2471 C CA . ALA A 1 335 ? -10.336 -17.391 -3.512 1 98.69 335 ALA A CA 1
ATOM 2472 C C . ALA A 1 335 ? -10.859 -18.297 -4.621 1 98.69 335 ALA A C 1
ATOM 2474 O O . ALA A 1 335 ? -10.188 -19.234 -5.027 1 98.69 335 ALA A O 1
ATOM 2475 N N . GLU A 1 336 ? -12.078 -18.047 -5.07 1 98.31 336 GLU A N 1
ATOM 2476 C CA . GLU A 1 336 ? -12.672 -18.844 -6.137 1 98.31 336 GLU A CA 1
ATOM 2477 C C . GLU A 1 336 ? -13.281 -17.969 -7.219 1 98.31 336 GLU A C 1
ATOM 2479 O O . GLU A 1 336 ? -13.953 -16.969 -6.918 1 98.31 336 GLU A O 1
ATOM 2484 N N . VAL A 1 337 ? -12.992 -18.297 -8.398 1 98.38 337 VAL A N 1
ATOM 2485 C CA . VAL A 1 337 ? -13.609 -17.719 -9.586 1 98.38 337 VAL A CA 1
ATOM 2486 C C . VAL A 1 337 ? -14.391 -18.812 -10.336 1 98.38 337 VAL A C 1
ATOM 2488 O O . VAL A 1 337 ? -13.875 -19.891 -10.578 1 98.38 337 VAL A O 1
ATOM 2491 N N . VAL A 1 338 ? -15.602 -18.531 -10.586 1 97.5 338 VAL A N 1
ATOM 2492 C CA . VAL A 1 338 ? -16.344 -19.344 -11.555 1 97.5 338 VAL A CA 1
ATOM 2493 C C . VAL A 1 338 ? -16.25 -18.703 -12.938 1 97.5 338 VAL A C 1
ATOM 2495 O O . VAL A 1 338 ? -16.922 -17.703 -13.211 1 97.5 338 VAL A O 1
ATOM 2498 N N . TRP A 1 339 ? -15.57 -19.328 -13.805 1 97.44 339 TRP A N 1
ATOM 2499 C CA . TRP A 1 339 ? -15.18 -18.766 -15.094 1 97.44 339 TRP A CA 1
ATOM 2500 C C . TRP A 1 339 ? -16.359 -18.734 -16.047 1 97.44 339 TRP A C 1
ATOM 2502 O O . TRP A 1 339 ? -16.406 -17.922 -16.969 1 97.44 339 TRP A O 1
ATOM 2512 N N . MET B 1 1 ? -17.797 8.531 0.547 1 89.12 1 MET B N 1
ATOM 2513 C CA . MET B 1 1 ? -18.828 7.68 1.143 1 89.12 1 MET B CA 1
ATOM 2514 C C . MET B 1 1 ? -19.219 8.18 2.527 1 89.12 1 MET B C 1
ATOM 2516 O O . MET B 1 1 ? -18.359 8.625 3.299 1 89.12 1 MET B O 1
ATOM 2520 N N . LEU B 1 2 ? -20.516 8.148 2.83 1 95.81 2 LEU B N 1
ATOM 2521 C CA . LEU B 1 2 ? -21.031 8.484 4.156 1 95.81 2 LEU B CA 1
ATOM 2522 C C . LEU B 1 2 ? -21.312 7.223 4.965 1 95.81 2 LEU B C 1
ATOM 2524 O O . LEU B 1 2 ? -21.812 6.23 4.422 1 95.81 2 LEU B O 1
ATOM 2528 N N . TYR B 1 3 ? -20.938 7.258 6.211 1 97.94 3 TYR B N 1
ATOM 2529 C CA . TYR B 1 3 ? -21.109 6.094 7.074 1 97.94 3 TYR B CA 1
ATOM 2530 C C . TYR B 1 3 ? -22.125 6.371 8.172 1 97.94 3 TYR B C 1
ATOM 2532 O O . TYR B 1 3 ? -22.203 7.488 8.688 1 97.94 3 TYR B O 1
ATOM 2540 N N . ARG B 1 4 ? -22.984 5.355 8.594 1 97 4 ARG B N 1
ATOM 2541 C CA . ARG B 1 4 ? -23.984 5.441 9.656 1 97 4 ARG B CA 1
ATOM 2542 C C . ARG B 1 4 ? -23.516 4.691 10.898 1 97 4 ARG B C 1
ATOM 2544 O O . ARG B 1 4 ? -23.953 5 12.008 1 97 4 ARG B O 1
ATOM 2551 N N . HIS B 1 5 ? -22.5 3.797 10.672 1 97.94 5 HIS B N 1
ATOM 2552 C CA . HIS B 1 5 ? -22.312 2.83 11.75 1 97.94 5 HIS B CA 1
ATOM 2553 C C . HIS B 1 5 ? -20.859 2.816 12.234 1 97.94 5 HIS B C 1
ATOM 2555 O O . HIS B 1 5 ? -20.469 1.949 13.023 1 97.94 5 HIS B O 1
ATOM 2561 N N . VAL B 1 6 ? -20.078 3.748 11.812 1 98.81 6 VAL B N 1
ATOM 2562 C CA . VAL B 1 6 ? -18.641 3.688 12.086 1 98.81 6 VAL B CA 1
ATOM 2563 C C . VAL B 1 6 ? -18.281 4.715 13.156 1 98.81 6 VAL B C 1
ATOM 2565 O O . VAL B 1 6 ? -18.672 5.879 13.062 1 98.81 6 VAL B O 1
ATOM 2568 N N . SER B 1 7 ? -17.547 4.281 14.133 1 98.81 7 SER B N 1
ATOM 2569 C CA . SER B 1 7 ? -17.031 5.16 15.188 1 98.81 7 SER B CA 1
ATOM 2570 C C . SER B 1 7 ? -15.531 4.984 15.375 1 98.81 7 SER B C 1
ATOM 2572 O O . SER B 1 7 ? -14.977 3.934 15.039 1 98.81 7 SER B O 1
ATOM 2574 N N . ILE B 1 8 ? -14.938 6.02 15.859 1 98.88 8 ILE B N 1
ATOM 2575 C CA . ILE B 1 8 ? -13.555 5.988 16.312 1 98.88 8 ILE B CA 1
ATOM 2576 C C . ILE B 1 8 ? -13.508 5.703 17.812 1 98.88 8 ILE B C 1
ATOM 2578 O O . ILE B 1 8 ? -14.055 6.465 18.609 1 98.88 8 ILE B O 1
ATOM 2582 N N . GLY B 1 9 ? -12.844 4.621 18.141 1 98.69 9 GLY B N 1
ATOM 2583 C CA . GLY B 1 9 ? -12.75 4.258 19.547 1 98.69 9 GLY B CA 1
ATOM 2584 C C . GLY B 1 9 ? -11.586 4.926 20.25 1 98.69 9 GLY B C 1
ATOM 2585 O O . GLY B 1 9 ? -11.656 5.18 21.453 1 98.69 9 GLY B O 1
ATOM 2586 N N . ALA B 1 10 ? -10.508 5.121 19.547 1 98.62 10 ALA B N 1
ATOM 2587 C CA . ALA B 1 10 ? -9.328 5.801 20.078 1 98.62 10 ALA B CA 1
ATOM 2588 C C . ALA B 1 10 ? -8.422 6.277 18.938 1 98.62 10 ALA B C 1
ATOM 2590 O O . ALA B 1 10 ? -8.359 5.648 17.875 1 98.62 10 ALA B O 1
ATOM 2591 N N . VAL B 1 11 ? -7.789 7.359 19.125 1 98.81 11 VAL B N 1
ATOM 2592 C CA . VAL B 1 11 ? -6.684 7.84 18.312 1 98.81 11 VAL B CA 1
ATOM 2593 C C . VAL B 1 11 ? -5.488 8.18 19.203 1 98.81 11 VAL B C 1
ATOM 2595 O O . VAL B 1 11 ? -5.648 8.781 20.266 1 98.81 11 VAL B O 1
ATOM 2598 N N . ALA B 1 12 ? -4.359 7.68 18.781 1 98.81 12 ALA B N 1
ATOM 2599 C CA . ALA B 1 12 ? -3.137 7.895 19.562 1 98.81 12 ALA B CA 1
ATOM 2600 C C . ALA B 1 12 ? -2 8.375 18.656 1 98.81 12 ALA B C 1
ATOM 2602 O O . ALA B 1 12 ? -1.959 8.047 17.469 1 98.81 12 ALA B O 1
ATOM 2603 N N . HIS B 1 13 ? -1.139 9.18 19.234 1 98.88 13 HIS B N 1
ATOM 2604 C CA . HIS B 1 13 ? 0.1 9.57 18.578 1 98.88 13 HIS B CA 1
ATOM 2605 C C . HIS B 1 13 ? 1.309 9.32 19.469 1 98.88 13 HIS B C 1
ATOM 2607 O O . HIS B 1 13 ? 1.167 9.195 20.688 1 98.88 13 HIS B O 1
ATOM 2613 N N . VAL B 1 14 ? 2.43 9.148 18.844 1 98.75 14 VAL B N 1
ATOM 2614 C CA . VAL B 1 14 ? 3.725 9.055 19.5 1 98.75 14 VAL B CA 1
ATOM 2615 C C . VAL B 1 14 ? 4.707 10.031 18.859 1 98.75 14 VAL B C 1
ATOM 2617 O O . VAL B 1 14 ? 4.98 9.945 17.656 1 98.75 14 VAL B O 1
ATOM 2620 N N . ASP B 1 15 ? 5.188 10.938 19.688 1 98.5 15 ASP B N 1
ATOM 2621 C CA . ASP B 1 15 ? 6.23 11.836 19.203 1 98.5 15 ASP B CA 1
ATOM 2622 C C . ASP B 1 15 ? 7.586 11.141 19.172 1 98.5 15 ASP B C 1
ATOM 2624 O O . ASP B 1 15 ? 7.965 10.469 20.141 1 98.5 15 ASP B O 1
ATOM 2628 N N . ALA B 1 16 ? 8.258 11.273 17.984 1 98.44 16 ALA B N 1
ATOM 2629 C CA . ALA B 1 16 ? 9.648 10.844 18.016 1 98.44 16 ALA B CA 1
ATOM 2630 C C . ALA B 1 16 ? 10.438 11.602 19.078 1 98.44 16 ALA B C 1
ATOM 2632 O O . ALA B 1 16 ? 10.227 12.805 19.266 1 98.44 16 ALA B O 1
ATOM 2633 N N . PRO B 1 17 ? 11.391 10.992 19.719 1 97.69 17 PRO B N 1
ATOM 2634 C CA . PRO B 1 17 ? 11.898 11.539 20.969 1 97.69 17 PRO B CA 1
ATOM 2635 C C . PRO B 1 17 ? 12.945 12.633 20.766 1 97.69 17 PRO B C 1
ATOM 2637 O O . PRO B 1 17 ? 13.188 13.438 21.672 1 97.69 17 PRO B O 1
ATOM 2640 N N . VAL B 1 18 ? 13.594 12.75 19.703 1 98.06 18 VAL B N 1
ATOM 2641 C CA . VAL B 1 18 ? 14.711 13.664 19.5 1 98.06 18 VAL B CA 1
ATOM 2642 C C . VAL B 1 18 ? 14.227 14.922 18.781 1 98.06 18 VAL B C 1
ATOM 2644 O O . VAL B 1 18 ? 13.578 14.844 17.734 1 98.06 18 VAL B O 1
ATOM 2647 N N . ARG B 1 19 ? 14.484 16.094 19.359 1 98.19 19 ARG B N 1
ATOM 2648 C CA . ARG B 1 19 ? 14.164 17.375 18.75 1 98.19 19 ARG B CA 1
ATOM 2649 C C . ARG B 1 19 ? 15.312 17.859 17.859 1 98.19 19 ARG B C 1
ATOM 2651 O O . ARG B 1 19 ? 16.422 18.078 18.344 1 98.19 19 ARG B O 1
ATOM 2658 N N . LEU B 1 20 ? 15.102 17.922 16.547 1 97.25 20 LEU B N 1
ATOM 2659 C CA . LEU B 1 20 ? 16.062 18.438 15.578 1 97.25 20 LEU B CA 1
ATOM 2660 C C . LEU B 1 20 ? 15.648 19.812 15.078 1 97.25 20 LEU B C 1
ATOM 2662 O O . LEU B 1 20 ? 14.625 19.953 14.391 1 97.25 20 LEU B O 1
ATOM 2666 N N . THR B 1 21 ? 16.438 20.812 15.352 1 96.88 21 THR B N 1
ATOM 2667 C CA . THR B 1 21 ? 16.062 22.172 15.016 1 96.88 21 THR B CA 1
ATOM 2668 C C . THR B 1 21 ? 16.438 22.5 13.578 1 96.88 21 THR B C 1
ATOM 2670 O O . THR B 1 21 ? 17.375 21.922 13.031 1 96.88 21 THR B O 1
ATOM 2673 N N . SER B 1 22 ? 15.703 23.453 13.008 1 96.19 22 SER B N 1
ATOM 2674 C CA . SER B 1 22 ? 16.078 23.984 11.695 1 96.19 22 SER B CA 1
ATOM 2675 C C . SER B 1 22 ? 17.453 24.641 11.742 1 96.19 22 SER B C 1
ATOM 2677 O O . SER B 1 22 ? 18.203 24.594 10.766 1 96.19 22 SER B O 1
ATOM 2679 N N . ALA B 1 23 ? 17.75 25.188 12.844 1 94.25 23 ALA B N 1
ATOM 2680 C CA . ALA B 1 23 ? 19.078 25.797 13.023 1 94.25 23 ALA B CA 1
ATOM 2681 C C . ALA B 1 23 ? 20.188 24.766 12.898 1 94.25 23 ALA B C 1
ATOM 2683 O O . ALA B 1 23 ? 21.234 25.031 12.32 1 94.25 23 ALA B O 1
ATOM 2684 N N . GLU B 1 24 ? 19.953 23.625 13.516 1 95.44 24 GLU B N 1
ATOM 2685 C CA . GLU B 1 24 ? 20.938 22.562 13.414 1 95.44 24 GLU B CA 1
ATOM 2686 C C . GLU B 1 24 ? 21.094 22.094 11.969 1 95.44 24 GLU B C 1
ATOM 2688 O O . GLU B 1 24 ? 22.203 21.844 11.508 1 95.44 24 GLU B O 1
ATOM 2693 N N . ILE B 1 25 ? 20.031 21.938 11.242 1 95.56 25 ILE B N 1
ATOM 2694 C CA . ILE B 1 25 ? 20.078 21.562 9.836 1 95.56 25 ILE B CA 1
ATOM 2695 C C . ILE B 1 25 ? 20.844 22.625 9.039 1 95.56 25 ILE B C 1
ATOM 2697 O O . ILE B 1 25 ? 21.672 22.281 8.195 1 95.56 25 ILE B O 1
ATOM 2701 N N . ALA B 1 26 ? 20.562 23.859 9.328 1 92.81 26 ALA B N 1
ATOM 2702 C CA . ALA B 1 26 ? 21.25 24.953 8.656 1 92.81 26 ALA B CA 1
ATOM 2703 C C . ALA B 1 26 ? 22.75 24.906 8.906 1 92.81 26 ALA B C 1
ATOM 2705 O O . ALA B 1 26 ? 23.547 25.172 8 1 92.81 26 ALA B O 1
ATOM 2706 N N . ARG B 1 27 ? 23.109 24.625 10.109 1 93.88 27 ARG B N 1
ATOM 2707 C CA . ARG B 1 27 ? 24.531 24.484 10.438 1 93.88 27 ARG B CA 1
ATOM 2708 C C . ARG B 1 27 ? 25.172 23.359 9.648 1 93.88 27 ARG B C 1
ATOM 2710 O O . ARG B 1 27 ? 26.281 23.5 9.133 1 93.88 27 ARG B O 1
ATOM 2717 N N . ARG B 1 28 ? 24.453 22.312 9.5 1 94.94 28 ARG B N 1
ATOM 2718 C CA . ARG B 1 28 ? 24.984 21.172 8.773 1 94.94 28 ARG B CA 1
ATOM 2719 C C . ARG B 1 28 ? 25.094 21.469 7.285 1 94.94 28 ARG B C 1
ATOM 2721 O O . ARG B 1 28 ? 25.891 20.844 6.582 1 94.94 28 ARG B O 1
ATOM 2728 N N . LEU B 1 29 ? 24.344 22.406 6.844 1 93.81 29 LEU B N 1
ATOM 2729 C CA . LEU B 1 29 ? 24.312 22.75 5.426 1 93.81 29 LEU B CA 1
ATOM 2730 C C . LEU B 1 29 ? 25.234 23.922 5.125 1 93.81 29 LEU B C 1
ATOM 2732 O O . LEU B 1 29 ? 25.234 24.453 4.012 1 93.81 29 LEU B O 1
ATOM 2736 N N . ARG B 1 30 ? 26 24.344 6.031 1 92.94 30 ARG B N 1
ATOM 2737 C CA . ARG B 1 30 ? 26.844 25.516 5.898 1 92.94 30 ARG B CA 1
ATOM 2738 C C . ARG B 1 30 ? 27.734 25.422 4.664 1 92.94 30 ARG B C 1
ATOM 2740 O O . ARG B 1 30 ? 27.859 26.391 3.904 1 92.94 30 ARG B O 1
ATOM 2747 N N . PRO B 1 31 ? 28.328 24.25 4.398 1 93.94 31 PRO B N 1
ATOM 2748 C CA . PRO B 1 31 ? 29.172 24.188 3.201 1 93.94 31 PRO B CA 1
ATOM 2749 C C . PRO B 1 31 ? 28.406 24.484 1.919 1 93.94 31 PRO B C 1
ATOM 2751 O O . PRO B 1 31 ? 28.875 25.219 1.059 1 93.94 31 PRO B O 1
ATOM 2754 N N . ALA B 1 32 ? 27.328 23.938 1.808 1 92.5 32 ALA B N 1
ATOM 2755 C CA . ALA B 1 32 ? 26.5 24.156 0.627 1 92.5 32 ALA B CA 1
ATOM 2756 C C . ALA B 1 32 ? 26.047 25.609 0.554 1 92.5 32 ALA B C 1
ATOM 2758 O O . ALA B 1 32 ? 26.047 26.219 -0.521 1 92.5 32 ALA B O 1
ATOM 2759 N N . ARG B 1 33 ? 25.625 26.141 1.665 1 90 33 ARG B N 1
ATOM 2760 C CA . ARG B 1 33 ? 25.094 27.5 1.723 1 90 33 ARG B CA 1
ATOM 2761 C C . ARG B 1 33 ? 26.172 28.516 1.331 1 90 33 ARG B C 1
ATOM 2763 O O . ARG B 1 33 ? 25.891 29.469 0.596 1 90 33 ARG B O 1
ATOM 2770 N N . GLU B 1 34 ? 27.25 28.328 1.816 1 91.12 34 GLU B N 1
ATOM 2771 C CA . GLU B 1 34 ? 28.359 29.219 1.5 1 91.12 34 GLU B CA 1
ATOM 2772 C C . GLU B 1 34 ? 28.75 29.109 0.031 1 91.12 34 GLU B C 1
ATOM 2774 O O . GLU B 1 34 ? 28.984 30.125 -0.63 1 91.12 34 GLU B O 1
ATOM 2779 N N . ARG B 1 35 ? 28.781 27.891 -0.412 1 93.31 35 ARG B N 1
ATOM 2780 C CA . ARG B 1 35 ? 29.172 27.656 -1.798 1 93.31 35 ARG B CA 1
ATOM 2781 C C . ARG B 1 35 ? 28.141 28.234 -2.762 1 93.31 35 ARG B C 1
ATOM 2783 O O . ARG B 1 35 ? 28.5 28.828 -3.787 1 93.31 35 ARG B O 1
ATOM 2790 N N . LEU B 1 36 ? 26.906 28.109 -2.43 1 91.31 36 LEU B N 1
ATOM 2791 C CA . LEU B 1 36 ? 25.828 28.453 -3.359 1 91.31 36 LEU B CA 1
ATOM 2792 C C . LEU B 1 36 ? 25.281 29.844 -3.062 1 91.31 36 LEU B C 1
ATOM 2794 O O . LEU B 1 36 ? 24.484 30.391 -3.83 1 91.31 36 LEU B O 1
ATOM 2798 N N . GLY B 1 37 ? 25.672 30.391 -2.004 1 87.44 37 GLY B N 1
ATOM 2799 C CA . GLY B 1 37 ? 25.172 31.719 -1.62 1 87.44 37 GLY B CA 1
ATOM 2800 C C . GLY B 1 37 ? 23.719 31.703 -1.196 1 87.44 37 GLY B C 1
ATOM 2801 O O . GLY B 1 37 ? 22.969 32.625 -1.547 1 87.44 37 GLY B O 1
ATOM 2802 N N . ILE B 1 38 ? 23.391 30.594 -0.645 1 80.75 38 ILE B N 1
ATOM 2803 C CA . ILE B 1 38 ? 22 30.438 -0.22 1 80.75 38 ILE B CA 1
ATOM 2804 C C . ILE B 1 38 ? 21.891 30.656 1.288 1 80.75 38 ILE B C 1
ATOM 2806 O O . ILE B 1 38 ? 22.75 30.188 2.047 1 80.75 38 ILE B O 1
ATOM 2810 N N . ARG B 1 39 ? 21.016 31.453 1.67 1 66.44 39 ARG B N 1
ATOM 2811 C CA . ARG B 1 39 ? 20.797 31.609 3.104 1 66.44 39 ARG B CA 1
ATOM 2812 C C . ARG B 1 39 ? 19.688 30.672 3.586 1 66.44 39 ARG B C 1
ATOM 2814 O O . ARG B 1 39 ? 18.516 31.047 3.572 1 66.44 39 ARG B O 1
ATOM 2821 N N . PRO B 1 40 ? 19.938 29.25 3.867 1 56.66 40 PRO B N 1
ATOM 2822 C CA . PRO B 1 40 ? 18.938 28.219 4.199 1 56.66 40 PRO B CA 1
ATOM 2823 C C . PRO B 1 40 ? 18.156 28.547 5.469 1 56.66 40 PRO B C 1
ATOM 2825 O O . PRO B 1 40 ? 16.969 28.234 5.562 1 56.66 40 PRO B O 1
ATOM 2828 N N . ASP B 1 41 ? 18.953 29.031 6.605 1 59.56 41 ASP B N 1
ATOM 2829 C CA . ASP B 1 41 ? 18.25 29.25 7.863 1 59.56 41 ASP B CA 1
ATOM 2830 C C . ASP B 1 41 ? 16.969 30.062 7.637 1 59.56 41 ASP B C 1
ATOM 2832 O O . ASP B 1 41 ? 15.922 29.75 8.219 1 59.56 41 ASP B O 1
ATOM 2836 N N . VAL B 1 42 ? 16.969 30.625 6.621 1 68.75 42 VAL B N 1
ATOM 2837 C CA . VAL B 1 42 ? 15.867 31.531 6.34 1 68.75 42 VAL B CA 1
ATOM 2838 C C . VAL B 1 42 ? 14.727 30.766 5.664 1 68.75 42 VAL B C 1
ATOM 2840 O O . VAL B 1 42 ? 13.555 31 5.977 1 68.75 42 VAL B O 1
ATOM 2843 N N . VAL B 1 43 ? 15.07 29.672 5.051 1 79.81 43 VAL B N 1
ATOM 2844 C CA . VAL B 1 43 ? 14.008 29.078 4.238 1 79.81 43 VAL B CA 1
ATOM 2845 C C . VAL B 1 43 ? 13.188 28.125 5.09 1 79.81 43 VAL B C 1
ATOM 2847 O O . VAL B 1 43 ? 11.953 28.141 5.035 1 79.81 43 VAL B O 1
ATOM 2850 N N . LEU B 1 44 ? 13.867 27.328 5.93 1 89.88 44 LEU B N 1
ATOM 2851 C CA . LEU B 1 44 ? 13.148 26.344 6.738 1 89.88 44 LEU B CA 1
ATOM 2852 C C . LEU B 1 44 ? 12.336 27.031 7.828 1 89.88 44 LEU B C 1
ATOM 2854 O O . LEU B 1 44 ? 11.188 26.656 8.078 1 89.88 44 LEU B O 1
ATOM 2858 N N . THR B 1 45 ? 12.891 28.047 8.445 1 90.12 45 THR B N 1
ATOM 2859 C CA . THR B 1 45 ? 12.195 28.719 9.539 1 90.12 45 THR B CA 1
ATOM 2860 C C . THR B 1 45 ? 11.281 29.812 9.008 1 90.12 45 THR B C 1
ATOM 2862 O O . THR B 1 45 ? 10.109 29.891 9.391 1 90.12 45 THR B O 1
ATOM 2865 N N . ASP B 1 46 ? 11.727 30.578 8.102 1 88.12 46 ASP B N 1
ATOM 2866 C CA . ASP B 1 46 ? 10.984 31.781 7.715 1 88.12 46 ASP B CA 1
ATOM 2867 C C . ASP B 1 46 ? 9.945 31.453 6.641 1 88.12 46 ASP B C 1
ATOM 2869 O O . ASP B 1 46 ? 8.859 32.031 6.629 1 88.12 46 ASP B O 1
ATOM 2873 N N . VAL B 1 47 ? 10.312 30.609 5.793 1 85.81 47 VAL B N 1
ATOM 2874 C CA . VAL B 1 47 ? 9.398 30.297 4.691 1 85.81 47 VAL B CA 1
ATOM 2875 C C . VAL B 1 47 ? 8.539 29.094 5.055 1 85.81 47 VAL B C 1
ATOM 2877 O O . VAL B 1 47 ? 7.309 29.172 5.023 1 85.81 47 VAL B O 1
ATOM 2880 N N . ALA B 1 48 ? 9.18 28.016 5.434 1 93.19 48 ALA B N 1
ATOM 2881 C CA . ALA B 1 48 ? 8.438 26.797 5.773 1 93.19 48 ALA B CA 1
ATOM 2882 C C . ALA B 1 48 ? 7.785 26.922 7.148 1 93.19 48 ALA B C 1
ATOM 2884 O O . ALA B 1 48 ? 6.844 26.188 7.461 1 93.19 48 ALA B O 1
ATOM 2885 N N . GLY B 1 49 ? 8.273 27.844 7.969 1 96 49 GLY B N 1
ATOM 2886 C CA . GLY B 1 49 ? 7.719 28.047 9.297 1 96 49 GLY B CA 1
ATOM 2887 C C . GLY B 1 49 ? 8.039 26.922 10.258 1 96 49 GLY B C 1
ATOM 2888 O O . GLY B 1 49 ? 7.305 26.703 11.227 1 96 49 GLY B O 1
ATOM 2889 N N . ILE B 1 50 ? 9.055 26.125 9.984 1 97.5 50 ILE B N 1
ATOM 2890 C CA . ILE B 1 50 ? 9.406 24.969 10.805 1 97.5 50 ILE B CA 1
ATOM 2891 C C . ILE B 1 50 ? 10.648 25.297 11.641 1 97.5 50 ILE B C 1
ATOM 2893 O O . ILE B 1 50 ? 11.75 25.422 11.109 1 97.5 50 ILE B O 1
ATOM 2897 N N . ARG B 1 51 ? 10.453 25.406 12.891 1 97.19 51 ARG B N 1
ATOM 2898 C CA . ARG B 1 51 ? 11.547 25.719 13.812 1 97.19 51 ARG B CA 1
ATOM 2899 C C . ARG B 1 51 ? 12.305 24.453 14.195 1 97.19 51 ARG B C 1
ATOM 2901 O O . ARG B 1 51 ? 13.516 24.5 14.422 1 97.19 51 ARG B O 1
ATOM 2908 N N . ALA B 1 52 ? 11.602 23.453 14.328 1 97.44 52 ALA B N 1
ATOM 2909 C CA . ALA B 1 52 ? 12.164 22.141 14.664 1 97.44 52 ALA B CA 1
ATOM 2910 C C . ALA B 1 52 ? 11.281 21.016 14.148 1 97.44 52 ALA B C 1
ATOM 2912 O O . ALA B 1 52 ? 10.172 21.266 13.656 1 97.44 52 ALA B O 1
ATOM 2913 N N . ARG B 1 53 ? 11.789 19.859 14.141 1 98.19 53 ARG B N 1
ATOM 2914 C CA . ARG B 1 53 ? 11.031 18.641 13.938 1 98.19 53 ARG B CA 1
ATOM 2915 C C . ARG B 1 53 ? 11.469 17.562 14.922 1 98.19 53 ARG B C 1
ATOM 2917 O O . ARG B 1 53 ? 12.469 17.719 15.625 1 98.19 53 ARG B O 1
ATOM 2924 N N . ARG B 1 54 ? 10.68 16.516 14.992 1 98.38 54 ARG B N 1
ATOM 2925 C CA . ARG B 1 54 ? 11.055 15.367 15.797 1 98.38 54 ARG B CA 1
ATOM 2926 C C . ARG B 1 54 ? 11.602 14.242 14.93 1 98.38 54 ARG B C 1
ATOM 2928 O O . ARG B 1 54 ? 11.109 14.016 13.82 1 98.38 54 ARG B O 1
ATOM 2935 N N . VAL B 1 55 ? 12.617 13.57 15.406 1 98.06 55 VAL B N 1
ATOM 2936 C CA . VAL B 1 55 ? 13.172 12.414 14.711 1 98.06 55 VAL B CA 1
ATOM 2937 C C . VAL B 1 55 ? 13.406 11.273 15.703 1 98.06 55 VAL B C 1
ATOM 2939 O O . VAL B 1 55 ? 13.484 11.5 16.906 1 98.06 55 VAL B O 1
ATOM 2942 N N . TRP B 1 56 ? 13.359 10.078 15.156 1 97.62 56 TRP B N 1
ATOM 2943 C CA . TRP B 1 56 ? 13.609 8.914 15.992 1 97.62 56 TRP B CA 1
ATOM 2944 C C . TRP B 1 56 ? 15.102 8.758 16.281 1 97.62 56 TRP B C 1
ATOM 2946 O O . TRP B 1 56 ? 15.938 9.352 15.594 1 97.62 56 TRP B O 1
ATOM 2956 N N . ASP B 1 57 ? 15.359 7.879 17.312 1 90.88 57 ASP B N 1
ATOM 2957 C CA . ASP B 1 57 ? 16.75 7.465 17.516 1 90.88 57 ASP B CA 1
ATOM 2958 C C . ASP B 1 57 ? 17.234 6.602 16.359 1 90.88 57 ASP B C 1
ATOM 2960 O O . ASP B 1 57 ? 16.422 6.016 15.633 1 90.88 57 ASP B O 1
ATOM 2964 N N . GLY B 1 58 ? 18.391 6.758 15.906 1 78.12 58 GLY B N 1
ATOM 2965 C CA . GLY B 1 58 ? 18.922 6.184 14.68 1 78.12 58 GLY B CA 1
ATOM 2966 C C . GLY B 1 58 ? 18.562 4.719 14.508 1 78.12 58 GLY B C 1
ATOM 2967 O O . GLY B 1 58 ? 18.625 4.188 13.398 1 78.12 58 GLY B O 1
ATOM 2968 N N . SER B 1 59 ? 17.906 4.098 15.273 1 80.88 59 SER B N 1
ATOM 2969 C CA . SER B 1 59 ? 17.703 2.658 15.125 1 80.88 59 SER B CA 1
ATOM 2970 C C . SER B 1 59 ? 16.234 2.299 15.094 1 80.88 59 SER B C 1
ATOM 2972 O O . SER B 1 59 ? 15.867 1.146 14.844 1 80.88 59 SER B O 1
ATOM 2974 N N . THR B 1 60 ? 15.367 3.227 15.195 1 93.12 60 THR B N 1
ATOM 2975 C CA . THR B 1 60 ? 13.953 2.875 15.305 1 93.12 60 THR B CA 1
ATOM 2976 C C . THR B 1 60 ? 13.367 2.564 13.93 1 93.12 60 THR B C 1
ATOM 2978 O O . THR B 1 60 ? 13.438 3.389 13.016 1 93.12 60 THR B O 1
ATOM 2981 N N . GLN B 1 61 ? 12.82 1.372 13.789 1 95.12 61 GLN B N 1
ATOM 2982 C CA . GLN B 1 61 ? 12.195 0.953 12.539 1 95.12 61 GLN B CA 1
ATOM 2983 C C . GLN B 1 61 ? 10.773 1.51 12.422 1 95.12 61 GLN B C 1
ATOM 2985 O O . GLN B 1 61 ? 10.133 1.807 13.43 1 95.12 61 GLN B O 1
ATOM 2990 N N . VAL B 1 62 ? 10.359 1.652 11.219 1 96.56 62 VAL B N 1
ATOM 2991 C CA . VAL B 1 62 ? 9.023 2.145 10.914 1 96.56 62 VAL B CA 1
ATOM 2992 C C . VAL B 1 62 ? 7.98 1.266 11.609 1 96.56 62 VAL B C 1
ATOM 2994 O O . VAL B 1 62 ? 7.043 1.773 12.227 1 96.56 62 VAL B O 1
ATOM 2997 N N . SER B 1 63 ? 8.109 -0.059 11.516 1 98.25 63 SER B N 1
ATOM 2998 C CA . SER B 1 63 ? 7.172 -1.004 12.109 1 98.25 63 SER B CA 1
ATOM 2999 C C . SER B 1 63 ? 7.164 -0.886 13.633 1 98.25 63 SER B C 1
ATOM 3001 O O . SER B 1 63 ? 6.125 -1.058 14.266 1 98.25 63 SER B O 1
ATOM 3003 N N . GLU B 1 64 ? 8.312 -0.599 14.219 1 98.06 64 GLU B N 1
ATOM 3004 C CA . GLU B 1 64 ? 8.391 -0.403 15.664 1 98.06 64 GLU B CA 1
ATOM 3005 C C . GLU B 1 64 ? 7.609 0.834 16.094 1 98.06 64 GLU B C 1
ATOM 3007 O O . GLU B 1 64 ? 6.855 0.79 17.078 1 98.06 64 GLU B O 1
ATOM 3012 N N . ALA B 1 65 ? 7.828 1.938 15.398 1 98.56 65 ALA B N 1
ATOM 3013 C CA . ALA B 1 65 ? 7.117 3.178 15.703 1 98.56 65 ALA B CA 1
ATOM 3014 C C . ALA B 1 65 ? 5.605 2.979 15.594 1 98.56 65 ALA B C 1
ATOM 3016 O O . ALA B 1 65 ? 4.859 3.375 16.5 1 98.56 65 ALA B O 1
ATOM 3017 N N . ALA B 1 66 ? 5.18 2.355 14.5 1 98.88 66 ALA B N 1
ATOM 3018 C CA . ALA B 1 66 ? 3.76 2.088 14.297 1 98.88 66 ALA B CA 1
ATOM 3019 C C . ALA B 1 66 ? 3.207 1.192 15.406 1 98.88 66 ALA B C 1
ATOM 3021 O O . ALA B 1 66 ? 2.074 1.378 15.852 1 98.88 66 ALA B O 1
ATOM 3022 N N . THR B 1 67 ? 3.998 0.201 15.844 1 98.88 67 THR B N 1
ATOM 3023 C CA . THR B 1 67 ? 3.572 -0.736 16.875 1 98.88 67 THR B CA 1
ATOM 3024 C C . THR B 1 67 ? 3.357 -0.015 18.203 1 98.88 67 THR B C 1
ATOM 3026 O O . THR B 1 67 ? 2.398 -0.301 18.922 1 98.88 67 THR B O 1
ATOM 3029 N N . ILE B 1 68 ? 4.234 0.919 18.531 1 98.75 68 ILE B N 1
ATOM 3030 C CA . ILE B 1 68 ? 4.117 1.683 19.766 1 98.75 68 ILE B CA 1
ATOM 3031 C C . ILE B 1 68 ? 2.807 2.469 19.766 1 98.75 68 ILE B C 1
ATOM 3033 O O . ILE B 1 68 ? 2.059 2.447 20.75 1 98.75 68 ILE B O 1
ATOM 3037 N N . ALA B 1 69 ? 2.52 3.141 18.672 1 98.88 69 ALA B N 1
ATOM 3038 C CA . ALA B 1 69 ? 1.275 3.898 18.562 1 98.88 69 ALA B CA 1
ATOM 3039 C C . ALA B 1 69 ? 0.063 2.973 18.625 1 98.88 69 ALA B C 1
ATOM 3041 O O . ALA B 1 69 ? -0.955 3.312 19.234 1 98.88 69 ALA B O 1
ATOM 3042 N N . ALA B 1 70 ? 0.174 1.818 17.969 1 98.94 70 ALA B N 1
ATOM 3043 C CA . ALA B 1 70 ? -0.914 0.844 17.953 1 98.94 70 ALA B CA 1
ATOM 3044 C C . ALA B 1 70 ? -1.253 0.373 19.375 1 98.94 70 ALA B C 1
ATOM 3046 O O . ALA B 1 70 ? -2.428 0.278 19.734 1 98.94 70 ALA B O 1
ATOM 3047 N N . ARG B 1 71 ? -0.236 0.018 20.141 1 98.88 71 ARG B N 1
ATOM 3048 C CA . ARG B 1 71 ? -0.455 -0.422 21.5 1 98.88 71 ARG B CA 1
ATOM 3049 C C . ARG B 1 71 ? -1.158 0.658 22.328 1 98.88 71 ARG B C 1
ATOM 3051 O O . ARG B 1 71 ? -2.057 0.36 23.109 1 98.88 71 ARG B O 1
ATOM 3058 N N . LYS B 1 72 ? -0.724 1.903 22.125 1 98.88 72 LYS B N 1
ATOM 3059 C CA . LYS B 1 72 ? -1.336 3.029 22.828 1 98.88 72 LYS B CA 1
ATOM 3060 C C . LYS B 1 72 ? -2.805 3.18 22.453 1 98.88 72 LYS B C 1
ATOM 3062 O O . LYS B 1 72 ? -3.658 3.395 23.312 1 98.88 72 LYS B O 1
ATOM 3067 N N . ALA B 1 73 ? -3.127 3.082 21.156 1 98.88 73 ALA B N 1
ATOM 3068 C CA . ALA B 1 73 ? -4.504 3.207 20.688 1 98.88 73 ALA B CA 1
ATOM 3069 C C . ALA B 1 73 ? -5.363 2.059 21.219 1 98.88 73 ALA B C 1
ATOM 3071 O O . ALA B 1 73 ? -6.512 2.266 21.609 1 98.88 73 ALA B O 1
ATOM 3072 N N . LEU B 1 74 ? -4.801 0.832 21.125 1 98.81 74 LEU B N 1
ATOM 3073 C CA . LEU B 1 74 ? -5.531 -0.329 21.625 1 98.81 74 LEU B CA 1
ATOM 3074 C C . LEU B 1 74 ? -5.836 -0.183 23.109 1 98.81 74 LEU B C 1
ATOM 3076 O O . LEU B 1 74 ? -6.957 -0.439 23.547 1 98.81 74 LEU B O 1
ATOM 3080 N N . ALA B 1 75 ? -4.875 0.238 23.875 1 98.56 75 ALA B N 1
ATOM 3081 C CA . ALA B 1 75 ? -5.074 0.462 25.297 1 98.56 75 ALA B CA 1
ATOM 3082 C C . ALA B 1 75 ? -6.152 1.516 25.547 1 98.56 75 ALA B C 1
ATOM 3084 O O . ALA B 1 75 ? -7.004 1.35 26.422 1 98.56 75 ALA B O 1
ATOM 3085 N N . GLY B 1 76 ? -6.148 2.574 24.797 1 97.81 76 GLY B N 1
ATOM 3086 C CA . GLY B 1 76 ? -7.098 3.668 24.969 1 97.81 76 GLY B CA 1
ATOM 3087 C C . GLY B 1 76 ? -8.516 3.291 24.578 1 97.81 76 GLY B C 1
ATOM 3088 O O . GLY B 1 76 ? -9.477 3.824 25.125 1 97.81 76 GLY B O 1
ATOM 3089 N N . SER B 1 77 ? -8.656 2.408 23.609 1 97.81 77 SER B N 1
ATOM 3090 C CA . SER B 1 77 ? -9.977 2.021 23.109 1 97.81 77 SER B CA 1
ATOM 3091 C C . SER B 1 77 ? -10.625 0.982 24.016 1 97.81 77 SER B C 1
ATOM 3093 O O . SER B 1 77 ? -11.852 0.852 24.047 1 97.81 77 SER B O 1
ATOM 3095 N N . GLY B 1 78 ? -9.766 0.175 24.656 1 97.56 78 GLY B N 1
ATOM 3096 C CA . GLY B 1 78 ? -10.266 -0.937 25.453 1 97.56 78 GLY B CA 1
ATOM 3097 C C . GLY B 1 78 ? -10.711 -2.117 24.609 1 97.56 78 GLY B C 1
ATOM 3098 O O . GLY B 1 78 ? -11.242 -3.1 25.141 1 97.56 78 GLY B O 1
ATOM 3099 N N . VAL B 1 79 ? -10.562 -2.041 23.344 1 98.06 79 VAL B N 1
ATOM 3100 C CA . VAL B 1 79 ? -10.961 -3.119 22.453 1 98.06 79 VAL B CA 1
ATOM 3101 C C . VAL B 1 79 ? -9.984 -4.285 22.578 1 98.06 79 VAL B C 1
ATOM 3103 O O . VAL B 1 79 ? -8.766 -4.102 22.484 1 98.06 79 VAL B O 1
ATOM 3106 N N . PRO B 1 80 ? -10.484 -5.473 22.812 1 97.5 80 PRO B N 1
ATOM 3107 C CA . PRO B 1 80 ? -9.578 -6.625 22.812 1 97.5 80 PRO B CA 1
ATOM 3108 C C . PRO B 1 80 ? -8.898 -6.848 21.469 1 97.5 80 PRO B C 1
ATOM 3110 O O . PRO B 1 80 ? -9.562 -6.844 20.438 1 97.5 80 PRO B O 1
ATOM 3113 N N . SER B 1 81 ? -7.613 -7.07 21.531 1 97.81 81 SER B N 1
ATOM 3114 C CA . SER B 1 81 ? -6.832 -7.188 20.297 1 97.81 81 SER B CA 1
ATOM 3115 C C . SER B 1 81 ? -7.324 -8.344 19.438 1 97.81 81 SER B C 1
ATOM 3117 O O . SER B 1 81 ? -7.246 -8.289 18.219 1 97.81 81 SER B O 1
ATOM 3119 N N . GLU B 1 82 ? -7.863 -9.414 20.016 1 97.69 82 GLU B N 1
ATOM 3120 C CA . GLU B 1 82 ? -8.305 -10.602 19.297 1 97.69 82 GLU B CA 1
ATOM 3121 C C . GLU B 1 82 ? -9.539 -10.312 18.438 1 97.69 82 GLU B C 1
ATOM 3123 O O . GLU B 1 82 ? -9.898 -11.094 17.562 1 97.69 82 GLU B O 1
ATOM 3128 N N . ARG B 1 83 ? -10.18 -9.188 18.703 1 98.44 83 ARG B N 1
ATOM 3129 C CA . ARG B 1 83 ? -11.406 -8.852 17.984 1 98.44 83 ARG B CA 1
ATOM 3130 C C . ARG B 1 83 ? -11.117 -7.922 16.812 1 98.44 83 ARG B C 1
ATOM 3132 O O . ARG B 1 83 ? -12.016 -7.609 16.016 1 98.44 83 ARG B O 1
ATOM 3139 N N . ILE B 1 84 ? -9.867 -7.5 16.672 1 98.88 84 ILE B N 1
ATOM 3140 C CA . ILE B 1 84 ? -9.5 -6.711 15.5 1 98.88 84 ILE B CA 1
ATOM 3141 C C . ILE B 1 84 ? -9.586 -7.578 14.25 1 98.88 84 ILE B C 1
ATOM 3143 O O . ILE B 1 84 ? -8.938 -8.625 14.164 1 98.88 84 ILE B O 1
ATOM 3147 N N . GLY B 1 85 ? -10.359 -7.109 13.297 1 98.81 85 GLY B N 1
ATOM 3148 C CA . GLY B 1 85 ? -10.578 -7.906 12.102 1 98.81 85 GLY B CA 1
ATOM 3149 C C . GLY B 1 85 ? -9.656 -7.531 10.961 1 98.81 85 GLY B C 1
ATOM 3150 O O . GLY B 1 85 ? -9.477 -8.312 10.023 1 98.81 85 GLY B O 1
ATOM 3151 N N . VAL B 1 86 ? -9.109 -6.297 11.023 1 98.94 86 VAL B N 1
ATOM 3152 C CA . VAL B 1 86 ? -8.203 -5.863 9.969 1 98.94 86 VAL B CA 1
ATOM 3153 C C . VAL B 1 86 ? -7.211 -4.84 10.523 1 98.94 86 VAL B C 1
ATOM 3155 O O . VAL B 1 86 ? -7.582 -3.99 11.336 1 98.94 86 VAL B O 1
ATOM 3158 N N . LEU B 1 87 ? -5.988 -4.996 10.219 1 98.94 87 LEU B N 1
ATOM 3159 C CA . LEU B 1 87 ? -4.926 -4.031 10.484 1 98.94 87 LEU B CA 1
ATOM 3160 C C . LEU B 1 87 ? -4.398 -3.436 9.18 1 98.94 87 LEU B C 1
ATOM 3162 O O . LEU B 1 87 ? -3.953 -4.168 8.297 1 98.94 87 LEU B O 1
ATOM 3166 N N . ILE B 1 88 ? -4.453 -2.119 9.062 1 99 88 ILE B N 1
ATOM 3167 C CA . ILE B 1 88 ? -3.994 -1.432 7.859 1 99 88 ILE B CA 1
ATOM 3168 C C . ILE B 1 88 ? -2.855 -0.477 8.211 1 99 88 ILE B C 1
ATOM 3170 O O . ILE B 1 88 ? -3.043 0.459 8.992 1 99 88 ILE B O 1
ATOM 3174 N N . ASN B 1 89 ? -1.724 -0.746 7.715 1 98.94 89 ASN B N 1
ATOM 3175 C CA . ASN B 1 89 ? -0.629 0.211 7.832 1 98.94 89 ASN B CA 1
ATOM 3176 C C . ASN B 1 89 ? -0.654 1.233 6.699 1 98.94 89 ASN B C 1
ATOM 3178 O O . ASN B 1 89 ? -0.918 0.884 5.547 1 98.94 89 ASN B O 1
ATOM 3182 N N . THR B 1 90 ? -0.305 2.455 7.004 1 98.88 90 THR B N 1
ATOM 3183 C CA . THR B 1 90 ? -0.485 3.525 6.031 1 98.88 90 THR B CA 1
ATOM 3184 C C . THR B 1 90 ? 0.807 4.32 5.855 1 98.88 90 THR B C 1
ATOM 3186 O O . THR B 1 90 ? 0.807 5.387 5.238 1 98.88 90 THR B O 1
ATOM 3189 N N . SER B 1 91 ? 1.901 3.852 6.32 1 98.38 91 SER B N 1
ATOM 3190 C CA . SER B 1 91 ? 3.174 4.566 6.316 1 98.38 91 SER B CA 1
ATOM 3191 C C . SER B 1 91 ? 3.727 4.711 4.902 1 98.38 91 SER B C 1
ATOM 3193 O O . SER B 1 91 ? 3.598 3.797 4.086 1 98.38 91 SER B O 1
ATOM 3195 N N . VAL B 1 92 ? 4.285 5.879 4.648 1 97.06 92 VAL B N 1
ATOM 3196 C CA . VAL B 1 92 ? 5.09 6.023 3.441 1 97.06 92 VAL B CA 1
ATOM 3197 C C . VAL B 1 92 ? 6.43 5.312 3.623 1 97.06 92 VAL B C 1
ATOM 3199 O O . VAL B 1 92 ? 6.859 4.551 2.752 1 97.06 92 VAL B O 1
ATOM 3202 N N . CYS B 1 93 ? 7.047 5.59 4.77 1 94.94 93 CYS B N 1
ATOM 3203 C CA . CYS B 1 93 ? 8.312 4.93 5.086 1 94.94 93 CYS B CA 1
ATOM 3204 C C . CYS B 1 93 ? 8.102 3.441 5.328 1 94.94 93 CYS B C 1
ATOM 3206 O O . CYS B 1 93 ? 7.004 3.012 5.684 1 94.94 93 CYS B O 1
ATOM 3208 N N . ARG B 1 94 ? 9.094 2.689 5.051 1 93.88 94 ARG B N 1
ATOM 3209 C CA . ARG B 1 94 ? 9.023 1.241 5.223 1 93.88 94 ARG B CA 1
ATOM 3210 C C . ARG B 1 94 ? 10.367 0.676 5.668 1 93.88 94 ARG B C 1
ATOM 3212 O O . ARG B 1 94 ? 11.422 1.209 5.312 1 93.88 94 ARG B O 1
ATOM 3219 N N . ASP B 1 95 ? 10.25 -0.423 6.453 1 93.38 95 ASP B N 1
ATOM 3220 C CA . ASP B 1 95 ? 11.469 -1.155 6.777 1 93.38 95 ASP B CA 1
ATOM 3221 C C . ASP B 1 95 ? 12.047 -1.843 5.543 1 93.38 95 ASP B C 1
ATOM 3223 O O . ASP B 1 95 ? 13.266 -1.86 5.344 1 93.38 95 ASP B O 1
ATOM 3227 N N . PHE B 1 96 ? 11.125 -2.443 4.801 1 91.81 96 PHE B N 1
ATOM 3228 C CA . PHE B 1 96 ? 11.383 -3.211 3.59 1 91.81 96 PHE B CA 1
ATOM 3229 C C . PHE B 1 96 ? 10.266 -3.018 2.576 1 91.81 96 PHE B C 1
ATOM 3231 O O . PHE B 1 96 ? 9.156 -2.607 2.934 1 91.81 96 PHE B O 1
ATOM 3238 N N . LEU B 1 97 ? 10.609 -3.287 1.295 1 90.94 97 LEU B N 1
ATOM 3239 C CA . LEU B 1 97 ? 9.531 -3.365 0.315 1 90.94 97 LEU B CA 1
ATOM 3240 C C . LEU B 1 97 ? 8.586 -4.516 0.637 1 90.94 97 LEU B C 1
ATOM 3242 O O . LEU B 1 97 ? 7.371 -4.406 0.438 1 90.94 97 LEU B O 1
ATOM 3246 N N . GLU B 1 98 ? 9.164 -5.629 1.008 1 93.69 98 GLU B N 1
ATOM 3247 C CA . GLU B 1 98 ? 8.414 -6.762 1.537 1 93.69 98 GLU B CA 1
ATOM 3248 C C . GLU B 1 98 ? 9.148 -7.418 2.703 1 93.69 98 GLU B C 1
ATOM 3250 O O . GLU B 1 98 ? 10.383 -7.43 2.738 1 93.69 98 GLU B O 1
ATOM 3255 N N . PRO B 1 99 ? 8.43 -7.961 3.75 1 97.19 99 PRO B N 1
ATOM 3256 C CA . PRO B 1 99 ? 6.973 -8.016 3.857 1 97.19 99 PRO B CA 1
ATOM 3257 C C . PRO B 1 99 ? 6.355 -6.648 4.145 1 97.19 99 PRO B C 1
ATOM 3259 O O . PRO B 1 99 ? 7.078 -5.668 4.352 1 97.19 99 PRO B O 1
ATOM 3262 N N . SER B 1 100 ? 5.004 -6.605 4.082 1 97.56 100 SER B N 1
ATOM 3263 C CA . SER B 1 100 ? 4.309 -5.375 4.465 1 97.56 100 SER B CA 1
ATOM 3264 C C . SER B 1 100 ? 4.625 -4.984 5.902 1 97.56 100 SER B C 1
ATOM 3266 O O . SER B 1 100 ? 4.852 -5.852 6.75 1 97.56 100 SER B O 1
ATOM 3268 N N . THR B 1 101 ? 4.688 -3.646 6.18 1 98.25 101 THR B N 1
ATOM 3269 C CA . THR B 1 101 ? 4.816 -3.164 7.547 1 98.25 101 THR B CA 1
ATOM 3270 C C . THR B 1 101 ? 3.684 -3.699 8.422 1 98.25 101 THR B C 1
ATOM 3272 O O . THR B 1 101 ? 3.889 -4.008 9.594 1 98.25 101 THR B O 1
ATOM 3275 N N . ALA B 1 102 ? 2.527 -3.824 7.816 1 98.81 102 ALA B N 1
ATOM 3276 C CA . ALA B 1 102 ? 1.351 -4.336 8.516 1 98.81 102 ALA B CA 1
ATOM 3277 C C . ALA B 1 102 ? 1.608 -5.734 9.07 1 98.81 102 ALA B C 1
ATOM 3279 O O . ALA B 1 102 ? 1.169 -6.059 10.172 1 98.81 102 ALA B O 1
ATOM 3280 N N . SER B 1 103 ? 2.289 -6.613 8.281 1 98.62 103 SER B N 1
ATOM 3281 C CA . SER B 1 103 ? 2.57 -7.969 8.75 1 98.62 103 SER B CA 1
ATOM 3282 C C . SER B 1 103 ? 3.473 -7.957 9.977 1 98.62 103 SER B C 1
ATOM 3284 O O . SER B 1 103 ? 3.27 -8.734 10.906 1 98.62 103 SER B O 1
ATOM 3286 N N . VAL B 1 104 ? 4.457 -7.07 9.961 1 98.5 104 VAL B N 1
ATOM 3287 C CA . VAL B 1 104 ? 5.387 -6.973 11.078 1 98.5 104 VAL B CA 1
ATOM 3288 C C . VAL B 1 104 ? 4.652 -6.461 12.312 1 98.5 104 VAL B C 1
ATOM 3290 O O . VAL B 1 104 ? 4.805 -7.012 13.406 1 98.5 104 VAL B O 1
ATOM 3293 N N . VAL B 1 105 ? 3.822 -5.418 12.156 1 98.88 105 VAL B N 1
ATOM 3294 C CA . VAL B 1 105 ? 3.061 -4.848 13.266 1 98.88 105 VAL B CA 1
ATOM 3295 C C . VAL B 1 105 ? 2.066 -5.879 13.797 1 98.88 105 VAL B C 1
ATOM 3297 O O . VAL B 1 105 ? 1.904 -6.027 15.008 1 98.88 105 VAL B O 1
ATOM 3300 N N . HIS B 1 106 ? 1.374 -6.57 12.906 1 98.88 106 HIS B N 1
ATOM 3301 C CA . HIS B 1 106 ? 0.442 -7.633 13.258 1 98.88 106 HIS B CA 1
ATOM 3302 C C . HIS B 1 106 ? 1.108 -8.672 14.148 1 98.88 106 HIS B C 1
ATOM 3304 O O . HIS B 1 106 ? 0.567 -9.039 15.195 1 98.88 106 HIS B O 1
ATOM 3310 N N . GLY B 1 107 ? 2.242 -9.141 13.734 1 98.5 107 GLY B N 1
ATOM 3311 C CA . GLY B 1 107 ? 2.988 -10.109 14.523 1 98.5 107 GLY B CA 1
ATOM 3312 C C . GLY B 1 107 ? 3.428 -9.57 15.875 1 98.5 107 GLY B C 1
ATOM 3313 O O . GLY B 1 107 ? 3.338 -10.273 16.891 1 98.5 107 GLY B O 1
ATOM 3314 N N . ALA B 1 108 ? 3.947 -8.344 15.883 1 98.38 108 ALA B N 1
ATOM 3315 C CA . ALA B 1 108 ? 4.434 -7.711 17.109 1 98.38 108 ALA B CA 1
ATOM 3316 C C . ALA B 1 108 ? 3.311 -7.559 18.125 1 98.38 108 ALA B C 1
ATOM 3318 O O . ALA B 1 108 ? 3.545 -7.652 19.344 1 98.38 108 ALA B O 1
ATOM 3319 N N . LEU B 1 109 ? 2.088 -7.316 17.641 1 98.69 109 LEU B N 1
ATOM 3320 C CA . LEU B 1 109 ? 0.941 -7.109 18.516 1 98.69 109 LEU B CA 1
ATOM 3321 C C . LEU B 1 109 ? 0.321 -8.438 18.922 1 98.69 109 LEU B C 1
ATOM 3323 O O . LEU B 1 109 ? -0.486 -8.5 19.844 1 98.69 109 LEU B O 1
ATOM 3327 N N . GLY B 1 110 ? 0.699 -9.539 18.203 1 98.12 110 GLY B N 1
ATOM 3328 C CA . GLY B 1 110 ? 0.101 -10.836 18.484 1 98.12 110 GLY B CA 1
ATOM 3329 C C . GLY B 1 110 ? -1.364 -10.906 18.094 1 98.12 110 GLY B C 1
ATOM 3330 O O . GLY B 1 110 ? -2.174 -11.484 18.828 1 98.12 110 GLY B O 1
ATOM 3331 N N . LEU B 1 111 ? -1.76 -10.289 17.031 1 98.62 111 LEU B N 1
ATOM 3332 C CA . LEU B 1 111 ? -3.154 -10.305 16.609 1 98.62 111 LEU B CA 1
ATOM 3333 C C . LEU B 1 111 ? -3.551 -11.688 16.094 1 98.62 111 LEU B C 1
ATOM 3335 O O . LEU B 1 111 ? -2.688 -12.5 15.773 1 98.62 111 LEU B O 1
ATOM 3339 N N . ALA B 1 112 ? -4.848 -11.922 16.047 1 98.44 112 ALA B N 1
ATOM 3340 C CA . ALA B 1 112 ? -5.383 -13.227 15.648 1 98.44 112 ALA B CA 1
ATOM 3341 C C . ALA B 1 112 ? -5.039 -13.531 14.195 1 98.44 112 ALA B C 1
ATOM 3343 O O . ALA B 1 112 ? -4.969 -12.617 13.359 1 98.44 112 ALA B O 1
ATOM 3344 N N . GLY B 1 113 ? -4.883 -14.805 13.898 1 98.38 113 GLY B N 1
ATOM 3345 C CA . GLY B 1 113 ? -4.605 -15.242 12.539 1 98.38 113 GLY B CA 1
ATOM 3346 C C . GLY B 1 113 ? -5.707 -14.875 11.562 1 98.38 113 GLY B C 1
ATOM 3347 O O . GLY B 1 113 ? -5.48 -14.836 10.352 1 98.38 113 GLY B O 1
ATOM 3348 N N . THR B 1 114 ? -6.848 -14.602 12.047 1 98.19 114 THR B N 1
ATOM 3349 C CA . THR B 1 114 ? -7.984 -14.258 11.195 1 98.19 114 THR B CA 1
ATOM 3350 C C . THR B 1 114 ? -8.016 -12.75 10.922 1 98.19 114 THR B C 1
ATOM 3352 O O . THR B 1 114 ? -8.812 -12.281 10.102 1 98.19 114 THR B O 1
ATOM 3355 N N . CYS B 1 115 ? -7.148 -11.984 11.602 1 98.69 115 CYS B N 1
ATOM 3356 C CA . CYS B 1 115 ? -7.055 -10.547 11.352 1 98.69 115 CYS B CA 1
ATOM 3357 C C . CYS B 1 115 ? -6.324 -10.273 10.047 1 98.69 115 CYS B C 1
ATOM 3359 O O . CYS B 1 115 ? -5.117 -10.508 9.938 1 98.69 115 CYS B O 1
ATOM 3361 N N . GLU B 1 116 ? -7.035 -9.789 9.07 1 98.5 116 GLU B N 1
ATOM 3362 C CA . GLU B 1 116 ? -6.387 -9.398 7.82 1 98.5 116 GLU B CA 1
ATOM 3363 C C . GLU B 1 116 ? -5.387 -8.266 8.047 1 98.5 116 GLU B C 1
ATOM 3365 O O . GLU B 1 116 ? -5.566 -7.445 8.945 1 98.5 116 GLU B O 1
ATOM 3370 N N . ASN B 1 117 ? -4.328 -8.227 7.285 1 98.81 117 ASN B N 1
ATOM 3371 C CA . ASN B 1 117 ? -3.348 -7.156 7.422 1 98.81 117 ASN B CA 1
ATOM 3372 C C . ASN B 1 117 ? -2.668 -6.84 6.094 1 98.81 117 ASN B C 1
ATOM 3374 O O . ASN B 1 117 ? -2.301 -7.754 5.348 1 98.81 117 ASN B O 1
ATOM 3378 N N . PHE B 1 118 ? -2.541 -5.598 5.734 1 98.88 118 PHE B N 1
ATOM 3379 C CA . PHE B 1 118 ? -1.896 -5.137 4.508 1 98.88 118 PHE B CA 1
ATOM 3380 C C . PHE B 1 118 ? -1.526 -3.664 4.613 1 98.88 118 PHE B C 1
ATOM 3382 O O . PHE B 1 118 ? -1.952 -2.977 5.543 1 98.88 118 PHE B O 1
ATOM 3389 N N . ASP B 1 119 ? -0.696 -3.191 3.75 1 98.75 119 ASP B N 1
ATOM 3390 C CA . ASP B 1 119 ? -0.336 -1.779 3.67 1 98.75 119 ASP B CA 1
ATOM 3391 C C . ASP B 1 119 ? -1.175 -1.056 2.619 1 98.75 119 ASP B C 1
ATOM 3393 O O . ASP B 1 119 ? -1.508 -1.631 1.581 1 98.75 119 ASP B O 1
ATOM 3397 N N . VAL B 1 120 ? -1.487 0.183 2.93 1 98.75 120 VAL B N 1
ATOM 3398 C CA . VAL B 1 120 ? -2.102 1.101 1.976 1 98.75 120 VAL B CA 1
ATOM 3399 C C . VAL B 1 120 ? -1.21 2.324 1.786 1 98.75 120 VAL B C 1
ATOM 3401 O O . VAL B 1 120 ? -0.721 2.9 2.762 1 98.75 120 VAL B O 1
ATOM 3404 N N . SER B 1 121 ? -0.961 2.633 0.53 1 97.88 121 SER B N 1
ATOM 3405 C CA . SER B 1 121 ? -0.136 3.801 0.241 1 97.88 121 SER B CA 1
ATOM 3406 C C . SER B 1 121 ? -0.876 4.793 -0.648 1 97.88 121 SER B C 1
ATOM 3408 O O . SER B 1 121 ? -1.44 4.414 -1.677 1 97.88 121 SER B O 1
ATOM 3410 N N . ASN B 1 122 ? -0.882 5.977 -0.306 1 98.44 122 ASN B N 1
ATOM 3411 C CA . ASN B 1 122 ? -1.415 7.145 -0.998 1 98.44 122 ASN B CA 1
ATOM 3412 C C . ASN B 1 122 ? -0.729 8.43 -0.54 1 98.44 122 ASN B C 1
ATOM 3414 O O . ASN B 1 122 ? -1.396 9.398 -0.169 1 98.44 122 ASN B O 1
ATOM 3418 N N . ALA B 1 123 ? 0.584 8.328 -0.489 1 97.44 123 ALA B N 1
ATOM 3419 C CA . ALA B 1 123 ? 1.426 9.414 0.009 1 97.44 123 ALA B CA 1
ATOM 3420 C C . ALA B 1 123 ? 0.911 9.938 1.347 1 97.44 123 ALA B C 1
ATOM 3422 O O . ALA B 1 123 ? 0.63 9.156 2.26 1 97.44 123 ALA B O 1
ATOM 3423 N N . CYS B 1 124 ? 0.843 11.234 1.539 1 97.81 124 CYS B N 1
ATOM 3424 C CA . CYS B 1 124 ? 0.484 11.836 2.818 1 97.81 124 CYS B CA 1
ATOM 3425 C C . CYS B 1 124 ? -0.99 11.609 3.133 1 97.81 124 CYS B C 1
ATOM 3427 O O . CYS B 1 124 ? -1.437 11.867 4.254 1 97.81 124 CYS B O 1
ATOM 3429 N N . LEU B 1 125 ? -1.704 11.023 2.236 1 98.25 125 LEU B N 1
ATOM 3430 C CA . LEU B 1 125 ? -3.143 10.844 2.389 1 98.25 125 LEU B CA 1
ATOM 3431 C C . LEU B 1 125 ? -3.463 9.438 2.887 1 98.25 125 LEU B C 1
ATOM 3433 O O . LEU B 1 125 ? -4.629 9.109 3.123 1 98.25 125 LEU B O 1
ATOM 3437 N N . ALA B 1 126 ? -2.504 8.688 3.092 1 98.75 126 ALA B N 1
ATOM 3438 C CA . ALA B 1 126 ? -2.701 7.246 3.23 1 98.75 126 ALA B CA 1
ATOM 3439 C C . ALA B 1 126 ? -3.51 6.922 4.484 1 98.75 126 ALA B C 1
ATOM 3441 O O . ALA B 1 126 ? -4.289 5.965 4.496 1 98.75 126 ALA B O 1
ATOM 3442 N N . PHE B 1 127 ? -3.33 7.695 5.574 1 98.94 127 PHE B N 1
ATOM 3443 C CA . PHE B 1 127 ? -4.078 7.387 6.785 1 98.94 127 PHE B CA 1
ATOM 3444 C C . PHE B 1 127 ? -5.574 7.547 6.555 1 98.94 127 PHE B C 1
ATOM 3446 O O . PHE B 1 127 ? -6.367 6.691 6.961 1 98.94 127 PHE B O 1
ATOM 3453 N N . LEU B 1 128 ? -6.008 8.609 5.859 1 98.88 128 LEU B N 1
ATOM 3454 C CA . LEU B 1 128 ? -7.41 8.812 5.527 1 98.88 128 LEU B CA 1
ATOM 3455 C C . LEU B 1 128 ? -7.922 7.715 4.602 1 98.88 128 LEU B C 1
ATOM 3457 O O . LEU B 1 128 ? -9.062 7.27 4.73 1 98.88 128 LEU B O 1
ATOM 3461 N N . THR B 1 129 ? -7.062 7.324 3.66 1 98.81 129 THR B N 1
ATOM 3462 C CA . THR B 1 129 ? -7.426 6.219 2.785 1 98.81 129 THR B CA 1
ATOM 3463 C C . THR B 1 129 ? -7.645 4.941 3.59 1 98.81 129 THR B C 1
ATOM 3465 O O . THR B 1 129 ? -8.609 4.211 3.359 1 98.81 129 THR B O 1
ATOM 3468 N N . GLY B 1 130 ? -6.699 4.684 4.539 1 98.88 130 GLY B N 1
ATOM 3469 C CA . GLY B 1 130 ? -6.848 3.533 5.418 1 98.88 130 GLY B CA 1
ATOM 3470 C C . GLY B 1 130 ? -8.109 3.582 6.258 1 98.88 130 GLY B C 1
ATOM 3471 O O . GLY B 1 130 ? -8.789 2.568 6.422 1 98.88 130 GLY B O 1
ATOM 3472 N N . MET B 1 131 ? -8.461 4.77 6.785 1 98.88 131 MET B N 1
ATOM 3473 C CA . MET B 1 131 ? -9.703 4.949 7.523 1 98.88 131 MET B CA 1
ATOM 3474 C C . MET B 1 131 ? -10.906 4.586 6.66 1 98.88 131 MET B C 1
ATOM 3476 O O . MET B 1 131 ? -11.828 3.916 7.125 1 98.88 131 MET B O 1
ATOM 3480 N N . ASP B 1 132 ? -10.906 5.051 5.461 1 98.75 132 ASP B N 1
ATOM 3481 C CA . ASP B 1 132 ? -12.031 4.832 4.555 1 98.75 132 ASP B CA 1
ATOM 3482 C C . ASP B 1 132 ? -12.211 3.344 4.262 1 98.75 132 ASP B C 1
ATOM 3484 O O . ASP B 1 132 ? -13.336 2.836 4.281 1 98.75 132 ASP B O 1
ATOM 3488 N N . ILE B 1 133 ? -11.086 2.652 3.947 1 98.81 133 ILE B N 1
ATOM 3489 C CA . ILE B 1 133 ? -11.148 1.222 3.668 1 98.81 133 ILE B CA 1
ATOM 3490 C C . ILE B 1 133 ? -11.695 0.479 4.887 1 98.81 133 ILE B C 1
ATOM 3492 O O . ILE B 1 133 ? -12.609 -0.333 4.766 1 98.81 133 ILE B O 1
ATOM 3496 N N . ALA B 1 134 ? -11.148 0.783 6.059 1 98.88 134 ALA B N 1
ATOM 3497 C CA . ALA B 1 134 ? -11.586 0.155 7.301 1 98.88 134 ALA B CA 1
ATOM 3498 C C . ALA B 1 134 ? -13.055 0.461 7.578 1 98.88 134 ALA B C 1
ATOM 3500 O O . ALA B 1 134 ? -13.82 -0.426 7.973 1 98.88 134 ALA B O 1
ATOM 3501 N N . ALA B 1 135 ? -13.438 1.688 7.371 1 98.81 135 ALA B N 1
ATOM 3502 C CA . ALA B 1 135 ? -14.805 2.133 7.652 1 98.81 135 ALA B CA 1
ATOM 3503 C C . ALA B 1 135 ? -15.812 1.41 6.762 1 98.81 135 ALA B C 1
ATOM 3505 O O . ALA B 1 135 ? -16.906 1.051 7.211 1 98.81 135 ALA B O 1
ATOM 3506 N N . ARG B 1 136 ? -15.477 1.237 5.496 1 98.38 136 ARG B N 1
ATOM 3507 C CA . ARG B 1 136 ? -16.359 0.493 4.605 1 98.38 136 ARG B CA 1
ATOM 3508 C C . ARG B 1 136 ? -16.578 -0.928 5.109 1 98.38 136 ARG B C 1
ATOM 3510 O O . ARG B 1 136 ? -17.703 -1.432 5.09 1 98.38 136 ARG B O 1
ATOM 3517 N N . MET B 1 137 ? -15.508 -1.586 5.547 1 98.31 137 MET B N 1
ATOM 3518 C CA . MET B 1 137 ? -15.609 -2.951 6.051 1 98.31 137 MET B CA 1
ATOM 3519 C C . MET B 1 137 ? -16.5 -3.01 7.289 1 98.31 137 MET B C 1
ATOM 3521 O O . MET B 1 137 ? -17.281 -3.949 7.453 1 98.31 137 MET B O 1
ATOM 3525 N N . ILE B 1 138 ? -16.359 -2.008 8.148 1 98.69 138 ILE B N 1
ATOM 3526 C CA . ILE B 1 138 ? -17.156 -1.944 9.367 1 98.69 138 ILE B CA 1
ATOM 3527 C C . ILE B 1 138 ? -18.609 -1.631 9.016 1 98.69 138 ILE B C 1
ATOM 3529 O O . ILE B 1 138 ? -19.531 -2.291 9.508 1 98.69 138 ILE B O 1
ATOM 3533 N N . GLU B 1 139 ? -18.828 -0.619 8.172 1 98.5 139 GLU B N 1
ATOM 3534 C CA . GLU B 1 139 ? -20.156 -0.171 7.777 1 98.5 139 GLU B CA 1
ATOM 3535 C C . GLU B 1 139 ? -21 -1.327 7.227 1 98.5 139 GLU B C 1
ATOM 3537 O O . GLU B 1 139 ? -22.188 -1.416 7.492 1 98.5 139 GLU B O 1
ATOM 3542 N N . HIS B 1 140 ? -20.344 -2.24 6.547 1 96.94 140 HIS B N 1
ATOM 3543 C CA . HIS B 1 140 ? -21.062 -3.299 5.844 1 96.94 140 HIS B CA 1
ATOM 3544 C C . HIS B 1 140 ? -21.016 -4.605 6.625 1 96.94 140 HIS B C 1
ATOM 3546 O O . HIS B 1 140 ? -21.469 -5.645 6.133 1 96.94 140 HIS B O 1
ATOM 3552 N N . GLY B 1 141 ? -20.422 -4.613 7.785 1 96.5 141 GLY B N 1
ATOM 3553 C CA . GLY B 1 141 ? -20.469 -5.738 8.703 1 96.5 141 GLY B CA 1
ATOM 3554 C C . GLY B 1 141 ? -19.406 -6.781 8.414 1 96.5 141 GLY B C 1
ATOM 3555 O O . GLY B 1 141 ? -19.484 -7.914 8.891 1 96.5 141 GLY B O 1
ATOM 3556 N N . ASP B 1 142 ? -18.406 -6.438 7.594 1 96.69 142 ASP B N 1
ATOM 3557 C CA . ASP B 1 142 ? -17.344 -7.383 7.266 1 96.69 142 ASP B CA 1
ATOM 3558 C C . ASP B 1 142 ? -16.406 -7.59 8.453 1 96.69 142 ASP B C 1
ATOM 3560 O O . ASP B 1 142 ? -15.805 -8.656 8.594 1 96.69 142 ASP B O 1
ATOM 3564 N N . VAL B 1 143 ? -16.172 -6.535 9.266 1 97.88 143 VAL B N 1
ATOM 3565 C CA . VAL B 1 143 ? -15.383 -6.613 10.492 1 97.88 143 VAL B CA 1
ATOM 3566 C C . VAL B 1 143 ? -16.047 -5.793 11.594 1 97.88 143 VAL B C 1
ATOM 3568 O O . VAL B 1 143 ? -16.812 -4.859 11.305 1 97.88 143 VAL B O 1
ATOM 3571 N N . GLU B 1 144 ? -15.75 -6.148 12.844 1 98.5 144 GLU B N 1
ATOM 3572 C CA . GLU B 1 144 ? -16.281 -5.406 13.992 1 98.5 144 GLU B CA 1
ATOM 3573 C C . GLU B 1 144 ? -15.391 -4.207 14.32 1 98.5 144 GLU B C 1
ATOM 3575 O O . GLU B 1 144 ? -15.891 -3.107 14.562 1 98.5 144 GLU B O 1
ATOM 3580 N N . TYR B 1 145 ? -14.07 -4.488 14.383 1 98.88 145 TYR B N 1
ATOM 3581 C CA . TYR B 1 145 ? -13.078 -3.479 14.719 1 98.88 145 TYR B CA 1
ATOM 3582 C C . TYR B 1 145 ? -11.945 -3.473 13.695 1 98.88 145 TYR B C 1
ATOM 3584 O O . TYR B 1 145 ? -11.672 -4.492 13.055 1 98.88 145 TYR B O 1
ATOM 3592 N N . ALA B 1 146 ? -11.375 -2.342 13.516 1 98.94 146 ALA B N 1
ATOM 3593 C CA . ALA B 1 146 ? -10.211 -2.164 12.656 1 98.94 146 ALA B CA 1
ATOM 3594 C C . ALA B 1 146 ? -9.133 -1.338 13.352 1 98.94 146 ALA B C 1
ATOM 3596 O O . ALA B 1 146 ? -9.43 -0.526 14.234 1 98.94 146 ALA B O 1
ATOM 3597 N N . LEU B 1 147 ? -7.945 -1.627 13.047 1 99 147 LEU B N 1
ATOM 3598 C CA . LEU B 1 147 ? -6.781 -0.887 13.516 1 99 147 LEU B CA 1
ATOM 3599 C C . LEU B 1 147 ? -6.008 -0.284 12.352 1 99 147 LEU B C 1
ATOM 3601 O O . LEU B 1 147 ? -5.547 -1.01 11.469 1 99 147 LEU B O 1
ATOM 3605 N N . VAL B 1 148 ? -5.953 1.044 12.258 1 99 148 VAL B N 1
ATOM 3606 C CA . VAL B 1 148 ? -5.156 1.763 11.266 1 99 148 VAL B CA 1
ATOM 3607 C C . VAL B 1 148 ? -3.902 2.33 11.93 1 99 148 VAL B C 1
ATOM 3609 O O . VAL B 1 148 ? -3.984 2.975 12.984 1 99 148 VAL B O 1
ATOM 3612 N N . VAL B 1 149 ? -2.717 2.102 11.312 1 99 149 VAL B N 1
ATOM 3613 C CA . VAL B 1 149 ? -1.478 2.492 11.977 1 99 149 VAL B CA 1
ATOM 3614 C C . VAL B 1 149 ? -0.565 3.211 10.984 1 99 149 VAL B C 1
ATOM 3616 O O . VAL B 1 149 ? -0.732 3.078 9.766 1 99 149 VAL B O 1
ATOM 3619 N N . ASP B 1 150 ? 0.375 3.947 11.516 1 98.94 150 ASP B N 1
ATOM 3620 C CA . ASP B 1 150 ? 1.37 4.676 10.734 1 98.94 150 ASP B CA 1
ATOM 3621 C C . ASP B 1 150 ? 2.619 4.965 11.562 1 98.94 150 ASP B C 1
ATOM 3623 O O . ASP B 1 150 ? 2.518 5.359 12.727 1 98.94 150 ASP B O 1
ATOM 3627 N N . GLY B 1 151 ? 3.746 4.691 11.039 1 98.75 151 GLY B N 1
ATOM 3628 C CA . GLY B 1 151 ? 5.039 5.113 11.555 1 98.75 151 GLY B CA 1
ATOM 3629 C C . GLY B 1 151 ? 5.914 5.766 10.5 1 98.75 151 GLY B C 1
ATOM 3630 O O . GLY B 1 151 ? 6.121 5.203 9.422 1 98.75 151 GLY B O 1
ATOM 3631 N N . GLU B 1 152 ? 6.422 6.988 10.805 1 98.06 152 GLU B N 1
ATOM 3632 C CA . GLU B 1 152 ? 7.246 7.711 9.836 1 98.06 152 GLU B CA 1
ATOM 3633 C C . GLU B 1 152 ? 8.617 8.039 10.422 1 98.06 152 GLU B C 1
ATOM 3635 O O . GLU B 1 152 ? 8.719 8.461 11.578 1 98.06 152 GLU B O 1
ATOM 3640 N N . THR B 1 153 ? 9.586 7.84 9.664 1 96.44 153 THR B N 1
ATOM 3641 C CA . THR B 1 153 ? 10.953 8.211 10 1 96.44 153 THR B CA 1
ATOM 3642 C C . THR B 1 153 ? 11.562 9.086 8.906 1 96.44 153 THR B C 1
ATOM 3644 O O . THR B 1 153 ? 11.422 8.789 7.715 1 96.44 153 THR B O 1
ATOM 3647 N N . SER B 1 154 ? 12.156 10.141 9.25 1 95 154 SER B N 1
ATOM 3648 C CA . SER B 1 154 ? 12.734 11.07 8.281 1 95 154 SER B CA 1
ATOM 3649 C C . SER B 1 154 ? 14.258 11.117 8.391 1 95 154 SER B C 1
ATOM 3651 O O . SER B 1 154 ? 14.914 11.844 7.645 1 95 154 SER B O 1
ATOM 3653 N N . ASN B 1 155 ? 14.82 10.328 9.297 1 93.88 155 ASN B N 1
ATOM 3654 C CA . ASN B 1 155 ? 16.25 10.367 9.562 1 93.88 155 ASN B CA 1
ATOM 3655 C C . ASN B 1 155 ? 17.062 10.203 8.273 1 93.88 155 ASN B C 1
ATOM 3657 O O . ASN B 1 155 ? 17.906 11.039 7.961 1 93.88 155 ASN B O 1
ATOM 3661 N N . GLY B 1 156 ? 16.797 9.164 7.598 1 91.75 156 GLY B N 1
ATOM 3662 C CA . GLY B 1 156 ? 17.562 8.852 6.406 1 91.75 156 GLY B CA 1
ATOM 3663 C C . GLY B 1 156 ? 17.438 9.898 5.316 1 91.75 156 GLY B C 1
ATOM 3664 O O . GLY B 1 156 ? 18.406 10.227 4.641 1 91.75 156 GLY B O 1
ATOM 3665 N N . ILE B 1 157 ? 16.281 10.414 5.07 1 94.06 157 ILE B N 1
ATOM 3666 C CA . ILE B 1 157 ? 16.031 11.398 4.027 1 94.06 157 ILE B CA 1
ATOM 3667 C C . ILE B 1 157 ? 16.75 12.703 4.359 1 94.06 157 ILE B C 1
ATOM 3669 O O . ILE B 1 157 ? 17.375 13.32 3.49 1 94.06 157 ILE B O 1
ATOM 3673 N N . ILE B 1 158 ? 16.625 13.117 5.613 1 95.25 158 ILE B N 1
ATOM 3674 C CA . ILE B 1 158 ? 17.25 14.367 6.035 1 95.25 158 ILE B CA 1
ATOM 3675 C C . ILE B 1 158 ? 18.766 14.25 5.898 1 95.25 158 ILE B C 1
ATOM 3677 O O . ILE B 1 158 ? 19.406 15.102 5.27 1 95.25 158 ILE B O 1
ATOM 3681 N N . ASP B 1 159 ? 19.344 13.188 6.426 1 94.94 159 ASP B N 1
ATOM 3682 C CA . ASP B 1 159 ? 20.781 12.992 6.379 1 94.94 159 ASP B CA 1
ATOM 3683 C C . ASP B 1 159 ? 21.281 12.859 4.938 1 94.94 159 ASP B C 1
ATOM 3685 O O . ASP B 1 159 ? 22.281 13.453 4.559 1 94.94 159 ASP B O 1
ATOM 3689 N N . GLY B 1 160 ? 20.516 12.086 4.215 1 94.75 160 GLY B N 1
ATOM 3690 C CA . GLY B 1 160 ? 20.891 11.922 2.816 1 94.75 160 GLY B CA 1
ATOM 3691 C C . GLY B 1 160 ? 20.828 13.211 2.029 1 94.75 160 GLY B C 1
ATOM 3692 O O . GLY B 1 160 ? 21.688 13.461 1.177 1 94.75 160 GLY B O 1
ATOM 3693 N N . THR B 1 161 ? 19.859 13.992 2.234 1 95.62 161 THR B N 1
ATOM 3694 C CA . THR B 1 161 ? 19.703 15.273 1.554 1 95.62 161 THR B CA 1
ATOM 3695 C C . THR B 1 161 ? 20.859 16.203 1.908 1 95.62 161 THR B C 1
ATOM 3697 O O . THR B 1 161 ? 21.438 16.844 1.027 1 95.62 161 THR B O 1
ATOM 3700 N N . ILE B 1 162 ? 21.188 16.266 3.164 1 95.75 162 ILE B N 1
ATOM 3701 C CA . ILE B 1 162 ? 22.266 17.141 3.615 1 95.75 162 ILE B CA 1
ATOM 3702 C C . ILE B 1 162 ? 23.578 16.703 2.963 1 95.75 162 ILE B C 1
ATOM 3704 O O . ILE B 1 162 ? 24.344 17.547 2.473 1 95.75 162 ILE B O 1
ATOM 3708 N N . GLU B 1 163 ? 23.781 15.422 2.967 1 96.56 163 GLU B N 1
ATOM 3709 C CA . GLU B 1 163 ? 24.984 14.898 2.346 1 96.56 163 GLU B CA 1
ATOM 3710 C C . GLU B 1 163 ? 25.047 15.258 0.863 1 96.56 163 GLU B C 1
ATOM 3712 O O . GLU B 1 163 ? 26.078 15.734 0.376 1 96.56 163 GLU B O 1
ATOM 3717 N N . ARG B 1 164 ? 24 15.086 0.147 1 95.56 164 ARG B N 1
ATOM 3718 C CA . ARG B 1 164 ? 23.953 15.352 -1.288 1 95.56 164 ARG B CA 1
ATOM 3719 C C . ARG B 1 164 ? 24.125 16.844 -1.579 1 95.56 164 ARG B C 1
ATOM 3721 O O . ARG B 1 164 ? 24.844 17.219 -2.502 1 95.56 164 ARG B O 1
ATOM 3728 N N . LEU B 1 165 ? 23.469 17.672 -0.825 1 94.31 165 LEU B N 1
ATOM 3729 C CA . LEU B 1 165 ? 23.516 19.109 -1.068 1 94.31 165 LEU B CA 1
ATOM 3730 C C . LEU B 1 165 ? 24.891 19.672 -0.736 1 94.31 165 LEU B C 1
ATOM 3732 O O . LEU B 1 165 ? 25.328 20.672 -1.321 1 94.31 165 LEU B O 1
ATOM 3736 N N . ASN B 1 166 ? 25.625 19 0.165 1 96.06 166 ASN B N 1
ATOM 3737 C CA . ASN B 1 166 ? 26.953 19.453 0.533 1 96.06 166 ASN B CA 1
ATOM 3738 C C . ASN B 1 166 ? 28 18.969 -0.47 1 96.06 166 ASN B C 1
ATOM 3740 O O . ASN B 1 166 ? 29.156 19.391 -0.426 1 96.06 166 ASN B O 1
ATOM 3744 N N . SER B 1 167 ? 27.578 18.094 -1.28 1 95.94 167 SER B N 1
ATOM 3745 C CA . SER B 1 167 ? 28.516 17.609 -2.287 1 95.94 167 SER B CA 1
ATOM 3746 C C . SER B 1 167 ? 28.953 18.75 -3.217 1 95.94 167 SER B C 1
ATOM 3748 O O . SER B 1 167 ? 28.156 19.625 -3.557 1 95.94 167 SER B O 1
ATOM 3750 N N . PRO B 1 168 ? 30.234 18.703 -3.758 1 93.75 168 PRO B N 1
ATOM 3751 C CA . PRO B 1 168 ? 30.781 19.797 -4.562 1 93.75 168 PRO B CA 1
ATOM 3752 C C . PRO B 1 168 ? 29.984 20.047 -5.848 1 93.75 168 PRO B C 1
ATOM 3754 O O . PRO B 1 168 ? 29.953 21.156 -6.355 1 93.75 168 PRO B O 1
ATOM 3757 N N . GLY B 1 169 ? 29.391 19.156 -6.344 1 94.06 169 GLY B N 1
ATOM 3758 C CA . GLY B 1 169 ? 28.688 19.266 -7.621 1 94.06 169 GLY B CA 1
ATOM 3759 C C . GLY B 1 169 ? 27.25 19.688 -7.477 1 94.06 169 GLY B C 1
ATOM 3760 O O . GLY B 1 169 ? 26.547 19.906 -8.469 1 94.06 169 GLY B O 1
ATOM 3761 N N . ALA B 1 170 ? 26.812 19.938 -6.223 1 94.69 170 ALA B N 1
ATOM 3762 C CA . ALA B 1 170 ? 25.422 20.312 -6.004 1 94.69 170 ALA B CA 1
ATOM 3763 C C . ALA B 1 170 ? 25.141 21.734 -6.492 1 94.69 170 ALA B C 1
ATOM 3765 O O . ALA B 1 170 ? 25.969 22.641 -6.285 1 94.69 170 ALA B O 1
ATOM 3766 N N . THR B 1 171 ? 23.953 21.969 -7.168 1 95.25 171 THR B N 1
ATOM 3767 C CA . THR B 1 171 ? 23.594 23.266 -7.746 1 95.25 171 THR B CA 1
ATOM 3768 C C . THR B 1 171 ? 22.5 23.938 -6.914 1 95.25 171 THR B C 1
ATOM 3770 O O . THR B 1 171 ? 21.891 23.312 -6.051 1 95.25 171 THR B O 1
ATOM 3773 N N . ALA B 1 172 ? 22.281 25.156 -7.254 1 91.88 172 ALA B N 1
ATOM 3774 C CA . ALA B 1 172 ? 21.203 25.906 -6.609 1 91.88 172 ALA B CA 1
ATOM 3775 C C . ALA B 1 172 ? 19.844 25.312 -6.965 1 91.88 172 ALA B C 1
ATOM 3777 O O . ALA B 1 172 ? 18.922 25.328 -6.141 1 91.88 172 ALA B O 1
ATOM 3778 N N . ASP B 1 173 ? 19.797 24.906 -8.164 1 93.31 173 ASP B N 1
ATOM 3779 C CA . ASP B 1 173 ? 18.562 24.266 -8.602 1 93.31 173 ASP B CA 1
ATOM 3780 C C . ASP B 1 173 ? 18.281 22.984 -7.809 1 93.31 173 ASP B C 1
ATOM 3782 O O . ASP B 1 173 ? 17.141 22.75 -7.395 1 93.31 173 ASP B O 1
ATOM 3786 N N . GLN B 1 174 ? 19.297 22.203 -7.652 1 92.62 174 GLN B N 1
ATOM 3787 C CA . GLN B 1 174 ? 19.156 21 -6.84 1 92.62 174 GLN B CA 1
ATOM 3788 C C . GLN B 1 174 ? 18.75 21.344 -5.41 1 92.62 174 GLN B C 1
ATOM 3790 O O . GLN B 1 174 ? 17.906 20.672 -4.82 1 92.62 174 GLN B O 1
ATOM 3795 N N . PHE B 1 175 ? 19.375 22.328 -4.879 1 90.62 175 PHE B N 1
ATOM 3796 C CA . PHE B 1 175 ? 19.062 22.797 -3.533 1 90.62 175 PHE B CA 1
ATOM 3797 C C . PHE B 1 175 ? 17.578 23.156 -3.42 1 90.62 175 PHE B C 1
ATOM 3799 O O . PHE B 1 175 ? 16.906 22.703 -2.492 1 90.62 175 PHE B O 1
ATOM 3806 N N . SER B 1 176 ? 17.094 23.859 -4.344 1 89.56 176 SER B N 1
ATOM 3807 C CA . SER B 1 176 ? 15.695 24.281 -4.344 1 89.56 176 SER B CA 1
ATOM 3808 C C . SER B 1 176 ? 14.758 23.078 -4.469 1 89.56 176 SER B C 1
ATOM 3810 O O . SER B 1 176 ? 13.711 23.031 -3.816 1 89.56 176 SER B O 1
ATOM 3812 N N . ARG B 1 177 ? 15.141 22.125 -5.262 1 92.44 177 ARG B N 1
ATOM 3813 C CA . ARG B 1 177 ? 14.273 20.984 -5.555 1 92.44 177 ARG B CA 1
ATOM 3814 C C . ARG B 1 177 ? 14.266 19.984 -4.395 1 92.44 177 ARG B C 1
ATOM 3816 O O . ARG B 1 177 ? 13.328 19.188 -4.254 1 92.44 177 ARG B O 1
ATOM 3823 N N . GLU B 1 178 ? 15.25 20.078 -3.568 1 93.12 178 GLU B N 1
ATOM 3824 C CA . GLU B 1 178 ? 15.336 19.078 -2.5 1 93.12 178 GLU B CA 1
ATOM 3825 C C . GLU B 1 178 ? 15.055 19.719 -1.14 1 93.12 178 GLU B C 1
ATOM 3827 O O . GLU B 1 178 ? 15.078 19.031 -0.115 1 93.12 178 GLU B O 1
ATOM 3832 N N . LEU B 1 179 ? 14.703 20.922 -1.101 1 89.19 179 LEU B N 1
ATOM 3833 C CA . LEU B 1 179 ? 14.445 21.656 0.138 1 89.19 179 LEU B CA 1
ATOM 3834 C C . LEU B 1 179 ? 13.289 21.031 0.91 1 89.19 179 LEU B C 1
ATOM 3836 O O . LEU B 1 179 ? 13.305 21 2.143 1 89.19 179 LEU B O 1
ATOM 3840 N N . ALA B 1 180 ? 12.305 20.562 0.211 1 91.56 180 ALA B N 1
ATOM 3841 C CA . ALA B 1 180 ? 11.117 19.984 0.842 1 91.56 180 ALA B CA 1
ATOM 3842 C C . ALA B 1 180 ? 11.492 18.828 1.752 1 91.56 180 ALA B C 1
ATOM 3844 O O . ALA B 1 180 ? 10.852 18.609 2.787 1 91.56 180 ALA B O 1
ATOM 3845 N N . SER B 1 181 ? 12.555 18.094 1.404 1 94.38 181 SER B N 1
ATOM 3846 C CA . SER B 1 181 ? 13 16.953 2.199 1 94.38 181 SER B CA 1
ATOM 3847 C C . SER B 1 181 ? 13.438 17.391 3.594 1 94.38 181 SER B C 1
ATOM 3849 O O . SER B 1 181 ? 13.375 16.609 4.543 1 94.38 181 SER B O 1
ATOM 3851 N N . LEU B 1 182 ? 13.836 18.609 3.713 1 94.88 182 LEU B N 1
ATOM 3852 C CA . LEU B 1 182 ? 14.375 19.109 4.973 1 94.88 182 LEU B CA 1
ATOM 3853 C C . LEU B 1 182 ? 13.266 19.672 5.855 1 94.88 182 LEU B C 1
ATOM 3855 O O . LEU B 1 182 ? 13.523 20.094 6.988 1 94.88 182 LEU B O 1
ATOM 3859 N N . THR B 1 183 ? 12.031 19.609 5.375 1 95.56 183 THR B N 1
ATOM 3860 C CA . THR B 1 183 ? 10.867 20.016 6.16 1 95.56 183 THR B CA 1
ATOM 3861 C C . THR B 1 183 ? 10.273 18.812 6.891 1 95.56 183 THR B C 1
ATOM 3863 O O . THR B 1 183 ? 9.414 18.969 7.758 1 95.56 183 THR B O 1
ATOM 3866 N N . LEU B 1 184 ? 10.75 17.641 6.609 1 97.12 184 LEU B N 1
ATOM 3867 C CA . LEU B 1 184 ? 10.133 16.406 7.086 1 97.12 184 LEU B CA 1
ATOM 3868 C C . LEU B 1 184 ? 10.43 16.188 8.57 1 97.12 184 LEU B C 1
ATOM 3870 O O . LEU B 1 184 ? 11.508 16.516 9.047 1 97.12 184 LEU B O 1
ATOM 3874 N N . GLY B 1 185 ? 9.477 15.656 9.273 1 97.94 185 GLY B N 1
ATOM 3875 C CA . GLY B 1 185 ? 9.617 15.141 10.625 1 97.94 185 GLY B CA 1
ATOM 3876 C C . GLY B 1 185 ? 9.219 13.68 10.75 1 97.94 185 GLY B C 1
ATOM 3877 O O . GLY B 1 185 ? 8.977 13.008 9.75 1 97.94 185 GLY B O 1
ATOM 3878 N N . SER B 1 186 ? 9.266 13.203 12.016 1 98.38 186 SER B N 1
ATOM 3879 C CA . SER B 1 186 ? 8.938 11.812 12.297 1 98.38 186 SER B CA 1
ATOM 3880 C C . SER B 1 186 ? 7.895 11.703 13.406 1 98.38 186 SER B C 1
ATOM 3882 O O . SER B 1 186 ? 7.734 12.625 14.203 1 98.38 186 SER B O 1
ATOM 3884 N N . GLY B 1 187 ? 7.25 10.594 13.453 1 98.62 187 GLY B N 1
ATOM 3885 C CA . GLY B 1 187 ? 6.23 10.266 14.438 1 98.62 187 GLY B CA 1
ATOM 3886 C C . GLY B 1 187 ? 5.414 9.047 14.07 1 98.62 187 GLY B C 1
ATOM 3887 O O . GLY B 1 187 ? 5.727 8.352 13.094 1 98.62 187 GLY B O 1
ATOM 3888 N N . ALA B 1 188 ? 4.5 8.719 14.914 1 98.88 188 ALA B N 1
ATOM 3889 C CA . ALA B 1 188 ? 3.621 7.574 14.672 1 98.88 188 ALA B CA 1
ATOM 3890 C C . ALA B 1 188 ? 2.203 7.863 15.156 1 98.88 188 ALA B C 1
ATOM 3892 O O . ALA B 1 188 ? 1.998 8.703 16.031 1 98.88 188 ALA B O 1
ATOM 3893 N N . ALA B 1 189 ? 1.249 7.305 14.562 1 98.94 189 ALA B N 1
ATOM 3894 C CA . ALA B 1 189 ? -0.158 7.426 14.938 1 98.94 189 ALA B CA 1
ATOM 3895 C C . ALA B 1 189 ? -0.902 6.113 14.719 1 98.94 189 ALA B C 1
ATOM 3897 O O . ALA B 1 189 ? -0.459 5.266 13.945 1 98.94 189 ALA B O 1
ATOM 3898 N N . ALA B 1 190 ? -1.941 5.898 15.43 1 98.94 190 ALA B N 1
ATOM 3899 C CA . ALA B 1 190 ? -2.818 4.738 15.273 1 98.94 190 ALA B CA 1
ATOM 3900 C C . ALA B 1 190 ? -4.254 5.082 15.672 1 98.94 190 ALA B C 1
ATOM 3902 O O . ALA B 1 190 ? -4.484 6 16.453 1 98.94 190 ALA B O 1
ATOM 3903 N N . MET B 1 191 ? -5.156 4.414 15.125 1 98.94 191 MET B N 1
ATOM 3904 C CA . MET B 1 191 ? -6.578 4.625 15.383 1 98.94 191 MET B CA 1
ATOM 3905 C C . MET B 1 191 ? -7.324 3.295 15.422 1 98.94 191 MET B C 1
ATOM 3907 O O . MET B 1 191 ? -7.082 2.416 14.594 1 98.94 191 MET B O 1
ATOM 3911 N N . VAL B 1 192 ? -8.125 3.092 16.406 1 98.94 192 VAL B N 1
ATOM 3912 C CA . VAL B 1 192 ? -9.062 1.975 16.453 1 98.94 192 VAL B CA 1
ATOM 3913 C C . VAL B 1 192 ? -10.445 2.439 16.016 1 98.94 192 VAL B C 1
ATOM 3915 O O . VAL B 1 192 ? -10.984 3.41 16.562 1 98.94 192 VAL B O 1
ATOM 3918 N N . LEU B 1 193 ? -11 1.837 15.008 1 98.94 193 LEU B N 1
ATOM 3919 C CA . LEU B 1 193 ? -12.367 2.062 14.555 1 98.94 193 LEU B CA 1
ATOM 3920 C C . LEU B 1 193 ? -13.242 0.85 14.852 1 98.94 193 LEU B C 1
ATOM 3922 O O . LEU B 1 193 ? -12.734 -0.26 15.023 1 98.94 193 LEU B O 1
ATOM 3926 N N . GLY B 1 194 ? -14.484 1.044 14.891 1 98.88 194 GLY B N 1
ATOM 3927 C CA . GLY B 1 194 ? -15.422 -0.052 15.109 1 98.88 194 GLY B CA 1
ATOM 3928 C C . GLY B 1 194 ? -16.859 0.348 14.898 1 98.88 194 GLY B C 1
ATOM 3929 O O . GLY B 1 194 ? -17.156 1.504 14.586 1 98.88 194 GLY B O 1
ATOM 3930 N N . HIS B 1 195 ? -17.703 -0.611 14.977 1 98.44 195 HIS B N 1
ATOM 3931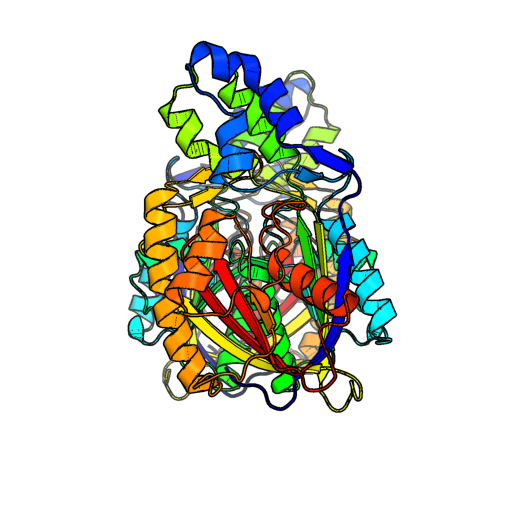 C CA . HIS B 1 195 ? -19.125 -0.354 14.883 1 98.44 195 HIS B CA 1
ATOM 3932 C C . HIS B 1 195 ? -19.625 0.484 16.062 1 98.44 195 HIS B C 1
ATOM 3934 O O . HIS B 1 195 ? -19.219 0.256 17.203 1 98.44 195 HIS B O 1
ATOM 3940 N N . ARG B 1 196 ? -20.469 1.355 15.789 1 97.25 196 ARG B N 1
ATOM 3941 C CA . ARG B 1 196 ? -20.891 2.336 16.781 1 97.25 196 ARG B CA 1
ATOM 3942 C C . ARG B 1 196 ? -21.578 1.656 17.953 1 97.25 196 ARG B C 1
ATOM 3944 O O . ARG B 1 196 ? -21.5 2.137 19.094 1 97.25 196 ARG B O 1
ATOM 3951 N N . THR B 1 197 ? -22.219 0.485 17.734 1 97.75 197 THR B N 1
ATOM 3952 C CA . THR B 1 197 ? -22.922 -0.206 18.812 1 97.75 197 THR B CA 1
ATOM 3953 C C . THR B 1 197 ? -21.922 -0.894 19.734 1 97.75 197 THR B C 1
ATOM 3955 O O . THR B 1 197 ? -22.25 -1.203 20.891 1 97.75 197 THR B O 1
ATOM 3958 N N . LEU B 1 198 ? -20.75 -1.134 19.25 1 97.88 198 LEU B N 1
ATOM 3959 C CA . LEU B 1 198 ? -19.719 -1.784 20.047 1 97.88 198 LEU B CA 1
ATOM 3960 C C . LEU B 1 198 ? -18.844 -0.751 20.75 1 97.88 198 LEU B C 1
ATOM 3962 O O . LEU B 1 198 ? -18.281 -1.03 21.797 1 97.88 198 LEU B O 1
ATOM 3966 N N . LEU B 1 199 ? -18.734 0.396 20.094 1 97.56 199 LEU B N 1
ATOM 3967 C CA . LEU B 1 199 ? -17.984 1.513 20.656 1 97.56 199 LEU B CA 1
ATOM 3968 C C . LEU B 1 199 ? -18.922 2.609 21.156 1 97.56 199 LEU B C 1
ATOM 3970 O O . LEU B 1 199 ? -19 3.686 20.547 1 97.56 199 LEU B O 1
ATOM 3974 N N . ARG B 1 200 ? -19.562 2.406 22.266 1 92.81 200 ARG B N 1
ATOM 3975 C CA . ARG B 1 200 ? -20.641 3.27 22.75 1 92.81 200 ARG B CA 1
ATOM 3976 C C . ARG B 1 200 ? -20.109 4.66 23.078 1 92.81 200 ARG B C 1
ATOM 3978 O O . ARG B 1 200 ? -20.828 5.652 22.922 1 92.81 200 ARG B O 1
ATOM 3985 N N . ASP B 1 201 ? -18.891 4.742 23.484 1 94.88 201 ASP B N 1
ATOM 3986 C CA . ASP B 1 201 ? -18.328 6.039 23.844 1 94.88 201 ASP B CA 1
ATOM 3987 C C . ASP B 1 201 ? -17.453 6.582 22.719 1 94.88 201 ASP B C 1
ATOM 3989 O O . ASP B 1 201 ? -16.688 7.539 22.906 1 94.88 201 ASP B O 1
ATOM 3993 N N . GLY B 1 202 ? -17.5 5.902 21.516 1 97.75 202 GLY B N 1
ATOM 3994 C CA . GLY B 1 202 ? -16.672 6.309 20.391 1 97.75 202 GLY B CA 1
ATOM 3995 C C . GLY B 1 202 ? -17.156 7.586 19.719 1 97.75 202 GLY B C 1
ATOM 3996 O O . GLY B 1 202 ? -18.203 8.133 20.109 1 97.75 202 GLY B O 1
ATOM 3997 N N . HIS B 1 203 ? -16.391 8.133 18.844 1 98.69 203 HIS B N 1
ATOM 3998 C CA . HIS B 1 203 ? -16.719 9.32 18.047 1 98.69 203 HIS B CA 1
ATOM 3999 C C . HIS B 1 203 ? -17.125 8.945 16.641 1 98.69 203 HIS B C 1
ATOM 4001 O O . HIS B 1 203 ? -16.469 8.125 15.984 1 98.69 203 HIS B O 1
ATOM 4007 N N . ARG B 1 204 ? -18.156 9.555 16.125 1 98.38 204 ARG B N 1
ATOM 4008 C CA . ARG B 1 204 ? -18.719 9.141 14.852 1 98.38 204 ARG B CA 1
ATOM 4009 C C . ARG B 1 204 ? -17.812 9.531 13.695 1 98.38 204 ARG B C 1
ATOM 4011 O O . ARG B 1 204 ? -17.406 10.688 13.586 1 98.38 204 ARG B O 1
ATOM 4018 N N . PHE B 1 205 ? -17.438 8.594 12.938 1 98.81 205 PHE B N 1
ATOM 4019 C CA . PHE B 1 205 ? -16.812 8.859 11.648 1 98.81 205 PHE B CA 1
ATOM 4020 C C . PHE B 1 205 ? -17.859 8.93 10.539 1 98.81 205 PHE B C 1
ATOM 4022 O O . PHE B 1 205 ? -18.375 7.906 10.102 1 98.81 205 PHE B O 1
ATOM 4029 N N . ARG B 1 206 ? -18.141 10.086 10.008 1 98.25 206 ARG B N 1
ATOM 4030 C CA . ARG B 1 206 ? -19.312 10.32 9.156 1 98.25 206 ARG B CA 1
ATOM 4031 C C . ARG B 1 206 ? -19.016 9.922 7.711 1 98.25 206 ARG B C 1
ATOM 4033 O O . ARG B 1 206 ? -19.938 9.664 6.934 1 98.25 206 ARG B O 1
ATOM 4040 N N . GLY B 1 207 ? -17.766 9.977 7.359 1 98 207 GLY B N 1
ATOM 4041 C CA . GLY B 1 207 ? -17.438 9.617 5.988 1 98 207 GLY B CA 1
ATOM 4042 C C . GLY B 1 207 ? -16.391 10.516 5.379 1 98 207 GLY B C 1
ATOM 4043 O O . GLY B 1 207 ? -15.727 11.281 6.086 1 98 207 GLY B O 1
ATOM 4044 N N . GLY B 1 208 ? -16.109 10.297 4.09 1 97.88 208 GLY B N 1
ATOM 4045 C CA . GLY B 1 208 ? -15.117 11.086 3.377 1 97.88 208 GLY B CA 1
ATOM 4046 C C . GLY B 1 208 ? -15.422 11.227 1.897 1 97.88 208 GLY B C 1
ATOM 4047 O O . GLY B 1 208 ? -16.25 10.492 1.355 1 97.88 208 GLY B O 1
ATOM 4048 N N . VAL B 1 209 ? -14.859 12.258 1.346 1 98.31 209 VAL B N 1
ATOM 4049 C CA . VAL B 1 209 ? -14.859 12.484 -0.095 1 98.31 209 VAL B CA 1
ATOM 4050 C C . VAL B 1 209 ? -13.43 12.609 -0.601 1 98.31 209 VAL B C 1
ATOM 4052 O O . VAL B 1 209 ? -12.523 12.984 0.153 1 98.31 209 VAL B O 1
ATOM 4055 N N . SER B 1 210 ? -13.211 12.219 -1.842 1 98.44 210 SER B N 1
ATOM 4056 C CA . SER B 1 210 ? -11.875 12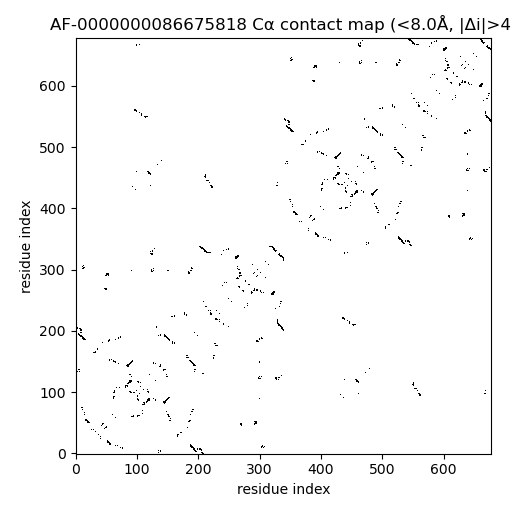.289 -2.426 1 98.44 210 SER B CA 1
ATOM 4057 C C . SER B 1 210 ? -11.938 12.688 -3.896 1 98.44 210 SER B C 1
ATOM 4059 O O . SER B 1 210 ? -12.859 12.297 -4.613 1 98.44 210 SER B O 1
ATOM 4061 N N . LEU B 1 211 ? -11.016 13.469 -4.309 1 98.81 211 LEU B N 1
ATOM 4062 C CA . LEU B 1 211 ? -10.789 13.789 -5.715 1 98.81 211 LEU B CA 1
ATOM 4063 C C . LEU B 1 211 ? -9.328 13.602 -6.09 1 98.81 211 LEU B C 1
ATOM 4065 O O . LEU B 1 211 ? -8.438 13.805 -5.262 1 98.81 211 LEU B O 1
ATOM 4069 N N . ALA B 1 212 ? -9.133 13.234 -7.348 1 98.69 212 ALA B N 1
ATOM 4070 C CA . ALA B 1 212 ? -7.789 13.008 -7.863 1 98.69 212 ALA B CA 1
ATOM 4071 C C . ALA B 1 212 ? -7.426 14.047 -8.922 1 98.69 212 ALA B C 1
ATOM 4073 O O . ALA B 1 212 ? -8.273 14.461 -9.711 1 98.69 212 ALA B O 1
ATOM 4074 N N . ALA B 1 213 ? -6.238 14.508 -8.898 1 98.62 213 ALA B N 1
ATOM 4075 C CA . ALA B 1 213 ? -5.605 15.297 -9.953 1 98.62 213 ALA B CA 1
ATOM 4076 C C . ALA B 1 213 ? -4.254 14.703 -10.344 1 98.62 213 ALA B C 1
ATOM 4078 O O . ALA B 1 213 ? -3.234 15.398 -10.312 1 98.62 213 ALA B O 1
ATOM 4079 N N . THR B 1 214 ? -4.273 13.516 -10.852 1 98.31 214 THR B N 1
ATOM 4080 C CA . THR B 1 214 ? -3.078 12.688 -10.977 1 98.31 214 THR B CA 1
ATOM 4081 C C . THR B 1 214 ? -2.295 13.055 -12.234 1 98.31 214 THR B C 1
ATOM 4083 O O . THR B 1 214 ? -1.209 12.516 -12.477 1 98.31 214 THR B O 1
ATOM 4086 N N . ALA B 1 215 ? -2.84 13.961 -13.062 1 97.25 215 ALA B N 1
ATOM 4087 C CA . ALA B 1 215 ? -2.027 14.531 -14.133 1 97.25 215 ALA B CA 1
ATOM 4088 C C . ALA B 1 215 ? -0.767 15.188 -13.578 1 97.25 215 ALA B C 1
ATOM 4090 O O . ALA B 1 215 ? 0.227 15.336 -14.289 1 97.25 215 ALA B O 1
ATOM 4091 N N . PHE B 1 216 ? -0.793 15.477 -12.281 1 97.38 216 PHE B N 1
ATOM 4092 C CA . PHE B 1 216 ? 0.307 16.172 -11.625 1 97.38 216 PHE B CA 1
ATOM 4093 C C . PHE B 1 216 ? 1.1 15.234 -10.734 1 97.38 216 PHE B C 1
ATOM 4095 O O . PHE B 1 216 ? 1.787 15.672 -9.812 1 97.38 216 PHE B O 1
ATOM 4102 N N . SER B 1 217 ? 1.022 13.93 -11 1 97.25 217 SER B N 1
ATOM 4103 C CA . SER B 1 217 ? 1.658 12.938 -10.141 1 97.25 217 SER B CA 1
ATOM 4104 C C . SER B 1 217 ? 3.178 13.008 -10.242 1 97.25 217 SER B C 1
ATOM 4106 O O . SER B 1 217 ? 3.889 12.398 -9.438 1 97.25 217 SER B O 1
ATOM 4108 N N . HIS B 1 218 ? 3.744 13.805 -11.109 1 96.12 218 HIS B N 1
ATOM 4109 C CA . HIS B 1 218 ? 5.184 13.883 -11.328 1 96.12 218 HIS B CA 1
ATOM 4110 C C . HIS B 1 218 ? 5.816 14.977 -10.484 1 96.12 218 HIS B C 1
ATOM 4112 O O . HIS B 1 218 ? 7.043 15.094 -10.422 1 96.12 218 HIS B O 1
ATOM 4118 N N . LEU B 1 219 ? 5.09 15.766 -9.773 1 96 219 LEU B N 1
ATOM 4119 C CA . LEU B 1 219 ? 5.566 17.016 -9.18 1 96 219 LEU B CA 1
ATOM 4120 C C . LEU B 1 219 ? 6.32 16.75 -7.883 1 96 219 LEU B C 1
ATOM 4122 O O . LEU B 1 219 ? 7.102 17.578 -7.43 1 96 219 LEU B O 1
ATOM 4126 N N . CYS B 1 220 ? 6.043 15.719 -7.227 1 94.44 220 CYS B N 1
ATOM 4127 C CA . CYS B 1 220 ? 6.703 15.344 -5.98 1 94.44 220 CYS B CA 1
ATOM 4128 C C . CYS B 1 220 ? 6.973 13.844 -5.941 1 94.44 220 CYS B C 1
ATOM 4130 O O . CYS B 1 220 ? 6.047 13.039 -5.797 1 94.44 220 CYS B O 1
ATOM 4132 N N . ARG B 1 221 ? 8.234 13.5 -6.004 1 94.06 221 ARG B N 1
ATOM 4133 C CA . ARG B 1 221 ? 8.656 12.102 -6.035 1 94.06 221 ARG B CA 1
ATOM 4134 C C . ARG B 1 221 ? 9.727 11.836 -4.984 1 94.06 221 ARG B C 1
ATOM 4136 O O . ARG B 1 221 ? 10.703 12.578 -4.879 1 94.06 221 ARG B O 1
ATOM 4143 N N . GLY B 1 222 ? 9.375 10.797 -4.203 1 92.31 222 GLY B N 1
ATOM 4144 C CA . GLY B 1 222 ? 10.281 10.523 -3.102 1 92.31 222 GLY B CA 1
ATOM 4145 C C . GLY B 1 222 ? 10.578 9.047 -2.926 1 92.31 222 GLY B C 1
ATOM 4146 O O . GLY B 1 222 ? 9.719 8.195 -3.195 1 92.31 222 GLY B O 1
ATOM 4147 N N . SER B 1 223 ? 11.836 8.766 -2.535 1 88.44 223 SER B N 1
ATOM 4148 C CA . SER B 1 223 ? 12.297 7.473 -2.055 1 88.44 223 SER B CA 1
ATOM 4149 C C . SER B 1 223 ? 12.891 7.582 -0.654 1 88.44 223 SER B C 1
ATOM 4151 O O . SER B 1 223 ? 12.672 8.578 0.042 1 88.44 223 SER B O 1
ATOM 4153 N N . MET B 1 224 ? 13.539 6.527 -0.147 1 76.31 224 MET B N 1
ATOM 4154 C CA . MET B 1 224 ? 14 6.512 1.236 1 76.31 224 MET B CA 1
ATOM 4155 C C . MET B 1 224 ? 15.172 7.477 1.429 1 76.31 224 MET B C 1
ATOM 4157 O O . MET B 1 224 ? 15.43 7.926 2.545 1 76.31 224 MET B O 1
ATOM 4161 N N . ASP B 1 225 ? 15.773 7.824 0.338 1 78.19 225 ASP B N 1
ATOM 4162 C CA . ASP B 1 225 ? 16.984 8.609 0.538 1 78.19 225 ASP B CA 1
ATOM 4163 C C . ASP B 1 225 ? 16.906 9.938 -0.21 1 78.19 225 ASP B C 1
ATOM 4165 O O . ASP B 1 225 ? 17.781 10.797 -0.046 1 78.19 225 ASP B O 1
ATOM 4169 N N . ARG B 1 226 ? 15.891 10.133 -0.995 1 86 226 ARG B N 1
ATOM 4170 C CA . ARG B 1 226 ? 15.844 11.336 -1.82 1 86 226 ARG B CA 1
ATOM 4171 C C . ARG B 1 226 ? 14.406 11.703 -2.168 1 86 226 ARG B C 1
ATOM 4173 O O . ARG B 1 226 ? 13.586 10.82 -2.447 1 86 226 ARG B O 1
ATOM 4180 N N . MET B 1 227 ? 14.07 12.969 -2.078 1 89.62 227 MET B N 1
ATOM 4181 C CA . MET B 1 227 ? 12.805 13.523 -2.551 1 89.62 227 MET B CA 1
ATOM 4182 C C . MET B 1 227 ? 13.039 14.75 -3.432 1 89.62 227 MET B C 1
ATOM 4184 O O . MET B 1 227 ? 13.859 15.609 -3.102 1 89.62 227 MET B O 1
ATOM 4188 N N . VAL B 1 228 ? 12.445 14.812 -4.594 1 92.81 228 VAL B N 1
ATOM 4189 C CA . VAL B 1 228 ? 12.539 15.922 -5.539 1 92.81 228 VAL B CA 1
ATOM 4190 C C . VAL B 1 228 ? 11.148 16.484 -5.805 1 92.81 228 VAL B C 1
ATOM 4192 O O . VAL B 1 228 ? 10.219 15.75 -6.141 1 92.81 228 VAL B O 1
ATOM 4195 N N . THR B 1 229 ? 11.031 17.797 -5.684 1 94.38 229 THR B N 1
ATOM 4196 C CA . THR B 1 229 ? 9.711 18.422 -5.719 1 94.38 229 THR B CA 1
ATOM 4197 C C . THR B 1 229 ? 9.727 19.688 -6.574 1 94.38 229 THR B C 1
ATOM 4199 O O . THR B 1 229 ? 10.688 20.453 -6.527 1 94.38 229 THR B O 1
ATOM 4202 N N . ASP B 1 230 ? 8.766 19.844 -7.441 1 95.5 230 ASP B N 1
ATOM 4203 C CA . ASP B 1 230 ? 8.391 21.156 -7.926 1 95.5 230 ASP B CA 1
ATOM 4204 C C . ASP B 1 230 ? 7.402 21.828 -6.973 1 95.5 230 ASP B C 1
ATOM 4206 O O . ASP B 1 230 ? 6.195 21.844 -7.223 1 95.5 230 ASP B O 1
ATOM 4210 N N . SER B 1 231 ? 7.926 22.516 -6.031 1 92.75 231 SER B N 1
ATOM 4211 C CA . SER B 1 231 ? 7.168 22.969 -4.867 1 92.75 231 SER B CA 1
ATOM 4212 C C . SER B 1 231 ? 6.125 24 -5.262 1 92.75 231 SER B C 1
ATOM 4214 O O . SER B 1 231 ? 4.996 23.984 -4.766 1 92.75 231 SER B O 1
ATOM 4216 N N . ALA B 1 232 ? 6.449 24.891 -6.117 1 94.5 232 ALA B N 1
ATOM 4217 C CA . ALA B 1 232 ? 5.539 25.969 -6.496 1 94.5 232 ALA B CA 1
ATOM 4218 C C . ALA B 1 232 ? 4.316 25.422 -7.223 1 94.5 232 ALA B C 1
ATOM 4220 O O . ALA B 1 232 ? 3.18 25.734 -6.855 1 94.5 232 ALA B O 1
ATOM 4221 N N . THR B 1 233 ? 4.551 24.625 -8.273 1 96.88 233 THR B N 1
ATOM 4222 C CA . THR B 1 233 ? 3.443 24.062 -9.031 1 96.88 233 THR B CA 1
ATOM 4223 C C . THR B 1 233 ? 2.617 23.109 -8.172 1 96.88 233 THR B C 1
ATOM 4225 O O . THR B 1 233 ? 1.391 23.062 -8.289 1 96.88 233 THR B O 1
ATOM 4228 N N . LEU B 1 234 ? 3.322 22.391 -7.312 1 96.19 234 LEU B N 1
ATOM 4229 C CA . LEU B 1 234 ? 2.643 21.484 -6.402 1 96.19 234 LEU B CA 1
ATOM 4230 C C . LEU B 1 234 ? 1.689 22.234 -5.484 1 96.19 234 LEU B C 1
ATOM 4232 O O . LEU B 1 234 ? 0.561 21.797 -5.254 1 96.19 234 LEU B O 1
ATOM 4236 N N . LEU B 1 235 ? 2.168 23.359 -4.945 1 95.38 235 LEU B N 1
ATOM 4237 C CA . LEU B 1 235 ? 1.329 24.172 -4.074 1 95.38 235 LEU B CA 1
ATOM 4238 C C . LEU B 1 235 ? 0.104 24.688 -4.824 1 95.38 235 LEU B C 1
ATOM 4240 O O . LEU B 1 235 ? -1.024 24.547 -4.348 1 95.38 235 LEU B O 1
ATOM 4244 N N . ASP B 1 236 ? 0.297 25.156 -5.984 1 97.81 236 ASP B N 1
ATOM 4245 C CA . ASP B 1 236 ? -0.782 25.75 -6.77 1 97.81 236 ASP B CA 1
ATOM 4246 C C . ASP B 1 236 ? -1.836 24.703 -7.125 1 97.81 236 ASP B C 1
ATOM 4248 O O . ASP B 1 236 ? -3.027 24.906 -6.883 1 97.81 236 ASP B O 1
ATOM 4252 N N . GLU B 1 237 ? -1.423 23.625 -7.664 1 98.19 237 GLU B N 1
ATOM 4253 C CA . GLU B 1 237 ? -2.352 22.594 -8.102 1 98.19 237 GLU B CA 1
ATOM 4254 C C . GLU B 1 237 ? -3 21.891 -6.906 1 98.19 237 GLU B C 1
ATOM 4256 O O . GLU B 1 237 ? -4.156 21.469 -6.98 1 98.19 237 GLU B O 1
ATOM 4261 N N . GLY B 1 238 ? -2.186 21.75 -5.844 1 97.88 238 GLY B N 1
ATOM 4262 C CA . GLY B 1 238 ? -2.74 21.203 -4.621 1 97.88 238 GLY B CA 1
ATOM 4263 C C . GLY B 1 238 ? -3.867 22.031 -4.043 1 97.88 238 GLY B C 1
ATOM 4264 O O . GLY B 1 238 ? -4.902 21.5 -3.639 1 97.88 238 GLY B O 1
ATOM 4265 N N . LEU B 1 239 ? -3.697 23.344 -4 1 98.06 239 LEU B N 1
ATOM 4266 C CA . LEU B 1 239 ? -4.715 24.25 -3.467 1 98.06 239 LEU B CA 1
ATOM 4267 C C . LEU B 1 239 ? -5.945 24.266 -4.367 1 98.06 239 LEU B C 1
ATOM 4269 O O . LEU B 1 239 ? -7.078 24.344 -3.881 1 98.06 239 LEU B O 1
ATOM 4273 N N . THR B 1 240 ? -5.73 24.188 -5.621 1 98.56 240 THR B N 1
ATOM 4274 C CA . THR B 1 240 ? -6.836 24.094 -6.57 1 98.56 240 THR B CA 1
ATOM 4275 C C . THR B 1 240 ? -7.66 22.828 -6.324 1 98.56 240 THR B C 1
ATOM 4277 O O . THR B 1 240 ? -8.891 22.891 -6.277 1 98.56 240 THR B O 1
ATOM 4280 N N . LEU B 1 241 ? -7.023 21.766 -6.199 1 98.69 241 LEU B N 1
ATOM 4281 C CA . LEU B 1 241 ? -7.691 20.5 -5.926 1 98.69 241 LEU B CA 1
ATOM 4282 C C . LEU B 1 241 ? -8.422 20.547 -4.59 1 98.69 241 LEU B C 1
ATOM 4284 O O . LEU B 1 241 ? -9.539 20.047 -4.465 1 98.69 241 LEU B O 1
ATOM 4288 N N . ALA B 1 242 ? -7.789 21.172 -3.617 1 98.19 242 ALA B N 1
ATOM 4289 C CA . ALA B 1 242 ? -8.398 21.281 -2.295 1 98.19 242 ALA B CA 1
ATOM 4290 C C . ALA B 1 242 ? -9.703 22.078 -2.359 1 98.19 242 ALA B C 1
ATOM 4292 O O . ALA B 1 242 ? -10.695 21.703 -1.729 1 98.19 242 ALA B O 1
ATOM 4293 N N . ALA B 1 243 ? -9.695 23.125 -3.064 1 98 243 ALA B N 1
ATOM 4294 C CA . ALA B 1 243 ? -10.898 23.953 -3.191 1 98 243 ALA B CA 1
ATOM 4295 C C . ALA B 1 243 ? -12.031 23.156 -3.836 1 98 243 ALA B C 1
ATOM 4297 O O . ALA B 1 243 ? -13.18 23.234 -3.387 1 98 243 ALA B O 1
ATOM 4298 N N . ARG B 1 244 ? -11.727 22.391 -4.855 1 98.38 244 ARG B N 1
ATOM 4299 C CA . ARG B 1 244 ? -12.727 21.562 -5.512 1 98.38 244 ARG B CA 1
ATOM 4300 C C . ARG B 1 244 ? -13.258 20.484 -4.57 1 98.38 244 ARG B C 1
ATOM 4302 O O . ARG B 1 244 ? -14.461 20.25 -4.508 1 98.38 244 ARG B O 1
ATOM 4309 N N . THR B 1 245 ? -12.336 19.875 -3.891 1 98.31 245 THR B N 1
ATOM 4310 C CA . THR B 1 245 ? -12.719 18.812 -2.967 1 98.31 245 THR B CA 1
ATOM 4311 C C . THR B 1 245 ? -13.586 19.375 -1.836 1 98.31 245 THR B C 1
ATOM 4313 O O . THR B 1 245 ? -14.508 18.703 -1.368 1 98.31 245 THR B O 1
ATOM 4316 N N . PHE B 1 246 ? -13.266 20.609 -1.384 1 97.44 246 PHE B N 1
ATOM 4317 C CA . PHE B 1 246 ? -14.016 21.234 -0.308 1 97.44 246 PHE B CA 1
ATOM 4318 C C . PHE B 1 246 ? -15.461 21.484 -0.728 1 97.44 246 PHE B C 1
ATOM 4320 O O . PHE B 1 246 ? -16.391 21.312 0.077 1 97.44 246 PHE B O 1
ATOM 4327 N N . GLN B 1 247 ? -15.664 21.812 -1.936 1 96.75 247 GLN B N 1
ATOM 4328 C CA . GLN B 1 247 ? -17.016 21.969 -2.445 1 96.75 247 GLN B CA 1
ATOM 4329 C C . GLN B 1 247 ? -17.781 20.656 -2.422 1 96.75 247 GLN B C 1
ATOM 4331 O O . GLN B 1 247 ? -18.953 20.625 -2.047 1 96.75 247 GLN B O 1
ATOM 4336 N N . VAL B 1 248 ? -17.109 19.625 -2.791 1 97.38 248 VAL B N 1
ATOM 4337 C CA . VAL B 1 248 ? -17.734 18.297 -2.744 1 97.38 248 VAL B CA 1
ATOM 4338 C C . VAL B 1 248 ? -18.078 17.938 -1.299 1 97.38 248 VAL B C 1
ATOM 4340 O O . VAL B 1 248 ? -19.141 17.406 -1.021 1 97.38 248 VAL B O 1
ATOM 4343 N N . ALA B 1 249 ? -17.141 18.203 -0.409 1 96.88 249 ALA B N 1
ATOM 4344 C CA . ALA B 1 249 ? -17.344 17.906 1.007 1 96.88 249 ALA B CA 1
ATOM 4345 C C . ALA B 1 249 ? -18.5 18.734 1.572 1 96.88 249 ALA B C 1
ATOM 4347 O O . ALA B 1 249 ? -19.297 18.234 2.367 1 96.88 249 ALA B O 1
ATOM 4348 N N . ARG B 1 250 ? -18.547 19.984 1.235 1 95.56 250 ARG B N 1
ATOM 4349 C CA . ARG B 1 250 ? -19.641 20.859 1.672 1 95.56 250 ARG B CA 1
ATOM 4350 C C . ARG B 1 250 ? -21 20.266 1.285 1 95.56 250 ARG B C 1
ATOM 4352 O O . ARG B 1 250 ? -21.922 20.25 2.096 1 95.56 250 ARG B O 1
ATOM 4359 N N . ASP B 1 251 ? -21.062 19.797 0.089 1 95.12 251 ASP B N 1
ATOM 4360 C CA . ASP B 1 251 ? -22.312 19.203 -0.397 1 95.12 251 ASP B CA 1
ATOM 4361 C C . ASP B 1 251 ? -22.625 17.906 0.341 1 95.12 251 ASP B C 1
ATOM 4363 O O . ASP B 1 251 ? -23.781 17.641 0.67 1 95.12 251 ASP B O 1
ATOM 4367 N N . ALA B 1 252 ? -21.609 17.156 0.624 1 95.56 252 ALA B N 1
ATOM 4368 C CA . ALA B 1 252 ? -21.812 15.836 1.216 1 95.56 252 ALA B CA 1
ATOM 4369 C C . ALA B 1 252 ? -22.125 15.938 2.703 1 95.56 252 ALA B C 1
ATOM 4371 O O . ALA B 1 252 ? -22.938 15.172 3.227 1 95.56 252 ALA B O 1
ATOM 4372 N N . PHE B 1 253 ? -21.453 16.906 3.393 1 95.62 253 PHE B N 1
ATOM 4373 C CA . PHE B 1 253 ? -21.5 16.906 4.852 1 95.62 253 PHE B CA 1
ATOM 4374 C C . PHE B 1 253 ? -22.266 18.109 5.363 1 95.62 253 PHE B C 1
ATOM 4376 O O . PHE B 1 253 ? -22.516 18.234 6.566 1 95.62 253 PHE B O 1
ATOM 4383 N N . GLY B 1 254 ? -22.641 19.016 4.5 1 93.56 254 GLY B N 1
ATOM 4384 C CA . GLY B 1 254 ? -23.328 20.234 4.914 1 93.56 254 GLY B CA 1
ATOM 4385 C C . GLY B 1 254 ? -22.422 21.234 5.605 1 93.56 254 GLY B C 1
ATOM 4386 O O . GLY B 1 254 ? -22.797 21.844 6.605 1 93.56 254 GLY B O 1
ATOM 4387 N N . TRP B 1 255 ? -21.219 21.375 5.059 1 90.75 255 TRP B N 1
ATOM 4388 C CA . TRP B 1 255 ? -20.25 22.297 5.641 1 90.75 255 TRP B CA 1
ATOM 4389 C C . TRP B 1 255 ? -20.625 23.734 5.297 1 90.75 255 TRP B C 1
ATOM 4391 O O . TRP B 1 255 ? -20.203 24.266 4.266 1 90.75 255 TRP B O 1
ATOM 4401 N N . ALA B 1 256 ? -21.984 24.281 5.129 1 72.5 256 ALA B N 1
ATOM 4402 C CA . ALA B 1 256 ? -22.484 25.578 4.66 1 72.5 256 ALA B CA 1
ATOM 4403 C C . ALA B 1 256 ? -22.094 26.703 5.629 1 72.5 256 ALA B C 1
ATOM 4405 O O . ALA B 1 256 ? -22.188 27.875 5.289 1 72.5 256 ALA B O 1
ATOM 4406 N N . GLY B 1 257 ? -21.359 26.562 6.652 1 58.84 257 GLY B N 1
ATOM 4407 C CA . GLY B 1 257 ? -21.109 27.703 7.531 1 58.84 257 GLY B CA 1
ATOM 4408 C C . GLY B 1 257 ? -20.203 27.359 8.703 1 58.84 257 GLY B C 1
ATOM 4409 O O . GLY B 1 257 ? -19.359 26.469 8.602 1 58.84 257 GLY B O 1
ATOM 4410 N N . PRO B 1 258 ? -20.391 28.188 9.859 1 62.44 258 PRO B N 1
ATOM 4411 C CA . PRO B 1 258 ? -19.641 28.078 11.109 1 62.44 258 PRO B CA 1
ATOM 4412 C C . PRO B 1 258 ? -19.781 26.719 11.773 1 62.44 258 PRO B C 1
ATOM 4414 O O . PRO B 1 258 ? -19.516 26.578 12.969 1 62.44 258 PRO B O 1
ATOM 4417 N N . GLU B 1 259 ? -19.906 25.719 10.898 1 75.12 259 GLU B N 1
ATOM 4418 C CA . GLU B 1 259 ? -20.375 24.516 11.578 1 75.12 259 GLU B CA 1
ATOM 4419 C C . GLU B 1 259 ? -19.219 23.609 11.977 1 75.12 259 GLU B C 1
ATOM 4421 O O . GLU B 1 259 ? -19.344 22.797 12.891 1 75.12 259 GLU B O 1
ATOM 4426 N N . LEU B 1 260 ? -18.109 23.781 11.375 1 93.38 260 LEU B N 1
ATOM 4427 C CA . LEU B 1 260 ? -17.016 22.938 11.836 1 93.38 260 LEU B CA 1
ATOM 4428 C C . LEU B 1 260 ? -16.281 23.594 13.008 1 93.38 260 LEU B C 1
ATOM 4430 O O . LEU B 1 260 ? -15.969 24.781 12.969 1 93.38 260 LEU B O 1
ATOM 4434 N N . ASP B 1 261 ? -16.125 22.875 14 1 96.12 261 ASP B N 1
ATOM 4435 C CA . ASP B 1 261 ? -15.5 23.375 15.219 1 96.12 261 ASP B CA 1
ATOM 4436 C C . ASP B 1 261 ? -13.977 23.375 15.094 1 96.12 261 ASP B C 1
ATOM 4438 O O . ASP B 1 261 ? -13.305 24.25 15.641 1 96.12 261 ASP B O 1
ATOM 4442 N N . GLU B 1 262 ? -13.477 22.391 14.469 1 97.44 262 GLU B N 1
ATOM 4443 C CA . GLU B 1 262 ? -12.031 22.25 14.312 1 97.44 262 GLU B CA 1
ATOM 4444 C C . GLU B 1 262 ? -11.68 21.609 12.969 1 97.44 262 GLU B C 1
ATOM 4446 O O . GLU B 1 262 ? -12.516 20.953 12.352 1 97.44 262 GLU B O 1
ATOM 4451 N N . PHE B 1 263 ? -10.43 21.859 12.539 1 97.19 263 PHE B N 1
ATOM 4452 C CA . PHE B 1 263 ? -9.867 21.281 11.328 1 97.19 263 PHE B CA 1
ATOM 4453 C C . PHE B 1 263 ? -8.547 20.578 11.633 1 97.19 263 PHE B C 1
ATOM 4455 O O . PHE B 1 263 ? -7.602 21.203 12.125 1 97.19 263 PHE B O 1
ATOM 4462 N N . ALA B 1 264 ? -8.516 19.297 11.469 1 98.25 264 ALA B N 1
ATOM 4463 C CA . ALA B 1 264 ? -7.258 18.562 11.461 1 98.25 264 ALA B CA 1
ATOM 4464 C C . ALA B 1 264 ? -6.734 18.391 10.039 1 98.25 264 ALA B C 1
ATOM 4466 O O . ALA B 1 264 ? -7.191 17.5 9.305 1 98.25 264 ALA B O 1
ATOM 4467 N N . VAL B 1 265 ? -5.742 19.141 9.688 1 97.88 265 VAL B N 1
ATOM 4468 C CA . VAL B 1 265 ? -5.254 19.203 8.312 1 97.88 265 VAL B CA 1
ATOM 4469 C C . VAL B 1 265 ? -3.848 18.609 8.242 1 97.88 265 VAL B C 1
ATOM 4471 O O . VAL B 1 265 ? -3.07 18.719 9.195 1 97.88 265 VAL B O 1
ATOM 4474 N N . HIS B 1 266 ? -3.613 17.891 7.148 1 98.19 266 HIS B N 1
ATOM 4475 C CA . HIS B 1 266 ? -2.23 17.531 6.844 1 98.19 266 HIS B CA 1
ATOM 4476 C C . HIS B 1 266 ? -1.361 18.781 6.715 1 98.19 266 HIS B C 1
ATOM 4478 O O . HIS B 1 266 ? -1.719 19.719 6 1 98.19 266 HIS B O 1
ATOM 4484 N N . GLN B 1 267 ? -0.242 18.812 7.359 1 97.19 267 GLN B N 1
ATOM 4485 C CA . GLN B 1 267 ? 0.576 20.031 7.41 1 97.19 267 GLN B CA 1
ATOM 4486 C C . GLN B 1 267 ? 1.967 19.766 6.836 1 97.19 267 GLN B C 1
ATOM 4488 O O . GLN B 1 267 ? 2.732 18.969 7.379 1 97.19 267 GLN B O 1
ATOM 4493 N N . VAL B 1 268 ? 2.258 20.484 5.746 1 95.69 268 VAL B N 1
ATOM 4494 C CA . VAL B 1 268 ? 3.551 20.391 5.074 1 95.69 268 VAL B CA 1
ATOM 4495 C C . VAL B 1 268 ? 4.473 21.5 5.582 1 95.69 268 VAL B C 1
ATOM 4497 O O . VAL B 1 268 ? 5.668 21.281 5.781 1 95.69 268 VAL B O 1
ATOM 4500 N N . SER B 1 269 ? 3.975 22.703 5.621 1 95.44 269 SER B N 1
ATOM 4501 C CA . SER B 1 269 ? 4.68 23.922 6.004 1 95.44 269 SER B CA 1
ATOM 4502 C C . SER B 1 269 ? 3.707 25.062 6.266 1 95.44 269 SER B C 1
ATOM 4504 O O . SER B 1 269 ? 2.496 24.906 6.094 1 95.44 269 SER B O 1
ATOM 4506 N N . LYS B 1 270 ? 4.309 26.125 6.715 1 96.12 270 LYS B N 1
ATOM 4507 C CA . LYS B 1 270 ? 3.521 27.328 6.941 1 96.12 270 LYS B CA 1
ATOM 4508 C C . LYS B 1 270 ? 2.82 27.781 5.66 1 96.12 270 LYS B C 1
ATOM 4510 O O . LYS B 1 270 ? 1.616 28.047 5.664 1 96.12 270 LYS B O 1
ATOM 4515 N N . VAL B 1 271 ? 3.504 27.828 4.582 1 94.69 271 VAL B N 1
ATOM 4516 C CA . VAL B 1 271 ? 2.986 28.328 3.311 1 94.69 271 VAL B CA 1
ATOM 4517 C C . VAL B 1 271 ? 1.831 27.438 2.842 1 94.69 271 VAL B C 1
ATOM 4519 O O . VAL B 1 271 ? 0.798 27.938 2.395 1 94.69 271 VAL B O 1
ATOM 4522 N N . HIS B 1 272 ? 2.014 26.188 2.961 1 95 272 HIS B N 1
ATOM 4523 C CA . HIS B 1 272 ? 0.982 25.25 2.529 1 95 272 HIS B CA 1
ATOM 4524 C C . HIS B 1 272 ? -0.244 25.328 3.434 1 95 272 HIS B C 1
ATOM 4526 O O . HIS B 1 272 ? -1.378 25.359 2.947 1 95 272 HIS B O 1
ATOM 4532 N N . THR B 1 273 ? -0.029 25.328 4.723 1 96.62 273 THR B N 1
ATOM 4533 C CA . THR B 1 273 ? -1.127 25.328 5.684 1 96.62 273 THR B CA 1
ATOM 4534 C C . THR B 1 273 ? -1.919 26.641 5.586 1 96.62 273 THR B C 1
ATOM 4536 O O . THR B 1 273 ? -3.15 26.609 5.535 1 96.62 273 THR B O 1
ATOM 4539 N N . GLU B 1 274 ? -1.222 27.734 5.543 1 96.44 274 GLU B N 1
ATOM 4540 C CA . GLU B 1 274 ? -1.889 29.031 5.434 1 96.44 274 GLU B CA 1
ATOM 4541 C C . GLU B 1 274 ? -2.576 29.188 4.082 1 96.44 274 GLU B C 1
ATOM 4543 O O . GLU B 1 274 ? -3.654 29.766 3.988 1 96.44 274 GLU B O 1
ATOM 4548 N N . GLY B 1 275 ? -1.912 28.703 3.021 1 96.81 275 GLY B N 1
ATOM 4549 C CA . GLY B 1 275 ? -2.557 28.688 1.718 1 96.81 275 GLY B CA 1
ATOM 4550 C C . GLY B 1 275 ? -3.873 27.938 1.704 1 96.81 275 GLY B C 1
ATOM 4551 O O . GLY B 1 275 ? -4.855 28.406 1.124 1 96.81 275 GLY B O 1
ATOM 4552 N N . LEU B 1 276 ? -3.896 26.781 2.322 1 97 276 LEU B N 1
ATOM 4553 C CA . LEU B 1 276 ? -5.105 25.969 2.406 1 97 276 LEU B CA 1
ATOM 4554 C C . LEU B 1 276 ? -6.195 26.703 3.184 1 97 276 LEU B C 1
ATOM 4556 O O . LEU B 1 276 ? -7.352 26.734 2.756 1 97 276 LEU B O 1
ATOM 4560 N N . VAL B 1 277 ? -5.852 27.234 4.352 1 96 277 VAL B N 1
ATOM 4561 C CA . VAL B 1 277 ? -6.777 27.969 5.207 1 96 277 VAL B CA 1
ATOM 4562 C C . VAL B 1 277 ? -7.383 29.141 4.43 1 96 277 VAL B C 1
ATOM 4564 O O . VAL B 1 277 ? -8.594 29.359 4.477 1 96 277 VAL B O 1
ATOM 4567 N N . ASP B 1 278 ? -6.559 29.781 3.717 1 96.88 278 ASP B N 1
ATOM 4568 C CA . ASP B 1 278 ? -6.984 30.953 2.959 1 96.88 278 ASP B CA 1
ATOM 4569 C C . ASP B 1 278 ? -7.93 30.562 1.824 1 96.88 278 ASP B C 1
ATOM 4571 O O . ASP B 1 278 ? -9.023 31.109 1.7 1 96.88 278 ASP B O 1
ATOM 4575 N N . VAL B 1 279 ? -7.531 29.609 1.058 1 96.62 279 VAL B N 1
ATOM 4576 C CA . VAL B 1 279 ? -8.289 29.25 -0.139 1 96.62 279 VAL B CA 1
ATOM 4577 C C . VAL B 1 279 ? -9.641 28.656 0.258 1 96.62 279 VAL B C 1
ATOM 4579 O O . VAL B 1 279 ? -10.633 28.844 -0.444 1 96.62 279 VAL B O 1
ATOM 4582 N N . LEU B 1 280 ? -9.688 28.031 1.398 1 95.44 280 LEU B N 1
ATOM 4583 C CA . LEU B 1 280 ? -10.922 27.375 1.816 1 95.44 280 LEU B CA 1
ATOM 4584 C C . LEU B 1 280 ? -11.766 28.312 2.68 1 95.44 280 LEU B C 1
ATOM 4586 O O . LEU B 1 280 ? -12.914 28 3.01 1 95.44 280 LEU B O 1
ATOM 4590 N N . GLY B 1 281 ? -11.227 29.391 3.066 1 93.88 281 GLY B N 1
ATOM 4591 C CA . GLY B 1 281 ? -11.938 30.344 3.906 1 93.88 281 GLY B CA 1
ATOM 4592 C C . GLY B 1 281 ? -12.164 29.844 5.32 1 93.88 281 GLY B C 1
ATOM 4593 O O . GLY B 1 281 ? -13.219 30.078 5.906 1 93.88 281 GLY B O 1
ATOM 4594 N N . ILE B 1 282 ? -11.227 29.156 5.867 1 93.88 282 ILE B N 1
ATOM 4595 C CA . ILE B 1 282 ? -11.305 28.578 7.211 1 93.88 282 ILE B CA 1
ATOM 4596 C C . ILE B 1 282 ? -10.773 29.594 8.227 1 93.88 282 ILE B C 1
ATOM 4598 O O . ILE B 1 282 ? -9.836 30.344 7.941 1 93.88 282 ILE B O 1
ATOM 4602 N N . ASP B 1 283 ? -11.422 29.641 9.383 1 94.56 283 ASP B N 1
ATOM 4603 C CA . ASP B 1 283 ? -10.891 30.406 10.508 1 94.56 283 ASP B CA 1
ATOM 4604 C C . ASP B 1 283 ? -9.586 29.797 11.016 1 94.56 283 ASP B C 1
ATOM 4606 O O . ASP B 1 283 ? -9.57 28.656 11.516 1 94.56 283 ASP B O 1
ATOM 4610 N N . PRO B 1 284 ? -8.5 30.516 10.945 1 95.62 284 PRO B N 1
ATOM 4611 C CA . PRO B 1 284 ? -7.207 29.953 11.32 1 95.62 284 PRO B CA 1
ATOM 4612 C C . PRO B 1 284 ? -7.152 29.516 12.781 1 95.62 284 PRO B C 1
ATOM 4614 O O . PRO B 1 284 ? -6.367 28.641 13.141 1 95.62 284 PRO B O 1
ATOM 4617 N N . THR B 1 285 ? -7.98 30.109 13.656 1 95.69 285 THR B N 1
ATOM 4618 C CA . THR B 1 285 ? -7.965 29.766 15.078 1 95.69 285 THR B CA 1
ATOM 4619 C C . THR B 1 285 ? -8.523 28.359 15.297 1 95.69 285 THR B C 1
ATOM 4621 O O . THR B 1 285 ? -8.359 27.781 16.375 1 95.69 285 THR B O 1
ATOM 4624 N N . ARG B 1 286 ? -9.117 27.766 14.281 1 95.88 286 ARG B N 1
ATOM 4625 C CA . ARG B 1 286 ? -9.703 26.422 14.375 1 95.88 286 ARG B CA 1
ATOM 4626 C C . ARG B 1 286 ? -8.758 25.375 13.797 1 95.88 286 ARG B C 1
ATOM 4628 O O . ARG B 1 286 ? -9.125 24.203 13.688 1 95.88 286 ARG B O 1
ATOM 4635 N N . VAL B 1 287 ? -7.609 25.797 13.43 1 97.19 287 VAL B N 1
ATOM 4636 C CA . VAL B 1 287 ? -6.578 24.906 12.906 1 97.19 287 VAL B CA 1
ATOM 4637 C C . VAL B 1 287 ? -5.414 24.828 13.891 1 97.19 287 VAL B C 1
ATOM 4639 O O . VAL B 1 287 ? -4.719 25.812 14.117 1 97.19 287 VAL B O 1
ATOM 4642 N N . LEU B 1 288 ? -5.242 23.688 14.492 1 97.56 288 LEU B N 1
ATOM 4643 C CA . LEU B 1 288 ? -4.082 23.5 15.352 1 97.56 288 LEU B CA 1
ATOM 4644 C C . LEU B 1 288 ? -2.814 23.312 14.531 1 97.56 288 LEU B C 1
ATOM 4646 O O . LEU B 1 288 ? -2.648 22.281 13.859 1 97.56 288 LEU B O 1
ATOM 4650 N N . ALA B 1 289 ? -1.949 24.203 14.578 1 97.56 289 ALA B N 1
ATOM 4651 C CA . ALA B 1 289 ? -0.677 24.109 13.859 1 97.56 289 ALA B CA 1
ATOM 4652 C C . ALA B 1 289 ? 0.347 23.328 14.672 1 97.56 289 ALA B C 1
ATOM 4654 O O . ALA B 1 289 ? 0.694 23.703 15.789 1 97.56 289 ALA B O 1
ATOM 4655 N N . VAL B 1 290 ? 0.843 22.266 14.07 1 97.88 290 VAL B N 1
ATOM 4656 C CA . VAL B 1 290 ? 1.861 21.484 14.773 1 97.88 290 VAL B CA 1
ATOM 4657 C C . VAL B 1 290 ? 3.174 21.531 13.992 1 97.88 290 VAL B C 1
ATOM 4659 O O . VAL B 1 290 ? 4.246 21.297 14.555 1 97.88 290 VAL B O 1
ATOM 4662 N N . TYR B 1 291 ? 3.176 21.953 12.742 1 97.88 291 TYR B N 1
ATOM 4663 C CA . TYR B 1 291 ? 4.324 21.906 11.844 1 97.88 291 TYR B CA 1
ATOM 4664 C C . TYR B 1 291 ? 5.492 22.703 12.406 1 97.88 291 TYR B C 1
ATOM 4666 O O . TYR B 1 291 ? 6.652 22.375 12.156 1 97.88 291 TYR B O 1
ATOM 4674 N N . PRO B 1 292 ? 5.266 23.781 13.18 1 98.06 292 PRO B N 1
ATOM 4675 C CA . PRO B 1 292 ? 6.426 24.547 13.633 1 98.06 292 PRO B CA 1
ATOM 4676 C C . PRO B 1 292 ? 7.383 23.719 14.492 1 98.06 292 PRO B C 1
ATOM 4678 O O . PRO B 1 292 ? 8.586 24 14.508 1 98.06 292 PRO B O 1
ATOM 4681 N N . GLU B 1 293 ? 6.816 22.672 15.141 1 98.31 293 GLU B N 1
ATOM 4682 C CA . GLU B 1 293 ? 7.652 21.906 16.062 1 98.31 293 GLU B CA 1
ATOM 4683 C C . GLU B 1 293 ? 7.797 20.469 15.602 1 98.31 293 GLU B C 1
ATOM 4685 O O . GLU B 1 293 ? 8.617 19.719 16.141 1 98.31 293 GLU B O 1
ATOM 4690 N N . TYR B 1 294 ? 7.027 20.062 14.602 1 98.5 294 TYR B N 1
ATOM 4691 C CA . TYR B 1 294 ? 7.016 18.641 14.25 1 98.5 294 TYR B CA 1
ATOM 4692 C C . TYR B 1 294 ? 7.332 18.438 12.773 1 98.5 294 TYR B C 1
ATOM 4694 O O . TYR B 1 294 ? 7.648 17.328 12.352 1 98.5 294 TYR B O 1
ATOM 4702 N N . GLY B 1 295 ? 7.32 19.547 11.984 1 98 295 GLY B N 1
ATOM 4703 C CA . GLY B 1 295 ? 7.539 19.406 10.555 1 98 295 GLY B CA 1
ATOM 4704 C C . GLY B 1 295 ? 6.422 18.672 9.844 1 98 295 GLY B C 1
ATOM 4705 O O . GLY B 1 295 ? 5.277 18.672 10.297 1 98 295 GLY B O 1
ATOM 4706 N N . ASN B 1 296 ? 6.73 18.219 8.641 1 97.75 296 ASN B N 1
ATOM 4707 C CA . ASN B 1 296 ? 5.832 17.391 7.84 1 97.75 296 ASN B CA 1
ATOM 4708 C C . ASN B 1 296 ? 5.969 15.914 8.188 1 97.75 296 ASN B C 1
ATOM 4710 O O . ASN B 1 296 ? 6.949 15.266 7.812 1 97.75 296 ASN B O 1
ATOM 4714 N N . ILE B 1 297 ? 4.949 15.383 8.797 1 98.31 297 ILE B N 1
ATOM 4715 C CA . ILE B 1 297 ? 5.094 14.008 9.258 1 98.31 297 ILE B CA 1
ATOM 4716 C C . ILE B 1 297 ? 4.352 13.062 8.312 1 98.31 297 ILE B C 1
ATOM 4718 O O . ILE B 1 297 ? 3.867 12.008 8.734 1 98.31 297 ILE B O 1
ATOM 4722 N N . GLY B 1 298 ? 4.086 13.508 7.078 1 97.44 298 GLY B N 1
ATOM 4723 C CA . GLY B 1 298 ? 3.473 12.672 6.059 1 97.44 298 GLY B CA 1
ATOM 4724 C C . GLY B 1 298 ? 2.09 12.18 6.445 1 97.44 298 GLY B C 1
ATOM 4725 O O . GLY B 1 298 ? 1.248 12.961 6.887 1 97.44 298 GLY B O 1
ATOM 4726 N N . PRO B 1 299 ? 1.829 10.906 6.25 1 98.5 299 PRO B N 1
ATOM 4727 C CA . PRO B 1 299 ? 0.484 10.383 6.496 1 98.5 299 PRO B CA 1
ATOM 4728 C C . PRO B 1 299 ? 0.119 10.367 7.977 1 98.5 299 PRO B C 1
ATOM 4730 O O . PRO B 1 299 ? -1.058 10.234 8.328 1 98.5 299 PRO B O 1
ATOM 4733 N N . ALA B 1 300 ? 1.057 10.492 8.836 1 98.69 300 ALA B N 1
ATOM 4734 C CA . ALA B 1 300 ? 0.756 10.5 10.266 1 98.69 300 ALA B CA 1
ATOM 4735 C C . ALA B 1 300 ? 0.231 11.859 10.703 1 98.69 300 ALA B C 1
ATOM 4737 O O . ALA B 1 300 ? -0.301 12 11.805 1 98.69 300 ALA B O 1
ATOM 4738 N N . SER B 1 301 ? 0.291 12.844 9.875 1 98.56 301 SER B N 1
ATOM 4739 C CA . SER B 1 301 ? 0.006 14.227 10.25 1 98.56 301 SER B CA 1
ATOM 4740 C C . SER B 1 301 ? -1.438 14.391 10.719 1 98.56 301 SER B C 1
ATOM 4742 O O . SER 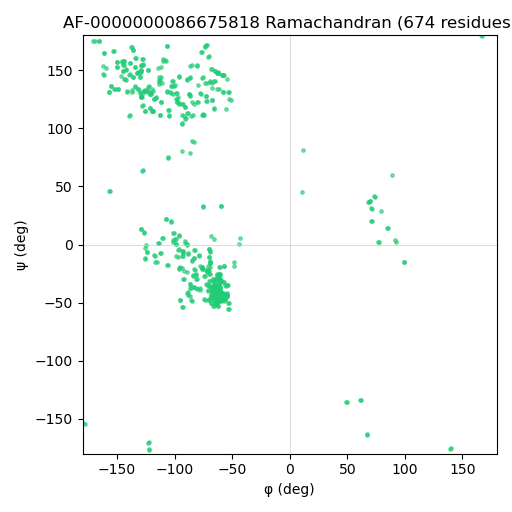B 1 301 ? -1.687 14.836 11.836 1 98.56 301 SER B O 1
ATOM 4744 N N . VAL B 1 302 ? -2.387 13.961 9.945 1 98.81 302 VAL B N 1
ATOM 4745 C CA . VAL B 1 302 ? -3.795 14.219 10.234 1 98.81 302 VAL B CA 1
ATOM 4746 C C . VAL B 1 302 ? -4.191 13.523 11.531 1 98.81 302 VAL B C 1
ATOM 4748 O O . VAL B 1 302 ? -4.742 14.148 12.438 1 98.81 302 VAL B O 1
ATOM 4751 N N . PRO B 1 303 ? -3.896 12.211 11.672 1 98.88 303 PRO B N 1
ATOM 4752 C CA . PRO B 1 303 ? -4.289 11.578 12.93 1 98.88 303 PRO B CA 1
ATOM 4753 C C . PRO B 1 303 ? -3.523 12.133 14.133 1 98.88 303 PRO B C 1
ATOM 4755 O O . PRO B 1 303 ? -4.059 12.188 15.242 1 98.88 303 PRO B O 1
ATOM 4758 N N . MET B 1 304 ? -2.287 12.531 13.953 1 98.81 304 MET B N 1
ATOM 4759 C CA . MET B 1 304 ? -1.538 13.125 15.062 1 98.81 304 MET B CA 1
ATOM 4760 C C . MET B 1 304 ? -2.145 14.461 15.477 1 98.81 304 MET B C 1
ATOM 4762 O O . MET B 1 304 ? -2.268 14.742 16.672 1 98.81 304 MET B O 1
ATOM 4766 N N . VAL B 1 305 ? -2.512 15.305 14.492 1 98.69 305 VAL B N 1
ATOM 4767 C CA . VAL B 1 305 ? -3.148 16.578 14.797 1 98.69 305 VAL B CA 1
ATOM 4768 C C . VAL B 1 305 ? -4.457 16.344 15.547 1 98.69 305 VAL B C 1
ATOM 4770 O O . VAL B 1 305 ? -4.754 17.031 16.531 1 98.69 305 VAL B O 1
ATOM 4773 N N . LEU B 1 306 ? -5.258 15.383 15.07 1 98.81 306 LEU B N 1
ATOM 4774 C CA . LEU B 1 306 ? -6.516 15.07 15.734 1 98.81 306 LEU B CA 1
ATOM 4775 C C . LEU B 1 306 ? -6.277 14.633 17.172 1 98.81 306 LEU B C 1
ATOM 4777 O O . LEU B 1 306 ? -6.984 15.07 18.094 1 98.81 306 LEU B O 1
ATOM 4781 N N . SER B 1 307 ? -5.32 13.727 17.375 1 98.69 307 SER B N 1
ATOM 4782 C CA . SER B 1 307 ? -4.973 13.242 18.703 1 98.69 307 SER B CA 1
ATOM 4783 C C . SER B 1 307 ? -4.52 14.383 19.609 1 98.69 307 SER B C 1
ATOM 4785 O O . SER B 1 307 ? -4.941 14.469 20.766 1 98.69 307 SER B O 1
ATOM 4787 N N . LYS B 1 308 ? -3.682 15.242 19.109 1 98.25 308 LYS B N 1
ATOM 4788 C CA . LYS B 1 308 ? -3.188 16.375 19.891 1 98.25 308 LYS B CA 1
ATOM 4789 C C . LYS B 1 308 ? -4.309 17.359 20.203 1 98.25 308 LYS B C 1
ATOM 4791 O O . LYS B 1 308 ? -4.344 17.953 21.281 1 98.25 308 LYS B O 1
ATOM 4796 N N . LEU B 1 309 ? -5.156 17.578 19.203 1 97.88 309 LEU B N 1
ATOM 4797 C CA . LEU B 1 309 ? -6.328 18.422 19.422 1 97.88 309 LEU B CA 1
ATOM 4798 C C . LEU B 1 309 ? -7.148 17.906 20.594 1 97.88 309 LEU B C 1
ATOM 4800 O O . LEU B 1 309 ? -7.598 18.688 21.438 1 97.88 309 LEU B O 1
ATOM 4804 N N . ALA B 1 310 ? -7.34 16.641 20.625 1 97.06 310 ALA B N 1
ATOM 4805 C CA . ALA B 1 310 ? -8.094 16.031 21.719 1 97.06 310 ALA B CA 1
ATOM 4806 C C . ALA B 1 310 ? -7.418 16.281 23.062 1 97.06 310 ALA B C 1
ATOM 4808 O O . ALA B 1 310 ? -8.094 16.469 24.078 1 97.06 310 ALA B O 1
ATOM 4809 N N . GLU B 1 311 ? -6.141 16.266 23.078 1 96.19 311 GLU B N 1
ATOM 4810 C CA . GLU B 1 311 ? -5.379 16.422 24.312 1 96.19 311 GLU B CA 1
ATOM 4811 C C . GLU B 1 311 ? -5.422 17.875 24.797 1 96.19 311 GLU B C 1
ATOM 4813 O O . GLU B 1 311 ? -5.219 18.125 25.984 1 96.19 311 GLU B O 1
ATOM 4818 N N . THR B 1 312 ? -5.602 18.812 23.875 1 95.38 312 THR B N 1
ATOM 4819 C CA . THR B 1 312 ? -5.625 20.219 24.266 1 95.38 312 THR B CA 1
ATOM 4820 C C . THR B 1 312 ? -6.91 20.547 25.016 1 95.38 312 THR B C 1
ATOM 4822 O O . THR B 1 312 ? -6.988 21.578 25.703 1 95.38 312 THR B O 1
ATOM 4825 N N . GLY B 1 313 ? -8.008 19.75 24.828 1 93 313 GLY B N 1
ATOM 4826 C CA . GLY B 1 313 ? -9.305 20.047 25.406 1 93 313 GLY B CA 1
ATOM 4827 C C . GLY B 1 313 ? -10.195 20.875 24.5 1 93 313 GLY B C 1
ATOM 4828 O O . GLY B 1 313 ? -11.328 21.188 24.844 1 93 313 GLY B O 1
ATOM 4829 N N . ARG B 1 314 ? -9.742 21.141 23.312 1 94.44 314 ARG B N 1
ATOM 4830 C CA . ARG B 1 314 ? -10.516 21.922 22.359 1 94.44 314 ARG B CA 1
ATOM 4831 C C . ARG B 1 314 ? -11.688 21.109 21.812 1 94.44 314 ARG B C 1
ATOM 4833 O O . ARG B 1 314 ? -12.656 21.672 21.297 1 94.44 314 ARG B O 1
ATOM 4840 N N . LEU B 1 315 ? -11.578 19.797 21.891 1 96.06 315 LEU B N 1
ATOM 4841 C CA . LEU B 1 315 ? -12.633 18.938 21.375 1 96.06 315 LEU B CA 1
ATOM 4842 C C . LEU B 1 315 ? -13.594 18.516 22.484 1 96.06 315 LEU B C 1
ATOM 4844 O O . LEU B 1 315 ? -13.164 17.969 23.5 1 96.06 315 LEU B O 1
ATOM 4848 N N . ARG B 1 316 ? -14.852 18.844 22.344 1 94.31 316 ARG B N 1
ATOM 4849 C CA . ARG B 1 316 ? -15.93 18.375 23.203 1 94.31 316 ARG B CA 1
ATOM 4850 C C . ARG B 1 316 ? -16.812 17.359 22.484 1 94.31 316 ARG B C 1
ATOM 4852 O O . ARG B 1 316 ? -16.828 17.312 21.266 1 94.31 316 ARG B O 1
ATOM 4859 N N . ARG B 1 317 ? -17.484 16.578 23.312 1 94.81 317 ARG B N 1
ATOM 4860 C CA . ARG B 1 317 ? -18.453 15.672 22.703 1 94.81 317 ARG B CA 1
ATOM 4861 C C . ARG B 1 317 ? -19.391 16.422 21.766 1 94.81 317 ARG B C 1
ATOM 4863 O O . ARG B 1 317 ? -19.969 17.438 22.141 1 94.81 317 ARG B O 1
ATOM 4870 N N . GLY B 1 318 ? -19.422 15.945 20.531 1 95.25 318 GLY B N 1
ATOM 4871 C CA . GLY B 1 318 ? -20.297 16.562 19.547 1 95.25 318 GLY B CA 1
ATOM 4872 C C . GLY B 1 318 ? -19.578 17.531 18.625 1 95.25 318 GLY B C 1
ATOM 4873 O O . GLY B 1 318 ? -20.109 17.938 17.594 1 95.25 318 GLY B O 1
ATOM 4874 N N . SER B 1 319 ? -18.359 17.953 18.969 1 96.5 319 SER B N 1
ATOM 4875 C CA . SER B 1 319 ? -17.578 18.812 18.094 1 96.5 319 SER B CA 1
ATOM 4876 C C . SER B 1 319 ? -17.469 18.203 16.688 1 96.5 319 SER B C 1
ATOM 4878 O O . SER B 1 319 ? -17.203 17.016 16.547 1 96.5 319 SER B O 1
ATOM 4880 N N . ARG B 1 320 ? -17.734 19.016 15.727 1 97.06 320 ARG B N 1
ATOM 4881 C CA . ARG B 1 320 ? -17.562 18.594 14.344 1 97.06 320 ARG B CA 1
ATOM 4882 C C . ARG B 1 320 ? -16.172 18.922 13.836 1 97.06 320 ARG B C 1
ATOM 4884 O O . ARG B 1 320 ? -15.773 20.094 13.828 1 97.06 320 ARG B O 1
ATOM 4891 N N . VAL B 1 321 ? -15.406 17.938 13.453 1 98.12 321 VAL B N 1
ATOM 4892 C CA . VAL B 1 321 ? -14.016 18.094 13.047 1 98.12 321 VAL B CA 1
ATOM 4893 C C . VAL B 1 321 ? -13.852 17.656 11.594 1 98.12 321 VAL B C 1
ATOM 4895 O O . VAL B 1 321 ? -14.234 16.547 11.234 1 98.12 321 VAL B O 1
ATOM 4898 N N . ALA B 1 322 ? -13.312 18.547 10.773 1 98.19 322 ALA B N 1
ATOM 4899 C CA . ALA B 1 322 ? -12.922 18.156 9.422 1 98.19 322 ALA B CA 1
ATOM 4900 C C . ALA B 1 322 ? -11.508 17.578 9.398 1 98.19 322 ALA B C 1
ATOM 4902 O O . ALA B 1 322 ? -10.594 18.141 10.008 1 98.19 322 ALA B O 1
ATOM 4903 N N . LEU B 1 323 ? -11.375 16.438 8.836 1 98.69 323 LEU B N 1
ATOM 4904 C CA . LEU B 1 323 ? -10.07 15.883 8.492 1 98.69 323 LEU B CA 1
ATOM 4905 C C . LEU B 1 323 ? -9.742 16.141 7.02 1 98.69 323 LEU B C 1
ATOM 4907 O O . LEU B 1 323 ? -10.57 15.875 6.145 1 98.69 323 LEU B O 1
ATOM 4911 N N . MET B 1 324 ? -8.547 16.656 6.762 1 98.19 324 MET B N 1
ATOM 4912 C CA . MET B 1 324 ? -8.227 17.016 5.379 1 98.19 324 MET B CA 1
ATOM 4913 C C . MET B 1 324 ? -6.762 16.734 5.066 1 98.19 324 MET B C 1
ATOM 4915 O O . MET B 1 324 ? -5.891 16.953 5.914 1 98.19 324 MET B O 1
ATOM 4919 N N . GLY B 1 325 ? -6.578 16.266 3.84 1 97.5 325 GLY B N 1
ATOM 4920 C CA . GLY B 1 325 ? -5.203 16.062 3.408 1 97.5 325 GLY B CA 1
ATOM 4921 C C . GLY B 1 325 ? -5.055 16 1.9 1 97.5 325 GLY B C 1
ATOM 4922 O O . GLY B 1 325 ? -6.016 15.719 1.185 1 97.5 325 GLY B O 1
ATOM 4923 N N . ILE B 1 326 ? -3.877 16.406 1.465 1 97.38 326 ILE B N 1
ATOM 4924 C CA . ILE B 1 326 ? -3.426 16.281 0.084 1 97.38 326 ILE B CA 1
ATOM 4925 C C . ILE B 1 326 ? -2.176 15.398 0.032 1 97.38 326 ILE B C 1
ATOM 4927 O O . ILE B 1 326 ? -1.283 15.531 0.872 1 97.38 326 ILE B O 1
ATOM 4931 N N . GLY B 1 327 ? -2.195 14.445 -0.879 1 95.81 327 GLY B N 1
ATOM 4932 C CA . GLY B 1 327 ? -1.04 13.578 -1.033 1 95.81 327 GLY B CA 1
ATOM 4933 C C . GLY B 1 327 ? -0.347 13.734 -2.373 1 95.81 327 GLY B C 1
ATOM 4934 O O . GLY B 1 327 ? -0.989 14.055 -3.375 1 95.81 327 GLY B O 1
ATOM 4935 N N . SER B 1 328 ? 1.119 13.406 -2.307 1 93.5 328 SER B N 1
ATOM 4936 C CA . SER B 1 328 ? 1.85 13.352 -3.568 1 93.5 328 SER B CA 1
ATOM 4937 C C . SER B 1 328 ? 1.192 12.391 -4.547 1 93.5 328 SER B C 1
ATOM 4939 O O . SER B 1 328 ? 0.711 11.328 -4.152 1 93.5 328 SER B O 1
ATOM 4941 N N . GLY B 1 329 ? 1.17 12.703 -5.805 1 81.38 329 GLY B N 1
ATOM 4942 C CA . GLY B 1 329 ? 0.318 12.008 -6.758 1 81.38 329 GLY B CA 1
ATOM 4943 C C . GLY B 1 329 ? -1.125 12.469 -6.715 1 81.38 329 GLY B C 1
ATOM 4944 O O . GLY B 1 329 ? -1.948 12.031 -7.523 1 81.38 329 GLY B O 1
ATOM 4945 N N . LEU B 1 330 ? -1.178 13.805 -6.305 1 96.44 330 LEU B N 1
ATOM 4946 C CA . LEU B 1 330 ? -2.197 14.797 -5.977 1 96.44 330 LEU B CA 1
ATOM 4947 C C . LEU B 1 330 ? -3.568 14.141 -5.844 1 96.44 330 LEU B C 1
ATOM 4949 O O . LEU B 1 330 ? -4.359 14.148 -6.789 1 96.44 330 LEU B O 1
ATOM 4953 N N . ASN B 1 331 ? -3.828 13.602 -4.828 1 98.62 331 ASN B N 1
ATOM 4954 C CA . ASN B 1 331 ? -5.121 13.195 -4.285 1 98.62 331 ASN B CA 1
ATOM 4955 C C . ASN B 1 331 ? -5.512 14.023 -3.07 1 98.62 331 ASN B C 1
ATOM 4957 O O . ASN B 1 331 ? -4.648 14.438 -2.291 1 98.62 331 ASN B O 1
ATOM 4961 N N . CYS B 1 332 ? -6.703 14.352 -3.025 1 98.81 332 CYS B N 1
ATOM 4962 C CA . CYS B 1 332 ? -7.219 15.086 -1.878 1 98.81 332 CYS B CA 1
ATOM 4963 C C . CYS B 1 332 ? -8.414 14.375 -1.264 1 98.81 332 CYS B C 1
ATOM 4965 O O . CYS B 1 332 ? -9.281 13.875 -1.984 1 98.81 332 CYS B O 1
ATOM 4967 N N . SER B 1 333 ? -8.391 14.242 0.001 1 98.75 333 SER B N 1
ATOM 4968 C CA . SER B 1 333 ? -9.531 13.672 0.72 1 98.75 333 SER B CA 1
ATOM 4969 C C . SER B 1 333 ? -9.938 14.555 1.896 1 98.75 333 SER B C 1
ATOM 4971 O O . SER B 1 333 ? -9.094 15.219 2.504 1 98.75 333 SER B O 1
ATOM 4973 N N . MET B 1 334 ? -11.188 14.617 2.143 1 98.5 334 MET B N 1
ATOM 4974 C CA . MET B 1 334 ? -11.766 15.305 3.291 1 98.5 334 MET B CA 1
ATOM 4975 C C . MET B 1 334 ? -12.828 14.438 3.965 1 98.5 334 MET B C 1
ATOM 4977 O O . MET B 1 334 ? -13.57 13.727 3.289 1 98.5 334 MET B O 1
ATOM 4981 N N . ALA B 1 335 ? -12.773 14.414 5.234 1 98.69 335 ALA B N 1
ATOM 4982 C CA . ALA B 1 335 ? -13.672 13.586 6.031 1 98.69 335 ALA B CA 1
ATOM 4983 C C . ALA B 1 335 ? -14.18 14.352 7.25 1 98.69 335 ALA B C 1
ATOM 4985 O O . ALA B 1 335 ? -13.727 15.461 7.531 1 98.69 335 ALA B O 1
ATOM 4986 N N . GLU B 1 336 ? -15.164 13.789 7.938 1 98.38 336 GLU B N 1
ATOM 4987 C CA . GLU B 1 336 ? -15.719 14.43 9.125 1 98.38 336 GLU B CA 1
ATOM 4988 C C . GLU B 1 336 ? -15.82 13.445 10.289 1 98.38 336 GLU B C 1
ATOM 4990 O O . GLU B 1 336 ? -16.234 12.305 10.102 1 98.38 336 GLU B O 1
ATOM 4995 N N . VAL B 1 337 ? -15.398 13.883 11.383 1 98.38 337 VAL B N 1
ATOM 4996 C CA . VAL B 1 337 ? -15.57 13.195 12.664 1 98.38 337 VAL B CA 1
ATOM 4997 C C . VAL B 1 337 ? -16.438 14.039 13.586 1 98.38 337 VAL B C 1
ATOM 4999 O O . VAL B 1 337 ? -16.203 15.242 13.758 1 98.38 337 VAL B O 1
ATOM 5002 N N . VAL B 1 338 ? -17.453 13.469 14.07 1 97.5 338 VAL B N 1
ATOM 5003 C CA . VAL B 1 338 ? -18.172 14.062 15.188 1 97.5 338 VAL B CA 1
ATOM 5004 C C . VAL B 1 338 ? -17.625 13.516 16.5 1 97.5 338 VAL B C 1
ATOM 5006 O O . VAL B 1 338 ? -17.922 12.383 16.891 1 97.5 338 VAL B O 1
ATOM 5009 N N . TRP B 1 339 ? -16.969 14.336 17.219 1 97.5 339 TRP B N 1
ATOM 5010 C CA . TRP B 1 339 ? -16.188 13.93 18.391 1 97.5 339 TRP B CA 1
ATOM 5011 C C . TRP B 1 339 ? -17.094 13.609 19.578 1 97.5 339 TRP B C 1
ATOM 5013 O O . TRP B 1 339 ? -16.75 13.914 20.719 1 97.5 339 TRP B O 1
#